Protein AF-A0A8H6YFH5-F1 (afdb_monomer_lite)

Organism: NCBI:txid2733690

Radius of gyration: 38.95 Å; chains: 1; bounding box: 82×81×103 Å

Sequence (463 aa):
MPDAIPKSVKAGSAQEEYRDVRDIRYISELLGGIARVLTPVERAEQIASSTVYVTKRINDHVLWKSALLPWRRSPKWLIVRVALQTTFAAWNLPEEYGYKVFITFVLAKTLELAKDAGVCNDILYVMNAKIAIRMSKMTKIFTSTHLEASPFPVRSISQVISTVELHIRRHWEIVQAVEAQESTWVLPTSAEIDAAKRFALPRCSSHLETARARGLVLSSENTGFDRLSYDQKLEANSRRQSTYTPGVSSPDLWFLVLDIEQRLSSSSFDKGTLSDISDLLTYYDEMALSFKTRNPEIFSRIFLVVLELWMALDRIATQQFPLLSDYSPELSIESFEPLLLPELSQMQRLHNVEIYLAERHTRAEYRHLPVFTFNTDRNSLPSRYFDSDRCLQTLRDTIQAQASNCRREKMQELRTMNAAHAALLEEIRGLTCEYRTWTDRWGCWRSEHAYWCRQVRETEESR

pLDDT: mean 77.8, std 13.75, range [33.22, 97.06]

InterPro domains:
  IPR046541 Domain of unknown function DUF6606 [PF20255] (2-112)

Foldseek 3Di:
DQVQFDWDQDPNDTDGDPQDDRHPCCPCPVVVVVVVVVAPPVCPVVCVVPDDDDDDDWDWAQPPPPDPYIDGDDVVVVVVQVVQQVVCVVVVPPPLCGDLLVVLVVLLVVLLVCVVVVPDLVVSVVSLVVSVVSLVVSVVSVVPDDPVPDPGVNVVSVVSSVVSVVVSVVVVVVVCVVVPPPPPPDPDDPVNVVVVVPPDPPPCPVVVVVVVVVVVVVVVDDPDPPPVVVVVVVVVVVVVPPDPDPDDDDPVLVVVLVVLVVVVVVPCLLPDDLVVLVVVLVVLVVVLVVCVPPPQQSSLSSVLSNLVSVLSNVVVVCVVPVLPLQEQEPDDLVVSVPRDDPDPVSVVSNVVSVVSNVVSCVSHNCHVAYQPDPDPDCSHPVNVVCVVDPVSVVVVVVVVVVVVVVVVVVVVVVVVVVVVLVVVVVVLVPADFDW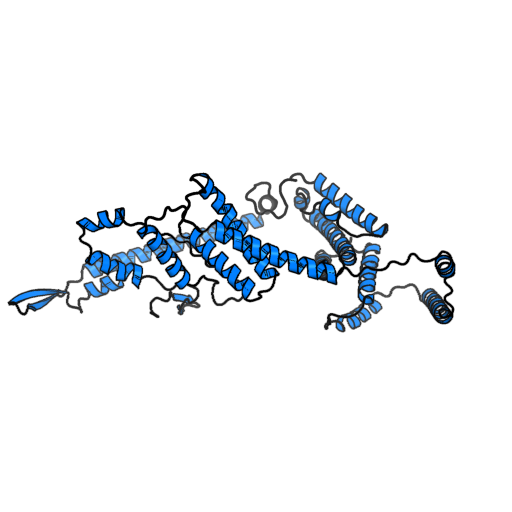DWDADPVRDIDIDGDPPGPSVVSVVVSD

Secondary structure (DSSP, 8-state):
--TTS-EEEETTEEEE-TTSPPP-HIIIIIIHHHHHHHS-HHHHHHHHHH---------EE--TTT-SS-EE--HHHHHHHHHHHHHHHHTT--GGGSHHHHHHHHHHHHHHHHHHTT--HHHHHHHHHHHHHHHHHHHHHHTSS-TTS--S-HHHHHHHHHHHHHHHHHHHHHHHHHH------PPPPHHHHHHHTS---TT-HHHHHHHHHHHHHHHHS-----HHHHHHHHHHHHTT-----TT--THHHHHHHHHHHHHHHTTGGGG--HHHHHHHHHHHHHHHHHHTTT-HHHHHHHHHHHHHHHHHHHHHHHHH-GGGGGEE-S--GGGGTT----SHHHHHHHHHHHHHHHHHHHH-SEEEEETT-----TTSHHHHHHHH-HHHHHHHHHHHHHHHHHHHHHHHHHHHHHHHHHHHHHHHHHSPPPEEEEE-TTS-EEEEE-TT-HHHHHHHHT-

Structure (mmCIF, N/CA/C/O backbone):
data_AF-A0A8H6YFH5-F1
#
_entry.id   AF-A0A8H6YFH5-F1
#
loop_
_atom_site.group_PDB
_atom_site.id
_atom_site.type_symbol
_atom_site.label_atom_id
_atom_site.label_alt_id
_atom_site.label_comp_id
_atom_site.label_asym_id
_atom_site.label_entity_id
_atom_site.label_seq_id
_atom_site.pdbx_PDB_ins_code
_atom_site.Cartn_x
_atom_site.Cartn_y
_atom_site.Cartn_z
_atom_site.occupancy
_atom_site.B_iso_or_equiv
_atom_site.auth_seq_id
_atom_site.auth_comp_id
_atom_site.auth_asym_id
_atom_site.auth_atom_id
_atom_site.pdbx_PDB_model_num
ATOM 1 N N . MET A 1 1 ? -29.143 -22.252 11.675 1.00 64.44 1 MET A N 1
ATOM 2 C CA . MET A 1 1 ? -29.113 -21.232 12.738 1.00 64.44 1 MET A CA 1
ATOM 3 C C . MET A 1 1 ? -29.194 -19.827 12.131 1.00 64.44 1 MET A C 1
ATOM 5 O O . MET A 1 1 ? -28.153 -19.185 11.972 1.00 64.44 1 MET A O 1
ATOM 9 N N . PRO A 1 2 ? -30.372 -19.390 11.644 1.00 74.12 2 PRO A N 1
ATOM 10 C CA . PRO A 1 2 ? -30.602 -18.005 11.197 1.00 74.12 2 PRO A CA 1
ATOM 11 C C . PRO A 1 2 ? -30.513 -16.996 12.357 1.00 74.12 2 PRO A C 1
ATOM 13 O O . PRO A 1 2 ? -30.025 -15.889 12.200 1.00 74.12 2 PRO A O 1
ATOM 16 N N . ASP A 1 3 ? -30.900 -17.439 13.544 1.00 84.38 3 ASP A N 1
ATOM 17 C CA . ASP A 1 3 ? -30.854 -16.762 14.839 1.00 84.38 3 ASP A CA 1
ATOM 18 C C . ASP A 1 3 ? -29.449 -16.394 15.345 1.00 84.38 3 ASP A C 1
ATOM 20 O O . ASP A 1 3 ? -29.308 -15.423 16.081 1.00 84.38 3 ASP A O 1
ATOM 24 N N . ALA A 1 4 ? -28.400 -17.105 14.921 1.00 82.00 4 ALA A N 1
ATOM 25 C CA . ALA A 1 4 ? -27.009 -16.727 15.211 1.00 82.00 4 ALA A CA 1
ATOM 26 C C . ALA A 1 4 ? -26.424 -15.684 14.246 1.00 82.00 4 ALA A C 1
ATOM 28 O O . ALA A 1 4 ? -25.233 -15.379 14.328 1.00 82.00 4 ALA A O 1
ATOM 29 N N . ILE A 1 5 ? -27.202 -15.162 13.294 1.00 85.75 5 ILE A N 1
ATOM 30 C CA . ILE A 1 5 ? -26.736 -14.066 12.442 1.00 85.75 5 ILE A CA 1
ATOM 31 C C . ILE A 1 5 ? -26.832 -12.768 13.259 1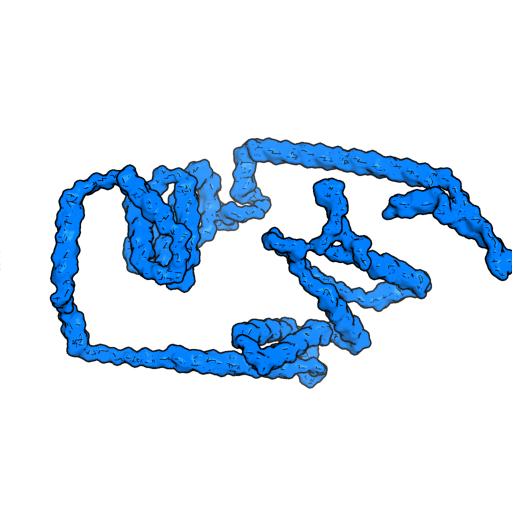.00 85.75 5 ILE A C 1
ATOM 33 O O . ILE A 1 5 ? -27.930 -12.411 13.694 1.00 85.75 5 ILE A O 1
ATOM 37 N N . PRO A 1 6 ? -25.710 -12.063 13.496 1.00 84.50 6 PRO A N 1
ATOM 38 C CA . PRO A 1 6 ? -25.737 -10.791 14.205 1.00 84.50 6 PRO A CA 1
ATOM 39 C C . PRO A 1 6 ? -26.596 -9.780 13.444 1.00 84.50 6 PRO A C 1
ATOM 41 O O . PRO A 1 6 ? -26.684 -9.812 12.217 1.00 84.50 6 PRO A O 1
ATOM 44 N N . LYS A 1 7 ? -27.255 -8.884 14.179 1.00 87.94 7 LYS A N 1
ATOM 45 C CA . LYS A 1 7 ? -28.113 -7.844 13.606 1.00 87.94 7 LYS A CA 1
ATOM 46 C C . LYS A 1 7 ? -27.449 -6.484 13.764 1.00 87.94 7 LYS A C 1
ATOM 48 O O . LYS A 1 7 ? -26.887 -6.192 14.815 1.00 87.94 7 LYS A O 1
ATOM 53 N N . SER A 1 8 ? -27.549 -5.644 12.741 1.00 86.31 8 SER A N 1
ATOM 54 C CA . SER A 1 8 ? -27.126 -4.245 12.788 1.00 86.31 8 SER A CA 1
ATOM 55 C C . SER A 1 8 ? -28.321 -3.329 12.529 1.00 86.31 8 SER A C 1
ATOM 57 O O . SER A 1 8 ? -29.229 -3.654 11.760 1.00 86.31 8 SER A O 1
ATOM 59 N N . VAL A 1 9 ? -28.362 -2.183 13.213 1.00 87.25 9 VAL A N 1
ATOM 60 C CA . VAL A 1 9 ? -29.438 -1.202 13.028 1.00 87.25 9 VAL A CA 1
ATOM 61 C C . VAL A 1 9 ? -29.117 -0.358 11.800 1.00 87.25 9 VAL A C 1
ATOM 63 O O . VAL A 1 9 ? -28.141 0.390 11.787 1.00 87.25 9 VAL A O 1
ATOM 66 N N . LYS A 1 10 ? -29.948 -0.474 10.763 1.00 80.88 10 LYS A N 1
ATOM 67 C CA . LYS A 1 10 ? -29.856 0.299 9.520 1.00 80.88 10 LYS A CA 1
ATOM 68 C C . LYS A 1 10 ? -31.168 1.046 9.316 1.00 80.88 10 LYS A C 1
ATOM 70 O O . LYS A 1 10 ? -32.237 0.436 9.298 1.00 80.88 10 LYS A O 1
ATOM 75 N N . ALA A 1 11 ? -31.081 2.373 9.208 1.00 80.12 11 ALA A N 1
ATOM 76 C CA . ALA A 1 11 ? -32.240 3.260 9.064 1.00 80.12 11 ALA A CA 1
ATOM 77 C C . ALA A 1 11 ? -33.345 3.006 10.119 1.00 80.12 11 ALA A C 1
ATOM 79 O O . ALA A 1 11 ? -34.525 2.942 9.793 1.00 80.12 11 ALA A O 1
ATOM 80 N N . GLY A 1 12 ? -32.957 2.791 11.383 1.00 83.38 12 GLY A N 1
ATOM 81 C CA . GLY A 1 12 ? -33.893 2.539 12.489 1.00 83.38 12 GLY A CA 1
ATOM 82 C C . GLY A 1 12 ? -34.499 1.129 12.533 1.00 83.38 12 GLY A C 1
ATOM 83 O O . GLY A 1 12 ? -35.224 0.817 13.471 1.00 83.38 12 GLY A O 1
ATOM 84 N N . SER A 1 13 ? -34.173 0.258 11.573 1.00 77.38 13 SER A N 1
ATOM 85 C CA . SER A 1 13 ? -34.623 -1.139 11.534 1.00 77.38 13 SER A CA 1
ATOM 86 C C . SER A 1 13 ? -33.468 -2.105 11.803 1.00 77.38 13 SER A C 1
ATOM 88 O O . SER A 1 13 ? -32.356 -1.911 11.308 1.00 77.38 13 SER A O 1
ATOM 90 N N . ALA A 1 14 ? -33.709 -3.152 12.596 1.00 86.25 14 ALA A N 1
ATOM 91 C CA . ALA A 1 14 ? -32.727 -4.210 12.811 1.00 86.25 14 ALA A CA 1
ATOM 92 C C . ALA A 1 14 ? -32.687 -5.128 11.583 1.00 86.25 14 ALA A C 1
ATOM 94 O O . ALA A 1 14 ? -33.667 -5.809 11.283 1.00 86.25 14 ALA A O 1
ATOM 95 N N . GLN A 1 15 ? -31.555 -5.154 10.886 1.00 86.62 15 GLN A N 1
ATOM 96 C CA . GLN A 1 15 ? -31.336 -6.004 9.719 1.00 86.62 15 GLN A CA 1
ATOM 97 C C . GLN A 1 15 ? -30.223 -7.014 9.988 1.00 86.62 15 GLN A C 1
ATOM 99 O O . GLN A 1 15 ? -29.336 -6.773 10.805 1.00 86.62 15 GLN A O 1
ATOM 104 N N . GLU A 1 16 ? -30.269 -8.154 9.303 1.00 87.25 16 GLU A N 1
ATOM 105 C CA . GLU A 1 16 ? -29.216 -9.166 9.385 1.00 87.25 16 GLU A CA 1
ATOM 106 C C . GLU A 1 16 ? -27.886 -8.602 8.856 1.00 87.25 16 GLU A C 1
ATOM 108 O O . GLU A 1 16 ? -27.798 -8.071 7.745 1.00 87.25 16 GLU A O 1
ATOM 113 N N . GLU A 1 17 ? -26.835 -8.700 9.670 1.00 85.81 17 GLU A N 1
ATOM 114 C CA . GLU A 1 17 ? -25.493 -8.241 9.339 1.00 85.81 17 GLU A CA 1
ATOM 115 C C . GLU A 1 17 ? -24.652 -9.397 8.797 1.00 85.81 17 GLU A C 1
ATOM 117 O O . GLU A 1 17 ? -23.825 -9.997 9.483 1.00 85.81 17 GLU A O 1
ATOM 122 N N . TYR A 1 18 ? -24.851 -9.706 7.516 1.00 80.25 18 TYR A N 1
ATOM 123 C CA . TYR A 1 18 ? -24.114 -10.770 6.829 1.00 80.25 18 TYR A CA 1
ATOM 124 C C . TYR A 1 18 ? -22.614 -10.492 6.682 1.00 80.25 18 TYR A C 1
ATOM 126 O O . TYR A 1 18 ? -21.855 -11.406 6.347 1.00 80.25 18 TYR A O 1
ATOM 134 N N . ARG A 1 19 ? -22.165 -9.247 6.906 1.00 77.69 19 ARG A N 1
ATOM 135 C CA . ARG A 1 19 ? -20.735 -8.934 6.905 1.00 77.69 19 ARG A CA 1
ATOM 136 C C . ARG A 1 19 ? -20.047 -9.401 8.160 1.00 77.69 19 ARG A C 1
ATOM 138 O O . ARG A 1 19 ? -18.832 -9.462 8.114 1.00 77.69 19 ARG A O 1
ATOM 145 N N . ASP A 1 20 ? -20.737 -9.730 9.242 1.00 78.38 20 ASP A N 1
ATOM 146 C CA . ASP A 1 20 ? -20.097 -10.176 10.478 1.00 78.38 20 ASP A CA 1
ATOM 147 C C . ASP A 1 20 ? -20.094 -11.714 10.593 1.00 78.38 20 ASP A C 1
ATOM 149 O O . ASP A 1 20 ? -20.665 -12.419 9.754 1.00 78.38 20 ASP A O 1
ATOM 153 N N . VAL A 1 21 ? -19.332 -12.268 11.534 1.00 78.69 21 VAL A N 1
ATOM 154 C CA . VAL A 1 21 ? -19.287 -13.717 11.770 1.00 78.69 21 VAL A CA 1
ATOM 155 C C . VAL A 1 21 ? -20.526 -14.123 12.567 1.00 78.69 21 VAL A C 1
ATOM 157 O O . VAL A 1 21 ? -20.955 -13.407 13.465 1.00 78.69 21 VAL A O 1
ATOM 160 N N . ARG A 1 22 ? -21.113 -15.284 12.246 1.00 82.75 22 ARG A N 1
ATOM 161 C CA . ARG A 1 22 ? -22.213 -15.827 13.054 1.00 82.75 22 ARG A CA 1
ATOM 162 C C . ARG A 1 22 ? -21.748 -16.030 14.488 1.00 82.75 22 ARG A C 1
ATOM 164 O O . ARG A 1 22 ? -20.649 -16.539 14.711 1.00 82.75 22 ARG A O 1
ATOM 171 N N . ASP A 1 23 ? -22.612 -15.679 15.423 1.00 80.75 23 ASP A N 1
ATOM 172 C CA . ASP A 1 23 ? -22.346 -15.836 16.840 1.00 80.75 23 ASP A CA 1
ATOM 173 C C . ASP A 1 23 ? -22.058 -17.311 17.168 1.00 80.75 23 ASP A C 1
ATOM 175 O O . ASP A 1 23 ? -22.755 -18.231 16.724 1.00 80.75 23 ASP A O 1
ATOM 179 N N . ILE A 1 24 ? -20.997 -17.529 17.940 1.00 81.00 24 ILE A N 1
ATOM 180 C CA . ILE A 1 24 ? -20.548 -18.848 18.373 1.00 81.00 24 ILE A CA 1
ATOM 181 C C . ILE A 1 24 ? -21.286 -19.347 19.622 1.00 81.00 24 ILE A C 1
ATOM 183 O O . ILE A 1 24 ? -20.893 -20.388 20.142 1.00 81.00 24 ILE A O 1
ATOM 187 N N . ARG A 1 25 ? -22.352 -18.674 20.081 1.00 80.88 25 ARG A N 1
ATOM 188 C CA . ARG A 1 25 ? -23.164 -19.029 21.264 1.00 80.88 25 ARG A CA 1
ATOM 189 C C . ARG A 1 25 ? -23.529 -20.511 21.394 1.00 80.88 25 ARG A C 1
ATOM 191 O O . ARG A 1 25 ? -23.448 -21.076 22.478 1.00 80.88 25 ARG A O 1
ATOM 198 N N . TYR A 1 26 ? -23.823 -21.217 20.299 1.00 82.25 26 TYR A N 1
ATOM 199 C CA . TYR A 1 26 ? -24.089 -22.667 20.375 1.00 82.25 26 TYR A CA 1
ATOM 200 C C . TYR A 1 26 ? -22.869 -23.495 20.795 1.00 82.25 26 TYR A C 1
ATOM 202 O O . TYR A 1 26 ? -23.005 -24.597 21.321 1.00 82.25 26 TYR A O 1
ATOM 210 N N . ILE A 1 27 ? -21.666 -22.984 20.556 1.00 81.50 27 ILE A N 1
ATOM 211 C CA . ILE A 1 27 ? -20.421 -23.606 20.994 1.00 81.50 27 ILE A CA 1
ATOM 212 C C . ILE A 1 27 ? -20.004 -23.064 22.362 1.00 81.50 27 ILE A C 1
ATOM 214 O O . ILE A 1 27 ? -19.767 -23.850 23.275 1.00 81.50 27 ILE A O 1
ATOM 218 N N . SER A 1 28 ? -19.926 -21.744 22.533 1.00 78.31 28 SER A N 1
ATOM 219 C CA . SER A 1 28 ? -19.441 -21.146 23.783 1.00 78.31 28 SER A CA 1
ATOM 220 C C . SER A 1 28 ? -20.416 -21.313 24.952 1.00 78.31 28 SER A C 1
ATOM 222 O O . SER A 1 28 ? -19.980 -21.572 26.074 1.00 78.31 28 SER A O 1
ATOM 224 N N . GLU A 1 29 ? -21.721 -21.194 24.708 1.00 84.38 29 GLU A N 1
ATOM 225 C CA . GLU A 1 29 ? -22.752 -21.192 25.750 1.00 84.38 29 GLU A CA 1
ATOM 226 C C . GLU A 1 29 ? -23.442 -22.547 25.865 1.00 84.38 29 GLU A C 1
ATOM 228 O O . GLU A 1 29 ? -23.445 -23.124 26.948 1.00 84.38 29 GLU A O 1
ATOM 233 N N . LEU A 1 30 ? -23.974 -23.096 24.766 1.00 84.50 30 LEU A N 1
ATOM 234 C CA . LEU A 1 30 ? -24.707 -24.367 24.814 1.00 84.50 30 LEU A CA 1
ATOM 235 C C . LEU A 1 30 ? -23.766 -25.550 25.078 1.00 84.50 30 LEU A C 1
ATOM 237 O O . LEU A 1 30 ? -23.914 -26.226 26.093 1.00 84.50 30 LEU A O 1
ATOM 241 N N . LEU A 1 31 ? -22.776 -25.798 24.211 1.00 83.50 31 LEU A N 1
ATOM 242 C CA . LEU A 1 31 ? -21.810 -26.882 24.445 1.00 83.50 31 LEU A CA 1
ATOM 243 C C . LEU A 1 31 ? -20.961 -26.625 25.693 1.00 83.50 31 LEU A C 1
ATOM 245 O O . LEU A 1 31 ? -20.724 -27.552 26.464 1.00 83.50 31 LEU A O 1
ATOM 249 N N . GLY A 1 32 ? -20.549 -25.376 25.930 1.00 80.38 32 GLY A N 1
ATOM 250 C CA . GLY A 1 32 ? -19.852 -24.996 27.159 1.00 80.38 32 GLY A CA 1
ATOM 251 C C . GLY A 1 32 ? -20.684 -25.239 28.425 1.00 80.38 32 GLY A C 1
ATOM 252 O O . GLY A 1 32 ? -20.145 -25.679 29.439 1.00 80.38 32 GLY A O 1
ATOM 253 N N . GLY A 1 33 ? -21.994 -24.991 28.369 1.00 81.38 33 GLY A N 1
ATOM 254 C CA . GLY A 1 33 ? -22.946 -25.265 29.444 1.00 81.38 33 GLY A CA 1
ATOM 255 C C . GLY A 1 33 ? -23.150 -26.761 29.670 1.00 81.38 33 GLY A C 1
ATOM 256 O O . GLY A 1 33 ? -23.039 -27.221 30.803 1.00 81.38 33 GLY A O 1
ATOM 257 N N . ILE A 1 34 ? -23.343 -27.536 28.597 1.00 85.38 34 ILE A N 1
ATOM 258 C CA . ILE A 1 34 ? -23.432 -29.005 28.654 1.00 85.38 34 ILE A CA 1
ATOM 259 C C . ILE A 1 34 ? -22.157 -29.590 29.270 1.00 85.38 34 ILE A C 1
ATOM 261 O O . ILE A 1 34 ? -22.232 -30.405 30.187 1.00 85.38 34 ILE A O 1
ATOM 265 N N . ALA A 1 35 ? -20.982 -29.143 28.819 1.00 79.44 35 ALA A N 1
ATOM 266 C CA . ALA A 1 35 ? -19.707 -29.584 29.368 1.00 79.44 35 ALA A CA 1
ATOM 267 C C . ALA A 1 35 ? -19.599 -29.257 30.865 1.00 79.44 35 ALA A C 1
ATOM 269 O O . ALA A 1 35 ? -19.239 -30.132 31.645 1.00 79.44 35 ALA A O 1
ATOM 270 N N . ARG A 1 36 ? -19.978 -28.044 31.294 1.00 77.62 36 ARG A N 1
ATOM 271 C CA . ARG A 1 36 ? -19.977 -27.660 32.716 1.00 77.62 36 ARG A CA 1
ATOM 272 C C . ARG A 1 36 ? -20.900 -28.524 33.576 1.00 77.62 36 ARG A C 1
ATOM 274 O O . ARG A 1 36 ? -20.510 -28.872 34.680 1.00 77.62 36 ARG A O 1
ATOM 281 N N . VAL A 1 37 ? -22.078 -28.900 33.078 1.00 80.94 37 VAL A N 1
ATOM 282 C CA . VAL A 1 37 ? -23.012 -29.782 33.806 1.00 80.94 37 VAL A CA 1
ATOM 283 C C . VAL A 1 37 ? -22.468 -31.208 33.928 1.00 80.94 37 VAL A C 1
ATOM 285 O O . VAL A 1 37 ? -22.633 -31.847 34.962 1.00 80.94 37 VAL A O 1
ATOM 288 N N . LEU A 1 38 ? -21.800 -31.711 32.888 1.00 82.56 38 LEU A N 1
ATOM 289 C CA . LEU A 1 38 ? -21.237 -33.065 32.870 1.00 82.56 38 LEU A CA 1
ATOM 290 C C . LEU A 1 38 ? -19.899 -33.185 33.616 1.00 82.56 38 LEU A C 1
ATOM 292 O O . LEU A 1 38 ? -19.441 -34.299 33.870 1.00 82.56 38 LEU A O 1
ATOM 296 N N . THR A 1 39 ? -19.264 -32.063 33.958 1.00 76.44 39 THR A N 1
ATOM 297 C CA . THR A 1 39 ? -17.960 -32.043 34.627 1.00 76.44 39 THR A CA 1
ATOM 298 C C . THR A 1 39 ? -18.146 -31.758 36.121 1.00 76.44 39 THR A C 1
ATOM 300 O O . THR A 1 39 ? -18.584 -30.664 36.469 1.00 76.44 39 THR A O 1
ATOM 303 N N . PRO A 1 40 ? -17.802 -32.690 37.031 1.00 77.12 40 PRO A N 1
ATOM 304 C CA . PRO A 1 40 ? -17.863 -32.438 38.470 1.00 77.12 40 PRO A CA 1
ATOM 305 C C . PRO A 1 40 ? -17.025 -31.213 38.858 1.00 77.12 40 PRO A C 1
ATOM 307 O O . PRO A 1 40 ? -15.898 -31.071 38.380 1.00 77.12 40 PRO A O 1
ATOM 310 N N . VAL A 1 41 ? -17.551 -30.357 39.742 1.00 71.81 41 VAL A N 1
ATOM 311 C CA . VAL A 1 41 ? -16.929 -29.074 40.139 1.00 71.81 41 VAL A CA 1
ATOM 312 C C . VAL A 1 41 ? -15.486 -29.260 40.626 1.00 71.81 41 VAL A C 1
ATOM 314 O O . VAL A 1 41 ? -14.603 -28.503 40.240 1.00 71.81 41 VAL A O 1
ATOM 317 N N . GLU A 1 42 ? -15.221 -30.336 41.367 1.00 71.69 42 GLU A N 1
ATOM 318 C CA . GLU A 1 42 ? -13.893 -30.704 41.884 1.00 71.69 42 GLU A CA 1
ATOM 319 C C . GLU A 1 42 ? -12.867 -31.016 40.780 1.00 71.69 42 GLU A C 1
ATOM 321 O O . GLU A 1 42 ? -11.667 -30.833 40.965 1.00 71.69 42 GLU A O 1
ATOM 326 N N . ARG A 1 43 ? -13.327 -31.475 39.608 1.00 71.00 43 ARG A N 1
ATOM 327 C CA . ARG A 1 43 ? -12.472 -31.761 38.446 1.00 71.00 43 ARG A CA 1
ATOM 328 C C . ARG A 1 43 ? -12.393 -30.594 37.470 1.00 71.00 43 ARG A C 1
ATOM 330 O O . ARG A 1 43 ? -11.514 -30.604 36.615 1.00 71.00 43 ARG A O 1
ATOM 337 N N . ALA A 1 44 ? -13.272 -29.599 37.573 1.00 69.81 44 ALA A N 1
ATOM 338 C CA . ALA A 1 44 ? -13.337 -28.498 36.616 1.00 69.81 44 ALA A CA 1
ATOM 339 C C . ALA A 1 44 ? -12.052 -27.653 36.619 1.00 69.81 44 ALA A C 1
ATOM 341 O O . ALA A 1 44 ? -11.499 -27.387 35.553 1.00 69.81 44 ALA A O 1
ATOM 342 N N . GLU A 1 45 ? -11.523 -27.300 37.796 1.00 71.56 45 GLU A N 1
ATOM 343 C CA . GLU A 1 45 ? -10.255 -26.558 37.915 1.00 71.56 45 GLU A CA 1
ATOM 344 C C . GLU A 1 45 ? -9.049 -27.390 37.462 1.00 71.56 45 GLU A C 1
ATOM 346 O O . GLU A 1 45 ? -8.149 -26.893 36.781 1.00 71.56 45 GLU A O 1
ATOM 351 N N . GLN A 1 46 ? -9.052 -28.687 37.775 1.00 75.88 46 GLN A N 1
ATOM 352 C CA . GLN A 1 46 ? -7.996 -29.611 37.364 1.00 75.88 46 GLN A CA 1
ATOM 353 C C . GLN A 1 46 ? -7.984 -29.836 35.840 1.00 75.88 46 GLN A C 1
ATOM 355 O O . GLN A 1 46 ? -6.926 -29.916 35.215 1.00 75.88 46 GLN A O 1
ATOM 360 N N . ILE A 1 47 ? -9.158 -29.891 35.208 1.00 75.75 47 ILE A N 1
ATOM 361 C CA . ILE A 1 47 ? -9.295 -29.987 33.751 1.00 75.75 47 ILE A CA 1
ATOM 362 C C . ILE A 1 47 ? -8.909 -28.658 33.097 1.00 75.75 47 ILE A C 1
ATOM 364 O O . ILE A 1 47 ? -8.156 -28.657 32.128 1.00 75.75 47 ILE A O 1
ATOM 368 N N . ALA A 1 48 ? -9.352 -27.518 33.633 1.00 73.69 48 ALA A N 1
ATOM 369 C CA . ALA A 1 48 ? -9.012 -26.205 33.085 1.00 73.69 48 ALA A CA 1
ATOM 370 C C . ALA A 1 48 ? -7.499 -25.929 33.119 1.00 73.69 48 ALA A C 1
ATOM 372 O O . ALA A 1 48 ? -6.962 -25.389 32.153 1.00 73.69 48 ALA A O 1
ATOM 373 N N . SER A 1 49 ? -6.815 -26.338 34.194 1.00 74.19 49 SER A N 1
ATOM 374 C CA . SER A 1 49 ? -5.359 -26.196 34.355 1.00 74.19 49 SER A CA 1
ATOM 375 C C . SER A 1 49 ? -4.541 -27.175 33.506 1.00 74.19 49 SER A C 1
ATOM 377 O O . SER A 1 49 ? -3.419 -26.850 33.124 1.00 74.19 49 SER A O 1
ATOM 379 N N . SER A 1 50 ? -5.091 -28.345 33.166 1.00 77.75 50 SER A N 1
ATOM 380 C CA . SER A 1 50 ? -4.441 -29.331 32.285 1.00 77.75 50 SER A CA 1
ATOM 381 C C . SER A 1 50 ? -4.798 -29.173 30.801 1.00 77.75 50 SER A C 1
ATOM 383 O O . SER A 1 50 ? -4.169 -29.795 29.942 1.00 77.75 50 SER A O 1
ATOM 385 N N . THR A 1 51 ? -5.783 -28.333 30.468 1.00 76.38 51 THR A N 1
ATOM 386 C CA . THR A 1 51 ? -6.226 -28.118 29.086 1.00 76.38 51 THR A CA 1
ATOM 387 C C . THR A 1 51 ? -5.235 -27.251 28.313 1.00 76.38 51 THR A C 1
ATOM 389 O O . THR A 1 51 ? -4.950 -26.110 28.672 1.00 76.38 51 THR A O 1
ATOM 392 N N . VAL A 1 52 ? -4.767 -27.764 27.175 1.00 72.62 52 VAL A N 1
ATOM 393 C CA . VAL A 1 52 ? -3.927 -27.008 26.241 1.00 72.62 52 VAL A CA 1
ATOM 394 C C . VAL A 1 52 ? -4.810 -26.189 25.300 1.00 72.62 52 VAL A C 1
ATOM 396 O O . VAL A 1 52 ? -5.475 -26.728 24.413 1.00 72.62 52 VAL A O 1
ATOM 399 N N . TYR A 1 53 ? -4.794 -24.866 25.462 1.00 76.69 53 TYR A N 1
ATOM 400 C CA . TYR A 1 53 ? -5.540 -23.952 24.598 1.00 76.69 53 TYR A CA 1
ATOM 401 C C . TYR A 1 53 ? -4.792 -23.680 23.288 1.00 76.69 53 TYR A C 1
ATOM 403 O O . TYR A 1 53 ? -3.658 -23.199 23.272 1.00 76.69 53 TYR A O 1
ATOM 411 N N . VAL A 1 54 ? -5.454 -23.942 22.158 1.00 73.56 54 VAL A N 1
ATOM 412 C CA . VAL A 1 54 ? -4.915 -23.654 20.823 1.00 73.56 54 VAL A CA 1
ATOM 413 C C . VAL A 1 54 ? -5.487 -22.341 20.299 1.00 73.56 54 VAL A C 1
ATOM 415 O O . VAL A 1 54 ? -6.588 -22.294 19.753 1.00 73.56 54 VAL A O 1
ATOM 418 N N . THR A 1 55 ? -4.701 -21.270 20.387 1.00 77.88 55 THR A N 1
ATOM 419 C CA . THR A 1 55 ? -5.107 -19.956 19.871 1.00 77.88 55 THR A CA 1
ATOM 420 C C . THR A 1 55 ? -4.667 -19.778 18.420 1.00 77.88 55 THR A C 1
ATOM 422 O O . THR A 1 55 ? -3.482 -19.858 18.082 1.00 77.88 55 THR A O 1
ATOM 425 N N . LYS A 1 56 ? -5.621 -19.498 17.524 1.00 76.50 56 LYS A N 1
ATOM 426 C CA . LYS A 1 56 ? -5.350 -19.213 16.109 1.00 76.50 56 LYS A CA 1
ATOM 427 C C . LYS A 1 56 ? -5.842 -17.829 15.730 1.00 76.50 56 LYS A C 1
ATOM 429 O O . LYS A 1 56 ? -7.025 -17.537 15.813 1.00 76.50 56 LYS A O 1
ATOM 434 N N . ARG A 1 57 ? -4.928 -17.008 15.206 1.00 76.12 57 ARG A N 1
ATOM 435 C CA . ARG A 1 57 ? -5.297 -15.753 14.547 1.00 76.12 57 ARG A CA 1
ATOM 436 C C . ARG A 1 57 ? -6.060 -16.055 13.255 1.00 76.12 57 ARG A C 1
ATOM 438 O O . ARG A 1 57 ? -5.566 -16.808 12.399 1.00 76.12 57 ARG A O 1
ATOM 445 N N . ILE A 1 58 ? -7.245 -15.468 13.147 1.00 72.06 58 ILE A N 1
ATOM 446 C CA . ILE A 1 58 ? -8.064 -15.399 11.938 1.00 72.06 58 ILE A CA 1
ATOM 447 C C . ILE A 1 58 ? -7.760 -14.041 11.301 1.00 72.06 58 ILE A C 1
ATOM 449 O O . ILE A 1 58 ? -7.590 -13.056 12.013 1.00 72.06 58 ILE A O 1
ATOM 453 N N . ASN A 1 59 ? -7.570 -14.013 9.984 1.00 69.44 59 ASN A N 1
ATOM 454 C CA . ASN A 1 59 ? -7.273 -12.781 9.263 1.00 69.44 59 ASN A CA 1
ATOM 455 C C . ASN A 1 59 ? -8.466 -12.473 8.364 1.00 69.44 59 ASN A C 1
ATOM 457 O O . ASN A 1 59 ? -8.714 -13.236 7.425 1.00 69.44 59 ASN A O 1
ATOM 461 N N . ASP A 1 60 ? -9.154 -11.382 8.678 1.00 76.38 60 ASP A N 1
ATOM 462 C CA . ASP A 1 60 ? -10.348 -10.904 7.993 1.00 76.38 60 ASP A CA 1
ATOM 463 C C . ASP A 1 60 ? -10.030 -9.545 7.372 1.00 76.38 60 ASP A C 1
ATOM 465 O O . ASP A 1 60 ? -9.598 -8.620 8.055 1.00 76.38 60 ASP A O 1
ATOM 469 N N . HIS A 1 61 ? -10.192 -9.443 6.056 1.00 78.56 61 HIS A N 1
ATOM 470 C CA . HIS A 1 61 ? -9.868 -8.247 5.283 1.00 78.56 61 HIS A CA 1
ATOM 471 C C . HIS A 1 61 ? -11.168 -7.595 4.830 1.00 78.56 61 HIS A C 1
ATOM 473 O O . HIS A 1 61 ? -11.902 -8.154 4.016 1.00 78.56 61 HIS A O 1
ATOM 479 N N . VAL A 1 62 ? -11.470 -6.407 5.349 1.00 72.44 62 VAL A N 1
ATOM 480 C CA . VAL A 1 62 ? -12.633 -5.629 4.905 1.00 72.44 62 VAL A CA 1
ATOM 481 C C . VAL A 1 62 ? -12.231 -4.848 3.655 1.00 72.44 62 VAL A C 1
ATOM 483 O O . VAL A 1 62 ? -11.469 -3.887 3.727 1.00 72.44 62 VAL A O 1
ATOM 486 N N . LEU A 1 63 ? -12.709 -5.290 2.492 1.00 72.88 63 LEU A N 1
ATOM 487 C CA . LEU A 1 63 ? -12.457 -4.621 1.217 1.00 72.88 63 LEU A CA 1
ATOM 488 C C . LEU A 1 63 ? -13.444 -3.451 1.073 1.00 72.88 63 LEU A C 1
ATOM 490 O O . LEU A 1 63 ? -14.606 -3.643 0.733 1.00 72.88 63 LEU A O 1
ATOM 494 N N . TRP A 1 64 ? -12.990 -2.232 1.365 1.00 61.16 64 TRP A N 1
ATOM 495 C CA . TRP A 1 64 ? -13.844 -1.035 1.425 1.00 61.16 64 TRP A CA 1
ATOM 496 C C . TRP A 1 64 ? -14.397 -0.566 0.064 1.00 61.16 64 TRP A C 1
ATOM 498 O O . TRP A 1 64 ? -15.395 0.150 0.027 1.00 61.16 64 TRP A O 1
ATOM 508 N N . LYS A 1 65 ? -13.804 -0.984 -1.064 1.00 59.84 65 LYS A N 1
ATOM 509 C CA . LYS A 1 65 ? -14.237 -0.586 -2.416 1.00 59.84 65 LYS A CA 1
ATOM 510 C C . LYS A 1 65 ? -15.247 -1.589 -2.991 1.00 59.84 65 LYS A C 1
ATOM 512 O O . LYS A 1 65 ? -14.858 -2.594 -3.577 1.00 59.84 65 LYS A O 1
ATOM 517 N N . SER A 1 66 ? -16.539 -1.311 -2.814 1.00 65.88 66 SER A N 1
ATOM 518 C CA . SER A 1 66 ? -17.665 -2.030 -3.445 1.00 65.88 66 SER A CA 1
ATOM 519 C C . SER A 1 66 ? -17.736 -3.551 -3.213 1.00 65.88 66 SER A C 1
ATOM 521 O O . SER A 1 66 ? -18.317 -4.265 -4.028 1.00 65.88 66 SER A O 1
ATOM 523 N N . ALA A 1 67 ? -17.190 -4.076 -2.111 1.00 68.81 67 ALA A N 1
ATOM 524 C CA . ALA A 1 67 ? -17.340 -5.490 -1.765 1.00 68.81 67 ALA A CA 1
ATOM 525 C C . ALA A 1 67 ? -18.490 -5.692 -0.764 1.00 68.81 67 ALA A C 1
ATOM 527 O O . ALA A 1 67 ? -18.497 -5.119 0.327 1.00 68.81 67 ALA A O 1
ATOM 528 N N . LEU A 1 68 ? -19.472 -6.528 -1.124 1.00 75.75 68 LEU A N 1
ATOM 529 C CA . LEU A 1 68 ? -20.590 -6.875 -0.236 1.00 75.75 68 LEU A CA 1
ATOM 530 C C . LEU A 1 68 ? -20.111 -7.648 1.002 1.00 75.75 68 LEU A C 1
ATOM 532 O O . LEU A 1 68 ? -20.600 -7.390 2.102 1.00 75.75 68 LEU A O 1
ATOM 536 N N . LEU A 1 69 ? -19.159 -8.569 0.811 1.00 78.62 69 LEU A N 1
ATOM 537 C CA . LEU A 1 69 ? -18.614 -9.458 1.836 1.00 78.62 69 LEU A CA 1
ATOM 538 C C . LEU A 1 69 ? -17.125 -9.164 2.087 1.00 78.62 69 LEU A C 1
ATOM 540 O O . LEU A 1 69 ? -16.390 -8.892 1.134 1.00 78.62 69 LEU A O 1
ATOM 544 N N . PRO A 1 70 ? -16.652 -9.263 3.342 1.00 79.88 70 PRO A N 1
ATOM 545 C CA . PRO A 1 70 ? -15.227 -9.190 3.641 1.00 79.88 70 PRO A CA 1
ATOM 546 C C . PRO A 1 70 ? -14.485 -10.402 3.066 1.00 79.88 70 PRO A C 1
ATOM 548 O O . PRO A 1 70 ? -15.020 -11.512 2.985 1.00 79.88 70 PRO A O 1
ATOM 551 N N . TRP A 1 71 ? -13.213 -10.216 2.719 1.00 83.88 71 TRP A N 1
ATOM 552 C CA . TRP A 1 71 ? -12.344 -11.324 2.358 1.00 83.88 71 TRP A CA 1
ATOM 553 C C . TRP A 1 71 ? -11.908 -12.063 3.623 1.00 83.88 71 TRP A C 1
ATOM 555 O O . TRP A 1 71 ? -11.079 -11.597 4.405 1.00 83.88 71 TRP A O 1
ATOM 565 N N . ARG A 1 72 ? -12.492 -13.246 3.818 1.00 79.31 72 ARG A N 1
ATOM 566 C CA . ARG A 1 72 ? -12.230 -14.124 4.959 1.00 79.31 72 ARG A CA 1
ATOM 567 C C . ARG A 1 72 ? -11.706 -15.467 4.505 1.00 79.31 72 ARG A C 1
ATOM 569 O O . ARG A 1 72 ? -12.068 -15.981 3.446 1.00 79.31 72 ARG A O 1
ATOM 576 N N . ARG A 1 73 ? -10.885 -16.090 5.346 1.00 77.88 73 ARG A N 1
ATOM 577 C CA . ARG A 1 73 ? -10.539 -17.502 5.159 1.00 77.88 73 ARG A CA 1
ATOM 578 C C . ARG A 1 73 ? -11.730 -18.370 5.551 1.00 77.88 73 ARG A C 1
ATOM 580 O O . ARG A 1 73 ? -12.400 -18.094 6.538 1.00 77.88 73 ARG A O 1
ATOM 587 N N . SER A 1 74 ? -11.957 -19.447 4.802 1.00 80.06 74 SER A N 1
ATOM 588 C CA . SER A 1 74 ? -13.036 -20.394 5.099 1.00 80.06 74 SER A CA 1
ATOM 589 C C . SER A 1 74 ? -12.929 -20.926 6.539 1.00 80.06 74 SER A C 1
ATOM 591 O O . SER A 1 74 ? -11.848 -21.389 6.917 1.00 80.06 74 SER A O 1
ATOM 593 N N . PRO A 1 75 ? -14.019 -20.957 7.330 1.00 78.00 75 PRO A N 1
ATOM 594 C CA . PRO A 1 75 ? -14.022 -21.570 8.662 1.00 78.00 75 PRO A CA 1
ATOM 595 C C . PRO A 1 75 ? -13.568 -23.036 8.648 1.00 78.00 75 PRO A C 1
ATOM 597 O O . PRO A 1 75 ? -12.932 -23.503 9.590 1.00 78.00 75 PRO A O 1
ATOM 600 N N . LYS A 1 76 ? -13.791 -23.752 7.535 1.00 81.12 76 LYS A N 1
ATOM 601 C CA . LYS A 1 76 ? -13.294 -25.124 7.341 1.00 81.12 76 LYS A CA 1
ATOM 602 C C . LYS A 1 76 ? -11.770 -25.199 7.464 1.00 81.12 76 LYS A C 1
ATOM 604 O O . LYS A 1 76 ? -11.241 -26.141 8.043 1.00 81.12 76 LYS A O 1
ATOM 609 N N . TRP A 1 77 ? -11.059 -24.182 6.978 1.00 83.00 77 TRP A N 1
ATOM 610 C CA . TRP A 1 77 ? -9.606 -24.103 7.109 1.00 83.00 77 TRP A CA 1
ATOM 611 C C . TRP A 1 77 ? -9.169 -23.958 8.567 1.00 83.00 77 TRP A C 1
ATOM 613 O O . TRP A 1 77 ? -8.164 -24.541 8.967 1.00 83.00 77 TRP A O 1
ATOM 623 N N . LEU A 1 78 ? -9.923 -23.215 9.383 1.00 82.00 78 LEU A N 1
ATOM 624 C CA . LEU A 1 78 ? -9.649 -23.116 10.815 1.00 82.00 78 LEU A CA 1
ATOM 625 C C . LEU A 1 78 ? -9.805 -24.478 11.498 1.00 82.00 78 LEU A C 1
ATOM 627 O O . LEU A 1 78 ? -8.906 -24.875 12.235 1.00 82.00 78 LEU A O 1
ATOM 631 N N . ILE A 1 79 ? -10.882 -25.206 11.191 1.00 84.06 79 ILE A N 1
ATOM 632 C CA . ILE A 1 79 ? -11.130 -26.554 11.723 1.00 84.06 79 ILE A CA 1
ATOM 633 C C . ILE A 1 79 ? -9.964 -27.485 11.381 1.00 84.06 79 ILE A C 1
ATOM 635 O O . ILE A 1 79 ? -9.398 -28.103 12.277 1.00 84.06 79 ILE A O 1
ATOM 639 N N . VAL A 1 80 ? -9.535 -27.518 10.115 1.00 85.00 80 VAL A N 1
ATOM 640 C CA . VAL A 1 80 ? -8.389 -28.336 9.679 1.00 85.00 80 VAL A CA 1
ATOM 641 C C . VAL A 1 80 ? -7.116 -27.968 10.446 1.00 85.00 80 VAL A C 1
ATOM 643 O O . VAL A 1 80 ? -6.390 -28.846 10.902 1.00 85.00 80 VAL A O 1
ATOM 646 N N . ARG A 1 81 ? -6.843 -26.673 10.649 1.00 83.62 81 ARG A N 1
ATOM 647 C CA . ARG A 1 81 ? -5.660 -26.217 11.400 1.00 83.62 81 ARG A CA 1
ATOM 648 C C . ARG A 1 81 ? -5.684 -26.635 12.864 1.00 83.62 81 ARG A C 1
ATOM 650 O O . ARG A 1 81 ? -4.629 -26.972 13.397 1.00 83.62 81 ARG A O 1
ATOM 657 N N . VAL A 1 82 ? -6.845 -26.540 13.508 1.00 83.31 82 VAL A N 1
ATOM 658 C CA . VAL A 1 82 ? -7.019 -26.938 14.908 1.00 83.31 82 VAL A CA 1
ATOM 659 C C . VAL A 1 82 ? -6.882 -28.450 15.023 1.00 83.31 82 VAL A C 1
ATOM 661 O O . VAL A 1 82 ? -6.052 -28.893 15.802 1.00 83.31 82 VAL A O 1
ATOM 664 N N . ALA A 1 83 ? -7.580 -29.218 14.181 1.00 85.62 83 ALA A N 1
ATOM 665 C CA . ALA A 1 83 ? -7.510 -30.678 14.159 1.00 85.62 83 ALA A CA 1
ATOM 666 C C . ALA A 1 83 ? -6.081 -31.199 13.941 1.00 85.62 83 ALA A C 1
ATOM 668 O O . ALA A 1 83 ? -5.624 -32.083 14.662 1.00 85.62 83 ALA A O 1
ATOM 669 N N . LEU A 1 84 ? -5.343 -30.618 12.987 1.00 85.62 84 LEU A N 1
ATOM 670 C CA . LEU A 1 84 ? -3.939 -30.963 12.760 1.00 85.62 84 LEU A CA 1
ATOM 671 C C . LEU A 1 84 ? -3.086 -30.666 13.996 1.00 85.62 84 LEU A C 1
ATOM 673 O O . LEU A 1 84 ? -2.309 -31.512 14.418 1.00 85.62 84 LEU A O 1
ATOM 677 N N . GLN A 1 85 ? -3.234 -29.486 14.606 1.00 82.88 85 GLN A N 1
ATOM 678 C CA . GLN A 1 85 ? -2.444 -29.143 15.787 1.00 82.88 85 GLN A CA 1
ATOM 679 C C . GLN A 1 85 ? -2.780 -30.015 17.000 1.00 82.88 85 GLN A C 1
ATOM 681 O O . GLN A 1 85 ? -1.858 -30.427 17.697 1.00 82.88 85 GLN A O 1
ATOM 686 N N . THR A 1 86 ? -4.057 -30.297 17.260 1.00 82.50 86 THR A N 1
ATOM 687 C CA . THR A 1 86 ? -4.456 -31.150 18.388 1.00 82.50 86 THR A CA 1
ATOM 688 C C . THR A 1 86 ? -4.001 -32.589 18.181 1.00 82.50 86 THR A C 1
ATOM 690 O O . THR A 1 86 ? -3.547 -33.217 19.130 1.00 82.50 86 THR A O 1
ATOM 693 N N . THR A 1 87 ? -4.025 -33.088 16.942 1.00 85.62 87 THR A N 1
ATOM 694 C CA . THR A 1 87 ? -3.506 -34.422 16.608 1.00 85.62 87 THR A CA 1
ATOM 695 C C . THR A 1 87 ? -1.988 -34.485 16.778 1.00 85.62 87 THR A C 1
ATOM 697 O O . THR A 1 87 ? -1.482 -35.420 17.388 1.00 85.62 87 THR A O 1
ATOM 700 N N . PHE A 1 88 ? -1.247 -33.466 16.324 1.00 82.94 88 PHE A N 1
ATOM 701 C CA . PHE A 1 88 ? 0.203 -33.407 16.546 1.00 82.94 88 PHE A CA 1
ATOM 702 C C . PHE A 1 88 ? 0.567 -33.319 18.032 1.00 82.94 88 PHE A C 1
ATOM 704 O O . PHE A 1 88 ? 1.523 -33.964 18.454 1.00 82.94 88 PHE A O 1
ATOM 711 N N . ALA A 1 89 ? -0.211 -32.579 18.827 1.00 78.69 89 ALA A N 1
ATOM 712 C CA . ALA A 1 89 ? -0.040 -32.535 20.276 1.00 78.69 89 ALA A CA 1
ATOM 713 C C . ALA A 1 89 ? -0.320 -33.901 20.923 1.00 78.69 89 ALA A C 1
ATOM 715 O O . ALA A 1 89 ? 0.467 -34.354 21.746 1.00 78.69 89 ALA A O 1
ATOM 716 N N .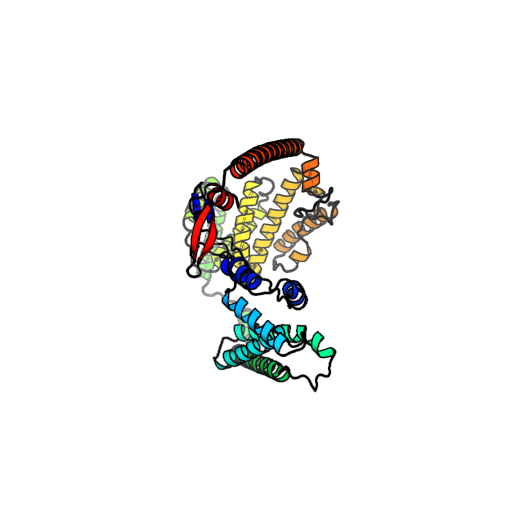 ALA A 1 90 ? -1.387 -34.593 20.509 1.00 81.12 90 ALA A N 1
ATOM 717 C CA . ALA A 1 90 ? -1.715 -35.931 21.006 1.00 81.12 90 ALA A CA 1
ATOM 718 C C . ALA A 1 90 ? -0.632 -36.975 20.683 1.00 81.12 90 ALA A C 1
ATOM 720 O O . ALA A 1 90 ? -0.453 -37.937 21.424 1.00 81.12 90 ALA A O 1
ATOM 721 N N . TRP A 1 91 ? 0.104 -36.787 19.587 1.00 82.75 91 TRP A N 1
ATOM 722 C CA . TRP A 1 91 ? 1.229 -37.638 19.195 1.00 82.75 91 TRP A CA 1
ATOM 723 C C . TRP A 1 91 ? 2.562 -37.241 19.841 1.00 82.75 91 TRP A C 1
ATOM 725 O O . TRP A 1 91 ? 3.590 -37.816 19.489 1.00 82.75 91 TRP A O 1
ATOM 735 N N . ASN A 1 92 ? 2.567 -36.275 20.768 1.00 75.38 92 ASN A N 1
ATOM 736 C CA . ASN A 1 92 ? 3.772 -35.754 21.420 1.00 75.38 92 ASN A CA 1
ATOM 737 C C . ASN A 1 92 ? 4.862 -35.317 20.424 1.00 75.38 92 ASN A C 1
ATOM 739 O O . ASN A 1 92 ? 6.057 -35.447 20.701 1.00 75.38 92 ASN A O 1
ATOM 743 N N . LEU A 1 93 ? 4.471 -34.794 19.254 1.00 73.00 93 LEU A N 1
ATOM 744 C CA . LEU A 1 93 ? 5.444 -34.205 18.339 1.00 73.00 93 LEU A CA 1
ATOM 745 C C . LEU A 1 93 ? 6.033 -32.940 18.975 1.00 73.00 93 LEU A C 1
ATOM 747 O O . LEU A 1 93 ? 5.266 -32.101 19.460 1.00 73.00 93 LEU A O 1
ATOM 751 N N . PRO A 1 94 ? 7.365 -32.751 18.932 1.00 67.81 94 PRO A N 1
ATOM 752 C CA . PRO A 1 94 ? 7.960 -31.512 19.408 1.00 67.81 94 PRO A CA 1
ATOM 753 C C . PRO A 1 94 ? 7.367 -30.321 18.648 1.00 67.81 94 PRO A C 1
ATOM 755 O O . PRO A 1 94 ? 7.100 -30.415 17.446 1.00 67.81 94 PRO A O 1
ATOM 758 N N . GLU A 1 95 ? 7.178 -29.186 19.326 1.00 64.56 95 GLU A N 1
ATOM 759 C CA . GLU A 1 95 ? 6.568 -27.981 18.735 1.00 64.56 95 GLU A CA 1
ATOM 760 C C . GLU A 1 95 ? 7.302 -27.529 17.455 1.00 64.56 95 GLU A C 1
ATOM 762 O O . GLU A 1 95 ? 6.694 -27.064 16.483 1.00 64.56 95 GLU A O 1
ATOM 767 N N . GLU A 1 96 ? 8.609 -27.777 17.435 1.00 63.06 96 GLU A N 1
ATOM 768 C CA . GLU A 1 96 ? 9.548 -27.601 16.330 1.00 63.06 96 GLU A CA 1
ATOM 769 C C . GLU A 1 96 ? 9.148 -28.336 15.036 1.00 63.06 96 GLU A C 1
ATOM 771 O O . GLU A 1 96 ? 9.365 -27.817 13.941 1.00 63.06 96 GLU A O 1
ATOM 776 N N . TYR A 1 97 ? 8.487 -29.492 15.153 1.00 67.44 97 TYR A N 1
ATOM 777 C CA . TYR A 1 97 ? 8.043 -30.363 14.057 1.00 67.44 97 TYR A CA 1
ATOM 778 C C . TYR A 1 97 ? 6.526 -30.306 13.810 1.00 67.44 97 TYR A C 1
ATOM 780 O O . TYR A 1 97 ? 5.965 -31.146 13.107 1.00 67.44 97 TYR A O 1
ATOM 788 N N . GLY A 1 98 ? 5.841 -29.307 14.373 1.00 75.25 98 GLY A N 1
ATOM 789 C CA . GLY A 1 98 ? 4.385 -29.199 14.329 1.00 75.25 98 GLY A CA 1
ATOM 790 C C . GLY A 1 98 ? 3.793 -28.720 12.992 1.00 75.25 98 GLY A C 1
ATOM 791 O O . GLY A 1 98 ? 4.354 -28.839 11.905 1.00 75.25 98 GLY A O 1
ATOM 792 N N . TYR A 1 99 ? 2.618 -28.090 13.071 1.00 79.88 99 TYR A N 1
ATOM 793 C CA . TYR A 1 99 ? 1.795 -27.676 11.923 1.00 79.88 99 TYR A CA 1
ATOM 794 C C . TYR A 1 99 ? 2.543 -26.962 10.778 1.00 79.88 99 TYR A C 1
ATOM 796 O O . TYR A 1 99 ? 2.232 -27.179 9.607 1.00 79.88 99 TYR A O 1
ATOM 804 N N . LYS A 1 100 ? 3.510 -26.086 11.087 1.00 80.38 100 LYS A N 1
ATOM 805 C CA . LYS A 1 100 ? 4.242 -25.318 10.060 1.00 80.38 100 LYS A CA 1
ATOM 806 C C . LYS A 1 100 ? 5.040 -26.235 9.135 1.00 80.38 100 LYS A C 1
ATOM 808 O O . LYS A 1 100 ? 5.081 -26.004 7.932 1.00 80.38 100 LYS A O 1
ATOM 813 N N . VAL A 1 101 ? 5.631 -27.264 9.719 1.00 80.94 101 VAL A N 1
ATOM 814 C CA . VAL A 1 101 ? 6.507 -28.233 9.076 1.00 80.94 101 VAL A CA 1
ATOM 815 C C . VAL A 1 101 ? 5.686 -29.137 8.152 1.00 80.94 101 VAL A C 1
ATOM 817 O O . VAL A 1 101 ? 5.956 -29.213 6.953 1.00 80.94 101 VAL A O 1
ATOM 820 N N . PHE A 1 102 ? 4.572 -29.670 8.662 1.00 84.25 102 PHE A N 1
ATOM 821 C CA . PHE A 1 102 ? 3.595 -30.420 7.868 1.00 84.25 102 PHE A CA 1
ATOM 822 C C . PHE A 1 102 ? 3.047 -29.625 6.672 1.00 84.25 102 PHE A C 1
ATOM 824 O O . PHE A 1 102 ? 3.000 -30.129 5.553 1.00 84.25 102 PHE A O 1
ATOM 831 N N . ILE A 1 103 ? 2.669 -28.358 6.869 1.00 86.44 103 ILE A N 1
ATOM 832 C CA . ILE A 1 103 ? 2.169 -27.533 5.762 1.00 86.44 103 ILE A CA 1
ATOM 833 C C . ILE A 1 103 ? 3.239 -27.301 4.697 1.00 86.44 103 ILE A C 1
ATOM 835 O O . ILE A 1 103 ? 2.913 -27.313 3.514 1.00 86.44 103 ILE A O 1
ATOM 839 N N . THR A 1 104 ? 4.505 -27.116 5.074 1.00 89.19 104 THR A N 1
ATOM 840 C CA . THR A 1 104 ? 5.593 -26.997 4.093 1.00 89.19 104 THR A CA 1
ATOM 841 C C . THR A 1 104 ? 5.725 -28.272 3.254 1.00 89.19 104 THR A C 1
ATOM 843 O O . THR A 1 104 ? 5.877 -28.170 2.039 1.00 89.19 104 THR A O 1
ATOM 846 N N . PHE A 1 105 ? 5.563 -29.453 3.859 1.00 88.88 105 PHE A N 1
ATOM 847 C CA . PHE A 1 105 ? 5.517 -30.726 3.131 1.00 88.88 105 PHE A CA 1
ATOM 848 C C . PHE A 1 105 ? 4.335 -30.807 2.153 1.00 88.88 105 PHE A C 1
ATOM 850 O O . PHE A 1 105 ? 4.530 -31.110 0.977 1.00 88.88 105 PHE A O 1
ATOM 857 N N . VAL A 1 106 ? 3.119 -30.472 2.600 1.00 90.94 106 VAL A N 1
ATOM 858 C CA . VAL A 1 106 ? 1.921 -30.467 1.736 1.00 90.94 106 VAL A CA 1
ATOM 859 C C . VAL A 1 106 ? 2.097 -29.511 0.555 1.00 90.94 106 VAL A C 1
ATOM 861 O O . VAL A 1 106 ? 1.753 -29.844 -0.578 1.00 90.94 106 VAL A O 1
ATOM 864 N N . LEU A 1 107 ? 2.672 -28.331 0.796 1.00 93.81 107 LEU A N 1
ATOM 865 C CA . LEU A 1 107 ? 2.952 -27.357 -0.257 1.00 93.81 107 LEU A CA 1
ATOM 866 C C . LEU A 1 107 ? 4.008 -27.864 -1.244 1.00 93.81 107 LEU A C 1
ATOM 868 O O . LEU A 1 107 ? 3.840 -27.656 -2.440 1.00 93.81 107 LEU A O 1
ATOM 872 N N . ALA A 1 108 ? 5.048 -28.557 -0.773 1.00 94.44 108 ALA A N 1
ATOM 873 C CA . ALA A 1 108 ? 6.038 -29.186 -1.643 1.00 94.44 108 ALA A CA 1
ATOM 874 C C . ALA A 1 108 ? 5.407 -30.269 -2.528 1.00 94.44 108 ALA A C 1
ATOM 876 O O . ALA A 1 108 ? 5.616 -30.267 -3.734 1.00 94.44 108 ALA A O 1
ATOM 877 N N . LYS A 1 109 ? 4.544 -31.129 -1.975 1.00 94.81 109 LYS A N 1
ATOM 878 C CA . LYS A 1 109 ? 3.808 -32.115 -2.783 1.00 94.81 109 LYS A CA 1
ATOM 879 C C . LYS A 1 109 ? 2.844 -31.478 -3.777 1.00 94.81 109 LYS A C 1
ATOM 881 O O . LYS A 1 109 ? 2.726 -31.941 -4.904 1.00 94.81 109 LYS A O 1
ATOM 886 N N . THR A 1 110 ? 2.216 -30.371 -3.398 1.00 95.56 110 THR A N 1
ATOM 887 C CA . THR A 1 110 ? 1.380 -29.594 -4.323 1.00 95.56 110 THR A CA 1
ATOM 888 C C . THR A 1 110 ? 2.214 -28.993 -5.456 1.00 95.56 110 THR A C 1
ATOM 890 O O . THR A 1 110 ? 1.765 -28.972 -6.595 1.00 95.56 110 THR A O 1
ATOM 893 N N . LEU A 1 111 ? 3.430 -28.521 -5.163 1.00 96.69 111 LEU A N 1
ATOM 894 C CA . LEU A 1 111 ? 4.362 -28.006 -6.165 1.00 96.69 111 LEU A CA 1
ATOM 895 C C . LEU A 1 111 ? 4.817 -29.100 -7.142 1.00 96.69 111 LEU A C 1
ATOM 897 O O . LEU A 1 111 ? 4.859 -28.857 -8.344 1.00 96.69 111 LEU A O 1
ATOM 901 N N . GLU A 1 112 ? 5.121 -30.295 -6.638 1.00 95.50 112 GLU A N 1
ATOM 902 C CA . GLU A 1 112 ? 5.471 -31.455 -7.464 1.00 95.50 112 GLU A CA 1
ATOM 903 C C . GLU A 1 112 ? 4.334 -31.798 -8.441 1.00 95.50 112 GLU A C 1
ATOM 905 O O . GLU A 1 112 ? 4.552 -31.828 -9.650 1.00 95.50 112 GLU A O 1
ATOM 910 N N . LEU A 1 113 ? 3.100 -31.903 -7.935 1.00 96.25 113 LEU A N 1
ATOM 911 C CA . LEU A 1 113 ? 1.911 -32.132 -8.762 1.00 96.25 113 LEU A CA 1
ATOM 912 C C . LEU A 1 113 ? 1.646 -30.993 -9.757 1.00 96.25 113 LEU A C 1
ATOM 914 O O . LEU A 1 113 ? 1.233 -31.249 -10.881 1.00 96.25 113 LEU A O 1
ATOM 918 N N . ALA A 1 114 ? 1.882 -29.736 -9.369 1.00 95.69 114 ALA A N 1
ATOM 919 C CA . ALA A 1 114 ? 1.709 -28.585 -10.255 1.00 95.69 114 ALA A CA 1
ATOM 920 C C . ALA A 1 114 ? 2.719 -28.593 -11.411 1.00 95.69 114 ALA A C 1
ATOM 922 O O . ALA A 1 114 ? 2.357 -28.272 -12.543 1.00 95.69 114 ALA A O 1
ATOM 923 N N . LYS A 1 115 ? 3.970 -28.988 -11.138 1.00 95.19 115 LYS A N 1
ATOM 924 C CA . LYS A 1 115 ? 4.988 -29.199 -12.174 1.00 95.19 115 LYS A CA 1
ATOM 925 C C . LYS A 1 115 ? 4.540 -30.299 -13.137 1.00 95.19 115 LYS A C 1
ATOM 927 O O . LYS A 1 115 ? 4.593 -30.098 -14.344 1.00 95.19 115 LYS A O 1
ATOM 932 N N . ASP A 1 116 ? 4.086 -31.438 -12.615 1.00 94.62 116 ASP A N 1
ATOM 933 C CA . ASP A 1 116 ? 3.652 -32.576 -13.439 1.00 94.62 116 ASP A CA 1
ATOM 934 C C . ASP A 1 116 ? 2.381 -32.271 -14.248 1.00 94.62 116 ASP A C 1
ATOM 936 O O . ASP A 1 116 ? 2.222 -32.760 -15.362 1.00 94.62 116 ASP A O 1
ATOM 940 N N . ALA A 1 117 ? 1.507 -31.409 -13.726 1.00 95.62 117 ALA A N 1
ATOM 941 C CA . ALA A 1 117 ? 0.318 -30.922 -14.422 1.00 95.62 117 ALA A CA 1
ATOM 942 C C . ALA A 1 117 ? 0.609 -29.835 -15.478 1.00 95.62 117 ALA A C 1
ATOM 944 O O . ALA A 1 117 ? -0.323 -29.374 -16.134 1.00 95.62 117 ALA A O 1
ATOM 945 N N . GLY A 1 118 ? 1.865 -29.399 -15.639 1.00 92.75 118 GLY A N 1
ATOM 946 C CA . GLY A 1 118 ? 2.241 -28.390 -16.633 1.00 92.75 118 GLY A CA 1
ATOM 947 C C . GLY A 1 118 ? 1.733 -26.980 -16.318 1.00 92.75 118 GLY A C 1
ATOM 948 O O . GLY A 1 118 ? 1.397 -26.223 -17.227 1.00 92.75 118 GLY A O 1
ATOM 949 N N . VAL A 1 119 ? 1.645 -26.614 -15.035 1.00 95.12 119 VAL A N 1
ATOM 950 C CA . VAL A 1 119 ? 1.313 -25.240 -14.628 1.00 95.12 119 VAL A CA 1
ATOM 951 C C . VAL A 1 119 ? 2.389 -24.263 -15.128 1.00 95.12 119 VAL A C 1
ATOM 953 O O . VAL A 1 119 ? 3.565 -24.608 -15.204 1.00 95.12 119 VAL A O 1
ATOM 956 N N . CYS A 1 120 ? 1.991 -23.031 -15.460 1.00 93.69 120 CYS A N 1
ATOM 957 C CA . CYS A 1 120 ? 2.888 -22.015 -16.014 1.00 93.69 120 CYS A CA 1
ATOM 958 C C . CYS A 1 120 ? 4.115 -21.726 -15.116 1.00 93.69 120 CYS A C 1
ATOM 960 O O . CYS A 1 120 ? 4.030 -21.736 -13.882 1.00 93.69 120 CYS A O 1
ATOM 962 N N . ASN A 1 121 ? 5.268 -21.466 -15.751 1.00 92.12 121 ASN A N 1
ATOM 963 C CA . ASN A 1 121 ? 6.573 -21.329 -15.088 1.00 92.12 121 ASN A CA 1
ATOM 964 C C . ASN A 1 121 ? 6.615 -20.184 -14.059 1.00 92.12 121 ASN A C 1
ATOM 966 O O . ASN A 1 121 ? 7.319 -20.293 -13.057 1.00 92.12 121 ASN A O 1
ATOM 970 N N . ASP A 1 122 ? 5.862 -19.105 -14.272 1.00 93.12 122 ASP A N 1
ATOM 971 C CA . ASP A 1 122 ? 5.737 -17.970 -13.347 1.00 93.12 122 ASP A CA 1
ATOM 972 C C . ASP A 1 122 ? 5.078 -18.386 -12.019 1.00 93.12 122 ASP A C 1
ATOM 974 O O . ASP A 1 122 ? 5.576 -18.076 -10.933 1.00 93.12 122 ASP A O 1
ATOM 978 N N . ILE A 1 123 ? 4.001 -19.171 -12.090 1.00 94.69 123 ILE A N 1
ATOM 979 C CA . ILE A 1 123 ? 3.318 -19.724 -10.919 1.00 94.69 123 ILE A CA 1
ATOM 980 C C . ILE A 1 123 ? 4.232 -20.729 -10.213 1.00 94.69 123 ILE A C 1
ATOM 982 O O . ILE A 1 123 ? 4.376 -20.661 -8.986 1.00 94.69 123 ILE A O 1
ATOM 986 N N . LEU A 1 124 ? 4.887 -21.624 -10.964 1.00 95.69 124 LEU A N 1
ATOM 987 C CA . LEU A 1 124 ? 5.844 -22.585 -10.405 1.00 95.69 124 LEU A CA 1
ATOM 988 C C . LEU A 1 124 ? 6.998 -21.874 -9.690 1.00 95.69 124 LEU A C 1
ATOM 990 O O . LEU A 1 124 ? 7.350 -22.263 -8.576 1.00 95.69 124 LEU A O 1
ATOM 994 N N . TYR A 1 125 ? 7.529 -20.794 -10.268 1.00 95.38 125 TYR A N 1
ATOM 995 C CA . TYR A 1 125 ? 8.564 -19.966 -9.653 1.00 95.38 125 TYR A CA 1
ATOM 996 C C . TYR A 1 125 ? 8.097 -19.379 -8.315 1.00 95.38 125 TYR A C 1
ATOM 998 O O . TYR A 1 125 ? 8.770 -19.537 -7.293 1.00 95.38 125 TYR A O 1
ATOM 1006 N N . VAL A 1 126 ? 6.906 -18.769 -8.279 1.00 96.00 126 VAL A N 1
ATOM 1007 C CA . VAL A 1 126 ? 6.345 -18.183 -7.050 1.00 96.00 126 VAL A CA 1
ATOM 1008 C C . VAL A 1 126 ? 6.097 -19.248 -5.980 1.00 96.00 126 VAL A C 1
ATOM 1010 O O . VAL A 1 126 ? 6.394 -19.026 -4.800 1.00 96.00 126 VAL A O 1
ATOM 1013 N N . MET A 1 127 ? 5.546 -20.403 -6.360 1.00 96.00 127 MET A N 1
ATOM 1014 C CA . MET A 1 127 ? 5.332 -21.520 -5.439 1.00 96.00 127 MET A CA 1
ATOM 1015 C C . MET A 1 127 ? 6.664 -22.019 -4.869 1.00 96.00 127 MET A C 1
ATOM 1017 O O . MET A 1 127 ? 6.784 -22.146 -3.646 1.00 96.00 127 MET A O 1
ATOM 1021 N N . ASN A 1 128 ? 7.666 -22.221 -5.729 1.00 95.38 128 ASN A N 1
ATOM 1022 C CA . ASN A 1 128 ? 8.994 -22.690 -5.350 1.00 95.38 128 ASN A CA 1
ATOM 1023 C C . ASN A 1 128 ? 9.687 -21.718 -4.384 1.00 95.38 128 ASN A C 1
ATOM 1025 O O . ASN A 1 128 ? 10.075 -22.103 -3.278 1.00 95.38 128 ASN A O 1
ATOM 1029 N N . ALA A 1 129 ? 9.720 -20.424 -4.720 1.00 94.50 129 ALA A N 1
ATOM 1030 C CA . ALA A 1 129 ? 10.298 -19.379 -3.875 1.00 94.50 129 ALA A CA 1
ATOM 1031 C C . ALA A 1 129 ? 9.620 -19.305 -2.495 1.00 94.50 129 ALA A C 1
ATOM 1033 O O . ALA A 1 129 ? 10.283 -19.225 -1.458 1.00 94.50 129 ALA A O 1
ATOM 1034 N N . LYS A 1 130 ? 8.283 -19.394 -2.440 1.00 93.06 130 LYS A N 1
ATOM 1035 C CA . LYS A 1 130 ? 7.541 -19.375 -1.167 1.00 93.06 130 LYS A CA 1
ATOM 1036 C C . LYS A 1 130 ? 7.815 -20.595 -0.293 1.00 93.06 130 LYS A C 1
ATOM 1038 O O . LYS A 1 130 ? 7.683 -20.491 0.929 1.00 93.06 130 LYS A O 1
ATOM 1043 N N . ILE A 1 131 ? 8.127 -21.749 -0.875 1.00 93.38 131 ILE A N 1
ATOM 1044 C CA . ILE A 1 131 ? 8.493 -22.950 -0.116 1.00 93.38 131 ILE A CA 1
ATOM 1045 C C . ILE A 1 131 ? 9.946 -22.832 0.355 1.00 93.38 131 ILE A C 1
ATOM 1047 O O . ILE A 1 131 ? 10.194 -23.030 1.543 1.00 93.38 131 ILE A O 1
ATOM 1051 N N . ALA A 1 132 ? 10.869 -22.383 -0.499 1.00 90.44 132 ALA A N 1
ATOM 1052 C CA . ALA A 1 132 ? 12.264 -22.129 -0.132 1.00 90.44 132 ALA A CA 1
ATOM 1053 C C . ALA A 1 132 ? 12.400 -21.125 1.032 1.00 90.44 132 ALA A C 1
ATOM 1055 O O . ALA A 1 132 ? 13.109 -21.386 2.003 1.00 90.44 132 ALA A O 1
ATOM 1056 N N . ILE A 1 133 ? 11.637 -20.024 1.017 1.00 89.56 133 ILE A N 1
ATOM 1057 C CA . ILE A 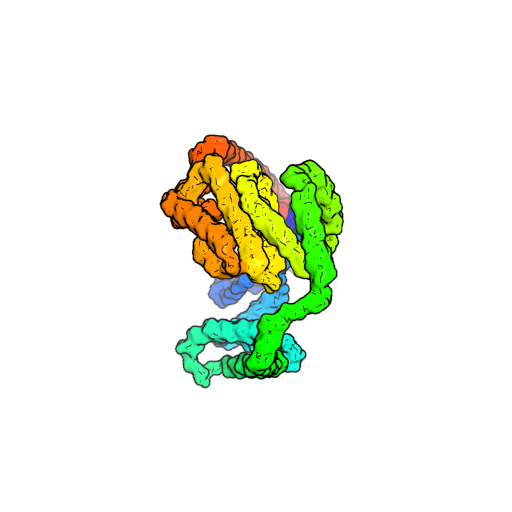1 133 ? 11.602 -19.046 2.123 1.00 89.56 133 ILE A CA 1
ATOM 1058 C C . ILE A 1 133 ? 11.044 -19.663 3.416 1.00 89.56 133 ILE A C 1
ATOM 1060 O O . ILE A 1 133 ? 11.460 -19.309 4.519 1.00 89.56 133 ILE A O 1
ATOM 1064 N N . ARG A 1 134 ? 10.057 -20.563 3.322 1.00 88.00 134 ARG A N 1
ATOM 1065 C CA . ARG A 1 134 ? 9.541 -21.264 4.510 1.00 88.00 134 ARG A CA 1
ATOM 1066 C C . ARG A 1 134 ? 10.590 -22.211 5.080 1.00 88.00 134 ARG A C 1
ATOM 1068 O O . ARG A 1 134 ? 10.770 -22.215 6.294 1.00 88.00 134 ARG A O 1
ATOM 1075 N N . MET A 1 135 ? 11.295 -22.937 4.215 1.00 85.31 135 MET A N 1
ATOM 1076 C CA . MET A 1 135 ? 12.404 -23.808 4.600 1.00 85.31 135 MET A CA 1
ATOM 1077 C C . MET A 1 135 ? 13.515 -23.018 5.299 1.00 85.31 135 MET A C 1
ATOM 1079 O O . MET A 1 135 ? 13.906 -23.395 6.398 1.00 85.31 135 MET A O 1
ATOM 1083 N N . SER A 1 136 ? 13.940 -21.869 4.757 1.00 84.62 136 SER A N 1
ATOM 1084 C CA . SER A 1 136 ? 15.002 -21.052 5.370 1.00 84.62 136 SER A CA 1
ATOM 1085 C C . SER A 1 136 ? 14.624 -20.493 6.746 1.00 84.62 136 SER A C 1
ATOM 1087 O O . SER A 1 136 ? 15.450 -20.440 7.657 1.00 84.62 136 SER A O 1
ATOM 1089 N N . LYS A 1 137 ? 13.350 -20.128 6.948 1.00 81.62 137 LYS A N 1
ATOM 1090 C CA . LYS A 1 137 ? 12.831 -19.723 8.267 1.00 81.62 137 LYS A CA 1
ATOM 1091 C C . LYS A 1 137 ? 12.837 -20.870 9.275 1.00 81.62 137 LYS A C 1
ATOM 1093 O O . LYS A 1 137 ? 12.946 -20.613 10.471 1.00 81.62 137 LYS A O 1
ATOM 1098 N N . MET A 1 138 ? 12.700 -22.105 8.800 1.00 76.69 138 MET A N 1
ATOM 1099 C CA . MET A 1 138 ? 12.736 -23.303 9.633 1.00 76.69 138 MET A CA 1
ATOM 1100 C C . MET A 1 138 ? 14.165 -23.779 9.917 1.00 76.69 138 MET A C 1
ATOM 1102 O O . MET A 1 138 ? 14.365 -24.434 10.928 1.00 76.69 138 MET A O 1
ATOM 1106 N N . THR A 1 139 ? 15.173 -23.407 9.120 1.00 65.75 139 THR A N 1
ATOM 1107 C CA . THR A 1 139 ? 16.580 -23.800 9.342 1.00 65.75 139 THR A CA 1
ATOM 1108 C C . THR A 1 139 ? 17.083 -23.469 10.749 1.00 65.75 139 THR A C 1
ATOM 1110 O O . THR A 1 139 ? 17.810 -24.269 11.323 1.00 65.75 139 THR A O 1
ATOM 1113 N N . LYS A 1 140 ? 16.616 -22.367 11.358 1.00 63.41 140 LYS A N 1
ATOM 1114 C CA . LYS A 1 140 ? 16.939 -22.004 12.753 1.00 63.41 140 LYS A CA 1
ATOM 1115 C C . LYS A 1 140 ? 16.534 -23.075 13.775 1.00 63.41 140 LYS A C 1
ATOM 1117 O O . LYS A 1 140 ? 17.214 -23.219 14.783 1.00 63.41 140 LYS A O 1
ATOM 1122 N N . ILE A 1 141 ? 15.456 -23.808 13.497 1.00 62.41 141 ILE A N 1
ATOM 1123 C CA . ILE A 1 141 ? 14.912 -24.887 14.334 1.00 62.41 141 ILE A CA 1
ATOM 1124 C C . ILE A 1 141 ? 15.776 -26.151 14.214 1.00 62.41 141 ILE A C 1
ATOM 1126 O O . ILE A 1 141 ? 15.983 -26.858 15.187 1.00 62.41 141 ILE A O 1
ATOM 1130 N N . PHE A 1 142 ? 16.332 -26.419 13.031 1.00 58.78 142 PHE A N 1
ATOM 1131 C CA . PHE A 1 142 ? 17.114 -27.633 12.769 1.00 58.78 142 PHE A CA 1
ATOM 1132 C C . PHE A 1 142 ? 18.596 -27.521 13.168 1.00 58.78 142 PHE A C 1
ATOM 1134 O O . PHE A 1 142 ? 19.309 -28.516 13.143 1.00 58.78 142 PHE A O 1
ATOM 1141 N N . THR A 1 143 ? 19.080 -26.333 13.541 1.00 54.12 143 THR A N 1
ATOM 1142 C CA . THR A 1 143 ? 20.472 -26.117 13.988 1.00 54.12 143 THR A CA 1
ATOM 1143 C C . THR A 1 143 ? 20.769 -26.651 15.395 1.00 54.12 143 THR A C 1
ATOM 1145 O O . THR A 1 143 ? 21.936 -26.808 15.737 1.00 54.12 143 THR A O 1
ATOM 1148 N N . SER A 1 144 ? 19.751 -26.913 16.222 1.00 52.31 144 SER A N 1
ATOM 1149 C CA . SER A 1 144 ? 19.903 -27.299 17.637 1.00 52.31 144 SER A CA 1
ATOM 1150 C C . SER A 1 144 ? 19.861 -28.809 17.897 1.00 52.31 144 SER A C 1
ATOM 1152 O O . SER A 1 144 ? 20.239 -29.240 18.983 1.00 52.31 144 SER A O 1
ATOM 1154 N N . THR A 1 145 ? 19.448 -29.636 16.932 1.00 49.88 145 THR A N 1
ATOM 1155 C CA . THR A 1 145 ? 19.417 -31.102 17.076 1.00 49.88 145 THR A CA 1
ATOM 1156 C C . THR A 1 145 ? 19.840 -31.800 15.783 1.00 49.88 145 THR A C 1
ATOM 1158 O O . THR A 1 145 ? 19.403 -31.438 14.695 1.00 49.88 145 THR A O 1
ATOM 1161 N N . HIS A 1 146 ? 20.728 -32.792 15.922 1.00 48.16 146 HIS A N 1
ATOM 1162 C CA . HIS A 1 146 ? 21.356 -33.597 14.867 1.00 48.16 146 HIS A CA 1
ATOM 1163 C C . HIS A 1 146 ? 20.513 -33.762 13.584 1.00 48.16 146 HIS A C 1
ATOM 1165 O O . HIS A 1 146 ? 19.547 -34.526 13.543 1.00 48.16 146 HIS A O 1
ATOM 1171 N N . LEU A 1 147 ? 20.963 -33.111 12.502 1.00 49.84 147 LEU A N 1
ATOM 1172 C CA . LEU A 1 147 ? 20.386 -33.165 11.149 1.00 49.84 147 LEU A CA 1
ATOM 1173 C C . LEU A 1 147 ? 20.251 -34.590 10.575 1.00 49.84 147 LEU A C 1
ATOM 1175 O O . LEU A 1 147 ? 19.509 -34.802 9.617 1.00 49.84 147 LEU A O 1
ATOM 1179 N N . GLU A 1 148 ? 20.983 -35.560 11.126 1.00 47.03 148 GLU A N 1
ATOM 1180 C CA . GLU A 1 148 ? 21.041 -36.931 10.612 1.00 47.03 148 GLU A CA 1
ATOM 1181 C C . GLU A 1 148 ? 19.977 -37.868 11.201 1.00 47.03 148 GLU A C 1
ATOM 1183 O O . GLU A 1 148 ? 19.700 -38.907 10.609 1.00 47.03 148 GLU A O 1
ATOM 1188 N N . ALA A 1 149 ? 19.322 -37.480 12.302 1.00 48.38 149 ALA A N 1
ATOM 1189 C CA . ALA A 1 149 ? 18.292 -38.282 12.973 1.00 48.38 149 ALA A CA 1
ATOM 1190 C C . ALA A 1 149 ? 16.895 -37.632 12.944 1.00 48.38 149 ALA A C 1
ATOM 1192 O O . ALA A 1 149 ? 15.996 -38.042 13.678 1.00 48.38 149 ALA A O 1
ATOM 1193 N N . SER A 1 150 ? 16.697 -36.593 12.126 1.00 54.81 150 SER A N 1
ATOM 1194 C CA . SER A 1 150 ? 15.427 -35.868 12.083 1.00 54.81 150 SER A CA 1
ATOM 1195 C C . SER A 1 150 ? 14.349 -36.673 11.329 1.00 54.81 150 SER A C 1
ATOM 1197 O O . SER A 1 150 ? 14.550 -37.006 10.160 1.00 54.81 150 SER A O 1
ATOM 1199 N N . PRO A 1 151 ? 13.180 -36.957 11.938 1.00 57.34 151 PRO A N 1
ATOM 1200 C CA . PRO A 1 151 ? 12.105 -37.762 11.339 1.00 57.34 151 PRO A CA 1
ATOM 1201 C C . PRO A 1 151 ? 11.335 -37.047 10.212 1.00 57.34 151 PRO A C 1
ATOM 1203 O O . PRO A 1 151 ? 10.370 -37.590 9.673 1.00 57.34 151 PRO A O 1
ATOM 1206 N N . PHE A 1 152 ? 11.711 -35.815 9.858 1.00 68.06 152 PHE A N 1
ATOM 1207 C CA . PHE A 1 152 ? 10.967 -34.997 8.906 1.00 68.06 152 PHE A CA 1
ATOM 1208 C C . PHE A 1 152 ? 11.540 -35.084 7.475 1.00 68.06 152 PHE A C 1
ATOM 1210 O O . PHE A 1 152 ? 12.758 -35.008 7.303 1.00 68.06 152 PHE A O 1
ATOM 1217 N N . PRO A 1 153 ? 10.701 -35.158 6.415 1.00 72.81 153 PRO A N 1
ATOM 1218 C CA . PRO A 1 153 ? 11.127 -35.194 5.009 1.00 72.81 153 PRO A CA 1
ATOM 1219 C C . PRO A 1 153 ? 11.732 -33.874 4.474 1.00 72.81 153 PRO A C 1
ATOM 1221 O O . PRO A 1 153 ? 11.435 -33.468 3.350 1.00 72.81 153 PRO A O 1
ATOM 1224 N N . VAL A 1 154 ? 12.629 -33.217 5.223 1.00 77.31 154 VAL A N 1
ATOM 1225 C CA . VAL A 1 154 ? 13.417 -32.047 4.775 1.00 77.31 154 VAL A CA 1
ATOM 1226 C C . VAL A 1 154 ? 14.077 -32.346 3.430 1.00 77.31 154 VAL A C 1
ATOM 1228 O O . VAL A 1 154 ? 13.957 -31.561 2.493 1.00 77.31 154 VAL A O 1
ATOM 1231 N N . ARG A 1 155 ? 14.726 -33.515 3.316 1.00 79.38 155 ARG A N 1
ATOM 1232 C CA . ARG A 1 155 ? 15.422 -33.943 2.094 1.00 79.38 155 ARG A CA 1
ATOM 1233 C C . ARG A 1 155 ? 14.475 -34.037 0.900 1.00 79.38 155 ARG A C 1
ATOM 1235 O O . ARG A 1 155 ? 14.811 -33.533 -0.163 1.00 79.38 155 ARG A O 1
ATOM 1242 N N . SER A 1 156 ? 13.288 -34.615 1.089 1.00 85.38 156 SER A N 1
ATOM 1243 C CA . SER A 1 156 ? 12.291 -34.736 0.018 1.00 85.38 156 SER A CA 1
ATOM 1244 C C . SER A 1 156 ? 11.787 -33.366 -0.438 1.00 85.38 156 SER A C 1
ATOM 1246 O O . SER A 1 156 ? 11.678 -33.123 -1.634 1.00 85.38 156 SER A O 1
ATOM 1248 N N . ILE A 1 157 ? 11.548 -32.438 0.493 1.00 89.06 157 ILE A N 1
ATOM 1249 C CA . ILE A 1 157 ? 11.126 -31.074 0.147 1.00 89.06 157 ILE A CA 1
ATOM 1250 C C . ILE A 1 157 ? 12.227 -30.349 -0.632 1.00 89.06 157 ILE A C 1
ATOM 1252 O O . ILE A 1 157 ? 11.944 -29.751 -1.668 1.00 89.06 157 ILE A O 1
ATOM 1256 N N . SER A 1 158 ? 13.479 -30.433 -0.174 1.00 87.75 158 SER A N 1
ATOM 1257 C CA . SER A 1 158 ? 14.619 -29.836 -0.876 1.00 87.75 158 SER A CA 1
ATOM 1258 C C . SER A 1 158 ? 14.799 -30.421 -2.279 1.00 87.75 158 SER A C 1
ATOM 1260 O O . SER A 1 158 ? 15.026 -29.671 -3.222 1.00 87.75 158 SER A O 1
ATOM 1262 N N . GLN A 1 159 ? 14.623 -31.736 -2.444 1.00 90.94 159 GLN A N 1
ATOM 1263 C CA . GLN A 1 159 ? 14.663 -32.391 -3.756 1.00 90.94 159 GLN A CA 1
ATOM 1264 C C . GLN A 1 159 ? 13.589 -31.851 -4.705 1.00 90.94 159 GLN A C 1
ATOM 1266 O O . GLN A 1 159 ? 13.892 -31.570 -5.866 1.00 90.94 159 GLN A O 1
ATOM 1271 N N . VAL A 1 160 ? 12.355 -31.659 -4.226 1.00 93.69 160 VAL A N 1
ATOM 1272 C CA . VAL A 1 160 ? 11.278 -31.074 -5.042 1.00 93.69 160 VAL A CA 1
ATOM 1273 C C . VAL A 1 160 ? 11.632 -29.647 -5.470 1.00 93.69 160 VAL A C 1
ATOM 1275 O O . VAL A 1 160 ? 11.499 -29.320 -6.649 1.00 93.69 160 VAL A O 1
ATOM 1278 N N . ILE A 1 161 ? 12.137 -28.820 -4.546 1.00 93.50 161 ILE A N 1
ATOM 1279 C CA . ILE A 1 161 ? 12.549 -27.435 -4.832 1.00 93.50 161 ILE A CA 1
ATOM 1280 C C . ILE A 1 161 ? 13.605 -27.397 -5.941 1.00 93.50 161 ILE A C 1
ATOM 1282 O O . ILE A 1 161 ? 13.437 -26.677 -6.927 1.00 93.50 161 ILE A O 1
ATOM 1286 N N . SER A 1 162 ? 14.662 -28.205 -5.809 1.00 94.44 162 SER A N 1
ATOM 1287 C CA . SER A 1 162 ? 15.743 -28.278 -6.798 1.00 94.44 162 SER A CA 1
ATOM 1288 C C . SER A 1 162 ? 15.262 -28.816 -8.146 1.00 94.44 162 SER A C 1
ATOM 1290 O O . SER A 1 162 ? 15.684 -28.333 -9.193 1.00 94.44 162 SER A O 1
ATOM 1292 N N . THR A 1 163 ? 14.347 -29.787 -8.143 1.00 95.00 163 THR A N 1
ATOM 1293 C CA . THR A 1 163 ? 13.788 -30.361 -9.378 1.00 95.00 163 THR A CA 1
ATOM 1294 C C . THR A 1 163 ? 12.994 -29.321 -10.164 1.00 95.00 163 THR A C 1
ATOM 1296 O O . THR A 1 163 ? 13.138 -29.215 -11.382 1.00 95.00 163 THR A O 1
ATOM 1299 N N . VAL A 1 164 ? 12.167 -28.531 -9.479 1.00 94.56 164 VAL A N 1
ATOM 1300 C CA . VAL A 1 164 ? 11.368 -27.474 -10.112 1.00 94.56 164 VAL A CA 1
ATOM 1301 C C . VAL A 1 164 ? 12.251 -26.317 -10.562 1.00 94.56 164 VAL A C 1
ATOM 1303 O O . VAL A 1 164 ? 12.045 -25.783 -11.647 1.00 94.56 164 VAL A O 1
ATOM 1306 N N . GLU A 1 165 ? 13.262 -25.954 -9.774 1.00 94.69 165 GLU A N 1
ATOM 1307 C CA . GLU A 1 165 ? 14.242 -24.941 -10.167 1.00 94.69 165 GLU A CA 1
ATOM 1308 C C . GLU A 1 165 ? 14.962 -25.328 -11.467 1.00 94.69 165 GLU A C 1
ATOM 1310 O O . GLU A 1 165 ? 15.032 -24.524 -12.395 1.00 94.69 165 GLU A O 1
ATOM 1315 N N . LEU A 1 166 ? 15.432 -26.576 -11.568 1.00 95.44 166 LEU A N 1
ATOM 1316 C CA . LEU A 1 166 ? 16.050 -27.100 -12.788 1.00 95.44 166 LEU A CA 1
ATOM 1317 C C . LEU A 1 166 ? 15.076 -27.109 -13.970 1.00 95.44 166 LEU A C 1
ATOM 1319 O O . LEU A 1 166 ? 15.476 -26.801 -15.089 1.00 95.44 166 LEU A O 1
ATOM 1323 N N . HIS A 1 167 ? 13.806 -27.446 -13.736 1.00 94.62 167 HIS A N 1
ATOM 1324 C CA . HIS A 1 167 ? 12.776 -27.416 -14.772 1.00 94.62 167 HIS A CA 1
ATOM 1325 C C . HIS A 1 167 ? 12.563 -25.999 -15.329 1.00 94.62 167 HIS A C 1
ATOM 1327 O O . HIS A 1 167 ? 12.620 -25.806 -16.542 1.00 94.62 167 HIS A O 1
ATOM 1333 N N . ILE A 1 168 ? 12.403 -25.006 -14.447 1.00 94.75 168 ILE A N 1
ATOM 1334 C CA . ILE A 1 168 ? 12.230 -23.599 -14.836 1.00 94.75 168 ILE A CA 1
ATOM 1335 C C . ILE A 1 168 ? 13.473 -23.090 -15.575 1.00 94.75 168 ILE A C 1
ATOM 1337 O O . ILE A 1 168 ? 13.345 -22.451 -16.617 1.00 94.75 168 ILE A O 1
ATOM 1341 N N . ARG A 1 169 ? 14.675 -23.407 -15.074 1.00 94.75 169 ARG A N 1
ATOM 1342 C CA . ARG A 1 169 ? 15.940 -22.991 -15.694 1.00 94.75 169 ARG A CA 1
ATOM 1343 C C . ARG A 1 169 ? 16.092 -23.536 -17.113 1.00 94.75 169 ARG A C 1
ATOM 1345 O O . ARG A 1 169 ? 16.397 -22.770 -18.016 1.00 94.75 169 ARG A O 1
ATOM 1352 N N . ARG A 1 170 ? 15.804 -24.824 -17.325 1.00 93.94 170 ARG A N 1
ATOM 1353 C CA . ARG A 1 170 ? 15.842 -25.440 -18.662 1.00 93.94 170 ARG A CA 1
ATOM 1354 C C . ARG A 1 170 ? 14.865 -24.778 -19.629 1.00 93.94 170 ARG A C 1
ATOM 1356 O O . ARG A 1 170 ? 15.218 -24.520 -20.771 1.00 93.94 170 ARG A O 1
ATOM 1363 N N . HIS A 1 171 ? 13.641 -24.488 -19.185 1.00 90.75 171 HIS A N 1
ATOM 1364 C CA . HIS A 1 171 ? 12.682 -23.756 -20.016 1.00 90.75 171 HIS A CA 1
ATOM 1365 C C . HIS A 1 171 ? 13.176 -22.349 -20.359 1.00 90.75 171 HIS A C 1
ATOM 1367 O O . HIS A 1 171 ? 12.995 -21.904 -21.488 1.00 90.75 171 HIS A O 1
ATOM 1373 N N . TRP A 1 172 ? 13.825 -21.666 -19.417 1.00 90.06 172 TRP A N 1
ATOM 1374 C CA . TRP A 1 172 ? 14.403 -20.351 -19.665 1.00 90.06 172 TRP A CA 1
ATOM 1375 C C . TRP A 1 172 ? 15.544 -20.392 -20.690 1.00 90.06 172 TRP A C 1
ATOM 1377 O O . TRP A 1 172 ? 15.555 -19.580 -21.607 1.00 90.06 172 TRP A O 1
ATOM 1387 N N . GLU A 1 173 ? 16.439 -21.377 -20.605 1.00 92.56 173 GLU A N 1
ATOM 1388 C CA . GLU A 1 173 ? 17.514 -21.587 -21.589 1.00 92.56 173 GLU A CA 1
ATOM 1389 C C . GLU A 1 173 ? 16.962 -21.819 -23.006 1.00 92.56 173 GLU A C 1
ATOM 1391 O O . GLU A 1 173 ? 17.502 -21.289 -23.974 1.00 92.56 173 GLU A O 1
ATOM 1396 N N . ILE A 1 174 ? 15.852 -22.556 -23.138 1.00 90.56 174 ILE A N 1
ATOM 1397 C CA . ILE A 1 174 ? 15.174 -22.758 -24.429 1.00 90.56 174 ILE A CA 1
ATOM 1398 C C . ILE A 1 174 ? 14.637 -21.432 -24.977 1.00 90.56 174 ILE A C 1
ATOM 1400 O O . ILE A 1 174 ? 14.837 -21.137 -26.152 1.00 90.56 174 ILE A O 1
ATOM 1404 N N . VAL A 1 175 ? 13.975 -20.626 -24.141 1.00 87.69 175 VAL A N 1
ATOM 1405 C CA . VAL A 1 175 ? 13.462 -19.306 -24.550 1.00 87.69 175 VAL A CA 1
ATOM 1406 C C . VAL A 1 175 ? 14.609 -18.400 -24.989 1.00 87.69 175 VAL A C 1
ATOM 1408 O O . VAL A 1 175 ? 14.539 -17.809 -26.062 1.00 87.69 175 VAL A O 1
ATOM 1411 N N . GLN A 1 176 ? 15.696 -18.358 -24.216 1.00 86.69 176 GLN A N 1
ATOM 1412 C CA . GLN A 1 176 ? 16.889 -17.591 -24.568 1.00 86.69 176 GLN A CA 1
ATOM 1413 C C . GLN A 1 176 ? 17.492 -18.046 -25.898 1.00 86.69 176 GLN A C 1
ATOM 1415 O O . GLN A 1 176 ? 17.865 -17.200 -26.697 1.00 86.69 176 GLN A O 1
ATOM 1420 N N . ALA A 1 177 ? 17.559 -19.351 -26.167 1.00 86.12 177 ALA A N 1
ATOM 1421 C CA . ALA A 1 177 ? 18.077 -19.866 -27.433 1.00 86.12 177 ALA A CA 1
ATOM 1422 C C . ALA A 1 177 ? 17.185 -19.511 -28.637 1.00 86.12 177 ALA A C 1
ATOM 1424 O O . ALA A 1 177 ? 17.697 -19.296 -29.731 1.00 86.12 177 ALA A O 1
ATOM 1425 N N . VAL A 1 178 ? 15.863 -19.442 -28.449 1.00 83.75 178 VAL A N 1
ATOM 1426 C CA . VAL A 1 178 ? 14.916 -19.034 -29.502 1.00 83.75 178 VAL A CA 1
ATOM 1427 C C . VAL A 1 178 ? 14.995 -17.530 -29.775 1.00 83.75 178 VAL A C 1
ATOM 1429 O O . VAL A 1 178 ? 14.942 -17.115 -30.932 1.00 83.75 178 VAL A O 1
ATOM 1432 N N . GLU A 1 179 ? 15.118 -16.714 -28.727 1.00 79.00 179 GLU A N 1
ATOM 1433 C CA . GLU A 1 179 ? 15.190 -15.252 -28.846 1.00 79.00 179 GLU A CA 1
ATOM 1434 C C . GLU A 1 179 ? 16.590 -14.736 -29.192 1.00 79.00 179 GLU A C 1
ATOM 1436 O O . GLU A 1 179 ? 16.723 -13.639 -29.735 1.00 79.00 179 GLU A O 1
ATOM 1441 N N . ALA A 1 180 ? 17.632 -15.531 -28.948 1.00 71.50 180 ALA A N 1
ATOM 1442 C CA . ALA A 1 180 ? 18.982 -15.295 -29.439 1.00 71.50 180 ALA A CA 1
ATOM 1443 C C . ALA A 1 180 ? 19.061 -15.572 -30.948 1.00 71.50 180 ALA A C 1
ATOM 1445 O O . ALA A 1 180 ? 19.831 -16.411 -31.409 1.00 71.50 180 ALA A O 1
ATOM 1446 N N . GLN A 1 181 ? 18.269 -14.856 -31.749 1.00 63.41 181 GLN A N 1
ATOM 1447 C CA . GLN A 1 181 ? 18.623 -14.691 -33.149 1.00 63.41 181 GLN A CA 1
ATOM 1448 C C . GLN A 1 181 ? 19.965 -13.966 -33.194 1.00 63.41 181 GLN A C 1
ATOM 1450 O O . GLN A 1 181 ? 20.090 -12.834 -32.726 1.00 63.41 181 GLN A O 1
ATOM 1455 N N . GLU A 1 182 ? 20.973 -14.625 -33.761 1.00 58.06 182 GLU A N 1
ATOM 1456 C CA . GLU A 1 182 ? 22.210 -13.970 -34.161 1.00 58.06 182 GLU A CA 1
ATOM 1457 C C . GLU A 1 182 ? 21.849 -12.898 -35.188 1.00 58.06 182 GLU A C 1
ATOM 1459 O O . GLU A 1 182 ? 21.714 -13.168 -36.383 1.00 58.06 182 GLU A O 1
ATOM 1464 N N . SER A 1 183 ? 21.663 -11.662 -34.728 1.00 57.91 183 SER A N 1
ATOM 1465 C CA . SER A 1 183 ? 21.674 -10.507 -35.611 1.00 57.91 183 SER A CA 1
ATOM 1466 C C . SER A 1 183 ? 23.041 -10.504 -36.284 1.00 57.91 183 SER A C 1
ATOM 1468 O O . SER A 1 183 ? 24.051 -10.145 -35.676 1.00 57.91 183 SER A O 1
ATOM 1470 N N . THR A 1 184 ? 23.076 -11.004 -37.517 1.00 61.72 184 THR A N 1
ATOM 1471 C CA . THR A 1 184 ? 24.265 -11.065 -38.357 1.00 61.72 184 THR A CA 1
ATOM 1472 C C . THR A 1 184 ? 24.529 -9.639 -38.805 1.00 61.72 184 THR A C 1
ATOM 1474 O O . THR A 1 184 ? 24.104 -9.200 -39.872 1.00 61.72 184 THR A O 1
ATOM 1477 N N . TRP A 1 185 ? 25.161 -8.862 -37.929 1.00 60.69 185 TRP A N 1
ATOM 1478 C CA . TRP A 1 185 ? 25.645 -7.533 -38.257 1.00 60.69 185 TRP A CA 1
ATOM 1479 C C . TRP A 1 185 ? 26.791 -7.705 -39.250 1.00 60.69 185 TRP A C 1
ATOM 1481 O O . TRP A 1 185 ? 27.957 -7.814 -38.874 1.00 60.69 185 TRP A O 1
ATOM 1491 N N . VAL A 1 186 ? 26.451 -7.805 -40.535 1.00 77.56 186 VAL A N 1
ATOM 1492 C CA . VAL A 1 186 ? 27.440 -7.760 -41.606 1.00 77.56 186 VAL A CA 1
ATOM 1493 C C . VAL A 1 186 ? 28.021 -6.357 -41.586 1.00 77.56 186 VAL A C 1
ATOM 1495 O O . VAL A 1 186 ? 27.300 -5.375 -41.767 1.00 77.56 186 VAL A O 1
ATOM 1498 N N . LEU A 1 187 ? 29.320 -6.264 -41.308 1.00 73.56 187 LEU A N 1
ATOM 1499 C CA . LEU A 1 187 ? 30.018 -4.990 -41.321 1.00 73.56 187 LEU A CA 1
ATOM 1500 C C . LEU A 1 187 ? 29.927 -4.419 -42.748 1.00 73.56 187 LEU A C 1
ATOM 1502 O O . LEU A 1 187 ? 30.376 -5.095 -43.680 1.00 73.56 187 LEU A O 1
ATOM 1506 N N . PRO A 1 188 ? 29.340 -3.227 -42.950 1.00 76.12 188 PRO A N 1
ATOM 1507 C CA . PRO A 1 188 ? 29.180 -2.677 -44.286 1.00 76.12 188 PRO A CA 1
ATOM 1508 C C . PRO A 1 188 ? 30.550 -2.421 -44.913 1.00 76.12 188 PRO A C 1
ATOM 1510 O O . PRO A 1 188 ? 31.493 -1.963 -44.260 1.00 76.12 188 PRO A O 1
ATOM 1513 N N . THR A 1 189 ? 30.668 -2.732 -46.197 1.00 85.44 189 THR A N 1
ATOM 1514 C CA . THR A 1 189 ? 31.907 -2.537 -46.951 1.00 85.44 189 THR A CA 1
ATOM 1515 C C . THR A 1 189 ? 32.220 -1.052 -47.124 1.00 85.44 189 THR A C 1
ATOM 1517 O O . THR A 1 189 ? 31.329 -0.203 -47.158 1.00 85.44 189 THR A O 1
ATOM 1520 N N . SER A 1 190 ? 33.502 -0.715 -47.310 1.00 80.75 190 SER A N 1
ATOM 1521 C CA . SER A 1 190 ? 33.922 0.675 -47.562 1.00 80.75 190 SER A CA 1
ATOM 1522 C C . SER A 1 190 ? 33.177 1.311 -48.745 1.00 80.75 190 SER A C 1
ATOM 1524 O O . SER A 1 190 ? 32.919 2.511 -48.728 1.00 80.75 190 SER A O 1
ATOM 1526 N N . ALA A 1 191 ? 32.797 0.513 -49.750 1.00 80.44 191 ALA A N 1
ATOM 1527 C CA . ALA A 1 191 ? 32.026 0.964 -50.904 1.00 80.44 191 ALA A CA 1
ATOM 1528 C C . ALA A 1 191 ? 30.558 1.271 -50.560 1.00 80.44 191 ALA A C 1
ATOM 1530 O O . ALA A 1 191 ? 30.025 2.268 -51.038 1.00 80.44 191 ALA A O 1
ATOM 1531 N N . GLU A 1 192 ? 29.913 0.461 -49.714 1.00 79.12 192 GLU A N 1
ATOM 1532 C CA . GLU A 1 192 ? 28.552 0.721 -49.220 1.00 79.12 192 GLU A CA 1
ATOM 1533 C C . GLU A 1 192 ? 28.517 1.959 -48.325 1.00 79.12 192 GLU A C 1
ATOM 1535 O O . GLU A 1 192 ? 27.617 2.787 -48.448 1.00 79.12 192 GLU A O 1
ATOM 1540 N N . ILE A 1 193 ? 29.542 2.140 -47.489 1.00 78.12 193 ILE A N 1
ATOM 1541 C CA . ILE A 1 193 ? 29.722 3.347 -46.679 1.00 78.12 193 ILE A CA 1
ATOM 1542 C C . ILE A 1 193 ? 29.904 4.574 -47.588 1.00 78.12 193 ILE A C 1
ATOM 1544 O O . ILE A 1 193 ? 29.254 5.597 -47.381 1.00 78.12 193 ILE A O 1
ATOM 1548 N N . ASP A 1 194 ? 30.737 4.487 -48.629 1.00 79.81 194 ASP A N 1
ATOM 1549 C CA . ASP A 1 194 ? 30.957 5.592 -49.575 1.00 79.81 194 ASP A CA 1
ATOM 1550 C C . ASP A 1 194 ? 29.761 5.872 -50.499 1.00 79.81 194 ASP A C 1
ATOM 1552 O O . ASP A 1 194 ? 29.578 7.009 -50.953 1.00 79.81 194 ASP A O 1
ATOM 1556 N N . ALA A 1 195 ? 28.926 4.868 -50.768 1.00 74.56 195 ALA A N 1
ATOM 1557 C CA . ALA A 1 195 ? 27.650 5.036 -51.452 1.00 74.56 195 ALA A CA 1
ATOM 1558 C C . ALA A 1 195 ? 26.616 5.703 -50.533 1.00 74.56 195 ALA A C 1
ATOM 1560 O O . ALA A 1 195 ? 25.957 6.653 -50.950 1.00 74.56 195 ALA A O 1
ATOM 1561 N N . ALA A 1 196 ? 26.534 5.290 -4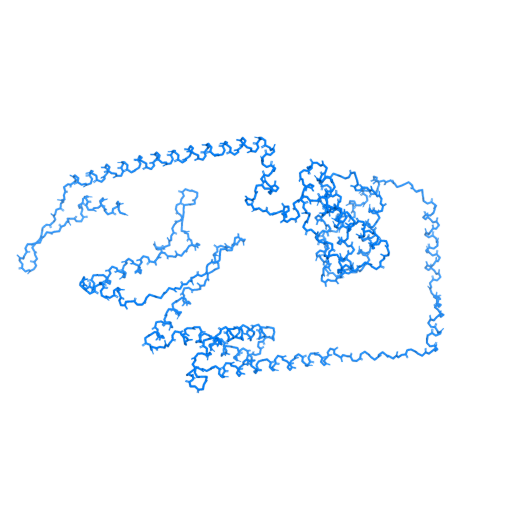9.264 1.00 68.25 196 ALA A N 1
ATOM 1562 C CA . ALA A 1 196 ? 25.642 5.880 -48.266 1.00 68.25 196 ALA A CA 1
ATOM 1563 C C . ALA A 1 196 ? 26.004 7.338 -47.929 1.00 68.25 196 ALA A C 1
ATOM 1565 O O . ALA A 1 196 ? 25.112 8.150 -47.687 1.00 68.25 196 ALA A O 1
ATOM 1566 N N . LYS A 1 197 ? 27.295 7.707 -47.992 1.00 71.88 197 LYS A N 1
ATOM 1567 C CA . LYS A 1 197 ? 27.750 9.111 -47.905 1.00 71.88 197 LYS A CA 1
ATOM 1568 C C . LYS A 1 197 ? 27.162 9.988 -49.014 1.00 71.88 197 LYS A C 1
ATOM 1570 O O . LYS A 1 197 ? 26.979 11.187 -48.818 1.00 71.88 197 LYS A O 1
ATOM 1575 N N . ARG A 1 198 ? 26.869 9.414 -50.185 1.00 66.31 198 ARG A N 1
ATOM 1576 C CA . ARG A 1 198 ? 26.239 10.101 -51.319 1.00 66.31 198 ARG A CA 1
ATOM 1577 C C . ARG A 1 198 ? 24.736 9.861 -51.290 1.00 66.31 198 ARG A C 1
ATOM 1579 O O . ARG A 1 198 ? 24.173 9.175 -52.138 1.00 66.31 198 ARG A O 1
ATOM 1586 N N . PHE A 1 199 ? 24.087 10.462 -50.298 1.00 61.41 199 PHE A N 1
ATOM 1587 C CA . PHE A 1 199 ? 22.638 10.419 -50.134 1.00 61.41 199 PHE A CA 1
ATOM 1588 C C . PHE A 1 199 ? 21.955 11.271 -51.218 1.00 61.41 199 PHE A C 1
ATOM 1590 O O . PHE A 1 199 ? 21.632 12.441 -51.023 1.00 61.41 199 PHE A O 1
ATOM 1597 N N . ALA A 1 200 ? 21.779 10.704 -52.410 1.00 63.41 200 ALA A N 1
ATOM 1598 C CA . ALA A 1 200 ? 20.943 11.306 -53.435 1.00 63.41 200 ALA A CA 1
ATOM 1599 C C . ALA A 1 200 ? 19.479 10.989 -53.105 1.00 63.41 200 ALA A C 1
ATOM 1601 O O . ALA A 1 200 ? 19.107 9.825 -52.972 1.00 63.41 200 ALA A O 1
ATOM 1602 N N . LEU A 1 201 ? 18.639 12.021 -53.008 1.00 68.31 201 LEU A N 1
ATOM 1603 C CA . LEU A 1 201 ? 17.186 11.903 -52.847 1.00 68.31 201 LEU A CA 1
ATOM 1604 C C . LEU A 1 201 ? 16.479 12.210 -54.183 1.00 68.31 201 LEU A C 1
ATOM 1606 O O . LEU A 1 201 ? 15.779 13.220 -54.298 1.00 68.31 201 LEU A O 1
ATOM 1610 N N . PRO A 1 202 ? 16.644 11.373 -55.227 1.00 64.38 202 PRO A N 1
ATOM 1611 C CA . PRO A 1 202 ? 16.232 11.696 -56.595 1.00 64.38 202 PRO A CA 1
ATOM 1612 C C . PRO A 1 202 ? 14.717 11.867 -56.766 1.00 64.38 202 PRO A C 1
ATOM 1614 O O . PRO A 1 202 ? 14.274 12.407 -57.773 1.00 64.38 202 PRO A O 1
ATOM 1617 N N . ARG A 1 203 ? 13.911 11.420 -55.795 1.00 66.38 203 ARG A N 1
ATOM 1618 C CA . ARG A 1 203 ? 12.442 11.525 -55.808 1.00 66.38 203 ARG A CA 1
ATOM 1619 C C . ARG A 1 203 ? 11.880 12.537 -54.809 1.00 66.38 203 ARG A C 1
ATOM 1621 O O . ARG A 1 203 ? 10.665 12.631 -54.672 1.00 66.38 203 ARG A O 1
ATOM 1628 N N . CYS A 1 204 ? 12.731 13.295 -54.119 1.00 69.00 204 CYS A N 1
ATOM 1629 C CA . CYS A 1 204 ? 12.281 14.273 -53.128 1.00 69.00 204 CYS A CA 1
ATOM 1630 C C . CYS A 1 204 ? 12.180 15.697 -53.673 1.00 69.00 204 CYS A C 1
ATOM 1632 O O . CYS A 1 204 ? 11.763 16.573 -52.926 1.00 69.00 204 CYS A O 1
ATOM 1634 N N . SER A 1 205 ? 12.512 15.951 -54.944 1.00 72.12 205 SER A N 1
ATOM 1635 C CA . SER A 1 205 ? 12.433 17.295 -55.537 1.00 72.12 205 SER A CA 1
ATOM 1636 C C . SER A 1 205 ? 11.035 17.904 -55.413 1.00 72.12 205 SER A C 1
ATOM 1638 O O . SER A 1 205 ? 10.908 19.018 -54.920 1.00 72.12 205 SER A O 1
ATOM 1640 N N . SER A 1 206 ? 9.983 17.148 -55.735 1.00 73.62 206 SER A N 1
ATOM 1641 C CA . SER A 1 206 ? 8.593 17.602 -55.593 1.00 73.62 206 SER A CA 1
ATOM 1642 C C . SER A 1 206 ? 8.224 17.911 -54.139 1.00 73.62 206 SER A C 1
ATOM 1644 O O . SER A 1 206 ? 7.561 18.909 -53.856 1.00 73.62 206 SER A O 1
ATOM 1646 N N . HIS A 1 207 ? 8.691 17.092 -53.195 1.00 74.88 207 HIS A N 1
ATOM 1647 C CA . HIS A 1 207 ? 8.472 17.314 -51.769 1.00 74.88 207 HIS A CA 1
ATOM 1648 C C . HIS A 1 207 ? 9.218 18.558 -51.267 1.00 74.88 207 HIS A C 1
ATOM 1650 O O . HIS A 1 207 ? 8.643 19.360 -50.536 1.00 74.88 207 HIS A O 1
ATOM 1656 N N . LEU A 1 208 ? 10.466 18.755 -51.699 1.00 77.06 208 LEU A N 1
ATOM 1657 C CA . LEU A 1 208 ? 11.289 19.910 -51.341 1.00 77.06 208 LEU A CA 1
ATOM 1658 C C . LEU A 1 208 ? 10.754 21.208 -51.957 1.00 77.06 208 LEU A C 1
ATOM 1660 O O . LEU A 1 208 ? 10.741 22.233 -51.280 1.00 77.06 208 LEU A O 1
ATOM 1664 N N . GLU A 1 209 ? 10.249 21.175 -53.192 1.00 78.75 209 GLU A N 1
ATOM 1665 C CA . GLU A 1 209 ? 9.559 22.316 -53.806 1.00 78.75 209 GLU A CA 1
ATOM 1666 C C . GLU A 1 209 ? 8.262 22.650 -53.066 1.00 78.75 209 GLU A C 1
ATOM 1668 O O . GLU A 1 209 ? 8.005 23.817 -52.773 1.00 78.75 209 GLU A O 1
ATOM 1673 N N . THR A 1 210 ? 7.491 21.636 -52.663 1.00 78.88 210 T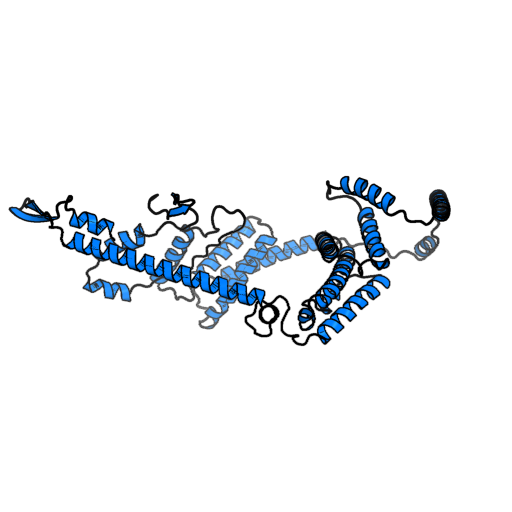HR A N 1
ATOM 1674 C CA . THR A 1 210 ? 6.276 21.830 -51.857 1.00 78.88 210 THR A CA 1
ATOM 1675 C C . THR A 1 210 ? 6.606 22.407 -50.475 1.00 78.88 210 THR A C 1
ATOM 1677 O O . THR A 1 210 ? 5.921 23.310 -49.996 1.00 78.88 210 THR A O 1
ATOM 1680 N N . ALA A 1 211 ? 7.672 21.928 -49.829 1.00 74.62 211 ALA A N 1
ATOM 1681 C CA . ALA A 1 211 ? 8.144 22.442 -48.545 1.00 74.62 211 ALA A CA 1
ATOM 1682 C C . ALA A 1 211 ? 8.656 23.887 -48.661 1.00 74.62 211 ALA A C 1
ATOM 1684 O O . ALA A 1 211 ? 8.345 24.724 -47.814 1.00 74.62 211 ALA A O 1
ATOM 1685 N N . ARG A 1 212 ? 9.370 24.211 -49.745 1.00 74.94 212 ARG A N 1
ATOM 1686 C CA . ARG A 1 212 ? 9.835 25.572 -50.040 1.00 74.94 212 ARG A CA 1
ATOM 1687 C C . ARG A 1 212 ? 8.671 26.525 -50.317 1.00 74.94 212 ARG A C 1
ATOM 1689 O O . ARG A 1 212 ? 8.675 27.643 -49.810 1.00 74.94 212 ARG A O 1
ATOM 1696 N N . ALA A 1 213 ? 7.660 26.079 -51.062 1.00 74.81 213 ALA A N 1
ATOM 1697 C CA . ALA A 1 213 ? 6.438 26.842 -51.296 1.00 74.81 213 ALA A CA 1
ATOM 1698 C C . ALA A 1 213 ? 5.670 27.097 -49.988 1.00 74.81 213 ALA A C 1
ATOM 1700 O O . ALA A 1 213 ? 5.247 28.223 -49.743 1.00 74.81 213 ALA A O 1
ATOM 1701 N N . ARG A 1 214 ? 5.568 26.097 -49.097 1.00 70.56 214 ARG A N 1
ATOM 1702 C CA . ARG A 1 214 ? 5.001 26.277 -47.747 1.00 70.56 214 ARG A CA 1
ATOM 1703 C C . ARG A 1 214 ? 5.786 27.291 -46.920 1.00 70.56 214 ARG A C 1
ATOM 1705 O O . ARG A 1 214 ? 5.171 28.138 -46.290 1.00 70.56 214 ARG A O 1
ATOM 1712 N N . GLY A 1 215 ? 7.119 27.245 -46.955 1.00 65.62 215 GLY A N 1
ATOM 1713 C CA . GLY A 1 215 ? 7.965 28.220 -46.261 1.00 65.62 215 GLY A CA 1
ATOM 1714 C C . GLY A 1 215 ? 7.720 29.658 -46.728 1.00 65.62 215 GLY A C 1
ATOM 1715 O O . GLY A 1 215 ? 7.636 30.562 -45.903 1.00 65.62 215 GLY A O 1
ATOM 1716 N N . LEU A 1 216 ? 7.527 29.873 -48.033 1.00 66.31 216 LEU A N 1
ATOM 1717 C CA . LEU A 1 216 ? 7.208 31.191 -48.597 1.00 66.31 216 LEU A CA 1
ATOM 1718 C C . LEU A 1 216 ? 5.806 31.683 -48.204 1.00 66.31 216 LEU A C 1
ATOM 1720 O O . LEU A 1 216 ? 5.645 32.864 -47.914 1.00 66.31 216 LEU A O 1
ATOM 1724 N N . VAL A 1 217 ? 4.817 30.786 -48.138 1.00 61.75 217 VAL A N 1
ATOM 1725 C CA . VAL A 1 217 ? 3.464 31.106 -47.647 1.00 61.75 217 VAL A CA 1
ATOM 1726 C C . VAL A 1 217 ? 3.496 31.465 -46.159 1.00 61.75 217 VAL A C 1
ATOM 1728 O O . VAL A 1 217 ? 2.981 32.508 -45.780 1.00 61.75 217 VAL A O 1
ATOM 1731 N N . LEU A 1 218 ? 4.196 30.680 -45.337 1.00 56.00 218 LEU A N 1
ATOM 1732 C CA . LEU A 1 218 ? 4.371 30.944 -43.902 1.00 56.00 218 LEU A CA 1
ATOM 1733 C C . LEU A 1 218 ? 5.133 32.252 -43.624 1.00 56.00 218 LEU A C 1
ATOM 1735 O O . LEU A 1 218 ? 4.908 32.887 -42.602 1.00 56.00 218 LEU A O 1
ATOM 1739 N N . SER A 1 219 ? 6.012 32.674 -44.540 1.00 58.19 219 SER A N 1
ATOM 1740 C CA . SER A 1 219 ? 6.731 33.959 -44.460 1.00 58.19 219 SER A CA 1
ATOM 1741 C C . SER A 1 219 ? 5.866 35.158 -44.876 1.00 58.19 219 SER A C 1
ATOM 1743 O O . SER A 1 219 ? 6.196 36.297 -44.555 1.00 58.19 219 SER A O 1
ATOM 1745 N N . SER A 1 220 ? 4.797 34.905 -45.638 1.00 57.69 220 SER A N 1
ATOM 1746 C CA . SER A 1 220 ? 3.832 35.892 -46.134 1.00 57.69 220 SER A CA 1
ATOM 1747 C C . SER A 1 220 ? 2.607 36.025 -45.225 1.00 57.69 220 SER A C 1
ATOM 1749 O O . SER A 1 220 ? 1.842 36.981 -45.379 1.00 57.69 220 SER A O 1
ATOM 1751 N N . GLU A 1 221 ? 2.374 35.070 -44.326 1.00 54.50 221 GLU A N 1
ATOM 1752 C CA . GLU A 1 221 ? 1.286 35.137 -43.359 1.00 54.50 221 GLU A CA 1
ATOM 1753 C C . GLU A 1 221 ? 1.651 36.095 -42.221 1.00 54.50 221 GLU A C 1
ATOM 1755 O O . GLU A 1 221 ? 2.732 36.051 -41.635 1.00 54.50 221 GLU A O 1
ATOM 1760 N N . ASN A 1 222 ? 0.731 37.017 -41.948 1.00 53.69 222 ASN A N 1
ATOM 1761 C CA . ASN A 1 222 ? 0.887 38.068 -40.955 1.00 53.69 222 ASN A CA 1
ATOM 1762 C C . ASN A 1 222 ? 1.117 37.425 -39.572 1.00 53.69 222 ASN A C 1
ATOM 1764 O O . ASN A 1 222 ? 0.257 36.695 -39.084 1.00 53.69 222 ASN A O 1
ATOM 1768 N N . THR A 1 223 ? 2.250 37.709 -38.925 1.00 54.78 223 THR A N 1
ATOM 1769 C CA . THR A 1 223 ? 2.709 37.110 -37.650 1.00 54.78 223 THR A CA 1
ATOM 1770 C C . THR A 1 223 ? 1.880 37.510 -36.417 1.00 54.78 223 THR A C 1
ATOM 1772 O O . THR A 1 223 ? 2.300 37.314 -35.276 1.00 54.78 223 THR A O 1
ATOM 1775 N N . GLY A 1 224 ? 0.685 38.067 -36.620 1.00 54.88 224 GLY A N 1
ATOM 1776 C CA . GLY A 1 224 ? -0.272 38.358 -35.563 1.00 54.88 224 GLY A CA 1
ATOM 1777 C C . GLY A 1 224 ? -1.029 37.095 -35.171 1.00 54.88 224 GLY A C 1
ATOM 1778 O O . GLY A 1 224 ? -1.992 36.717 -35.834 1.00 54.88 224 GLY A O 1
ATOM 1779 N N . PHE A 1 225 ? -0.605 36.451 -34.085 1.00 54.31 225 PHE A N 1
ATOM 1780 C CA . PHE A 1 225 ? -1.350 35.349 -33.483 1.00 54.31 225 PHE A CA 1
ATOM 1781 C C . PHE A 1 225 ? -2.693 35.858 -32.934 1.00 54.31 225 PHE A C 1
ATOM 1783 O O . PHE A 1 225 ? -2.748 36.496 -31.881 1.00 54.31 225 PHE A O 1
ATOM 1790 N N . ASP A 1 226 ? -3.784 35.581 -33.652 1.00 59.00 226 ASP A N 1
ATOM 1791 C CA . ASP A 1 226 ? -5.145 35.803 -33.161 1.00 59.00 226 ASP A CA 1
ATOM 1792 C C . ASP A 1 226 ? -5.566 34.640 -32.256 1.00 59.00 226 ASP A C 1
ATOM 1794 O O . ASP A 1 226 ? -6.056 33.595 -32.700 1.00 59.00 226 ASP A O 1
ATOM 1798 N N . ARG A 1 227 ? -5.356 34.850 -30.956 1.00 51.56 227 ARG A N 1
ATOM 1799 C CA . ARG A 1 227 ? -5.671 33.892 -29.897 1.00 51.56 227 ARG A CA 1
ATOM 1800 C C . ARG A 1 227 ? -7.134 33.442 -29.918 1.00 51.56 227 ARG A C 1
ATOM 1802 O O . ARG A 1 227 ? -7.400 32.272 -29.677 1.00 51.56 227 ARG A O 1
ATOM 1809 N N . LEU A 1 228 ? -8.078 34.329 -30.238 1.00 57.00 228 LEU A N 1
ATOM 1810 C CA . LEU A 1 228 ? -9.510 34.006 -30.186 1.00 57.00 228 LEU A CA 1
ATOM 1811 C C . LEU A 1 228 ? -9.918 33.066 -31.327 1.00 57.00 228 LEU A C 1
ATOM 1813 O O . LEU A 1 228 ? -10.677 32.121 -31.117 1.00 57.00 228 LEU A O 1
ATOM 1817 N N . SER A 1 229 ? -9.368 33.290 -32.522 1.00 63.94 229 SER A N 1
ATOM 1818 C CA . SER A 1 229 ? -9.546 32.408 -33.682 1.00 63.94 229 SER A CA 1
ATOM 1819 C C . SER A 1 229 ? -8.885 31.041 -33.475 1.00 63.94 229 SER A C 1
ATOM 1821 O O . SER A 1 229 ? -9.433 30.013 -33.886 1.00 63.94 229 SER A O 1
ATOM 1823 N N . TYR A 1 230 ? -7.727 31.009 -32.807 1.00 61.31 230 TYR A N 1
ATOM 1824 C CA . TYR A 1 230 ? -7.033 29.768 -32.463 1.00 61.31 230 TYR A CA 1
ATOM 1825 C C . TYR A 1 230 ? -7.796 28.952 -31.410 1.00 61.31 230 TYR A C 1
ATOM 1827 O O . TYR A 1 230 ? -8.076 27.778 -31.647 1.00 61.31 230 TYR A O 1
ATOM 1835 N N . ASP A 1 231 ? -8.217 29.577 -30.306 1.00 52.84 231 ASP A N 1
ATOM 1836 C CA . ASP A 1 231 ? -8.933 28.906 -29.212 1.00 52.84 231 ASP A CA 1
ATOM 1837 C C . ASP A 1 231 ? -10.283 28.326 -29.690 1.00 52.84 231 ASP A C 1
ATOM 1839 O O . ASP A 1 231 ? -10.634 27.192 -29.355 1.00 52.84 231 ASP A O 1
ATOM 1843 N N . GLN A 1 232 ? -10.999 29.029 -30.580 1.00 56.75 232 GLN A N 1
ATOM 1844 C CA . GLN A 1 232 ? -12.236 28.522 -31.198 1.00 56.75 232 GLN A CA 1
ATOM 1845 C C . GLN A 1 232 ? -12.011 27.297 -32.100 1.00 56.75 232 GLN A C 1
ATOM 1847 O O . GLN A 1 232 ? -12.857 26.400 -32.158 1.00 56.75 232 GLN A O 1
ATOM 1852 N N . LYS A 1 233 ? -10.879 27.234 -32.812 1.00 55.38 233 LYS A N 1
ATOM 1853 C CA . LYS A 1 233 ? -10.523 26.083 -33.661 1.00 55.38 233 LYS A CA 1
ATOM 1854 C C . LYS A 1 233 ? -9.980 24.910 -32.844 1.00 55.38 233 LYS A C 1
ATOM 1856 O O . LYS A 1 233 ? -10.214 23.759 -33.215 1.00 55.38 233 LYS A O 1
ATOM 1861 N N . LEU A 1 234 ? -9.296 25.188 -31.735 1.00 46.88 234 LEU A N 1
ATOM 1862 C CA . LEU A 1 234 ? -8.770 24.178 -30.823 1.00 46.88 234 LEU A CA 1
ATOM 1863 C C . LEU A 1 234 ? -9.908 23.436 -30.113 1.00 46.88 234 LEU A C 1
ATOM 1865 O O . LEU A 1 234 ? -9.921 22.209 -30.127 1.00 46.88 234 LEU A O 1
ATOM 1869 N N . GLU A 1 235 ? -10.928 24.141 -29.609 1.00 49.03 235 GLU A N 1
ATOM 1870 C CA . GLU A 1 235 ? -12.113 23.496 -29.019 1.00 49.03 235 GLU A CA 1
ATOM 1871 C C . GLU A 1 235 ? -12.837 22.557 -29.999 1.00 49.03 235 GLU A C 1
ATOM 1873 O O . GLU A 1 235 ? -13.302 21.480 -29.611 1.00 49.03 235 GLU A O 1
ATOM 1878 N N . ALA A 1 236 ? -12.910 22.931 -31.279 1.00 48.94 236 ALA A N 1
ATOM 1879 C CA . ALA A 1 236 ? -13.543 22.111 -32.310 1.00 48.94 236 ALA A CA 1
ATOM 1880 C C . ALA A 1 236 ? -12.771 20.808 -32.601 1.00 48.94 236 ALA A C 1
ATOM 1882 O O . ALA A 1 236 ? -13.388 19.792 -32.937 1.00 48.94 236 ALA A O 1
ATOM 1883 N N . ASN A 1 237 ? -11.444 20.816 -32.442 1.00 44.66 237 ASN A N 1
ATOM 1884 C CA . ASN A 1 237 ? -10.588 19.643 -32.630 1.00 44.66 237 ASN A CA 1
ATOM 1885 C C . ASN A 1 237 ? -10.480 18.787 -31.360 1.00 44.66 237 ASN A C 1
ATOM 1887 O O . ASN A 1 237 ? -10.554 17.562 -31.453 1.00 44.66 237 ASN A O 1
ATOM 1891 N N . SER A 1 238 ? -10.427 19.402 -30.176 1.00 42.94 238 SER A N 1
ATOM 1892 C CA . SER A 1 238 ? -10.397 18.691 -28.891 1.00 42.94 238 SER A CA 1
ATOM 1893 C C . SER A 1 238 ? -11.680 17.894 -28.634 1.00 42.94 238 SER A C 1
ATOM 1895 O O . SER A 1 238 ? -11.629 16.795 -28.088 1.00 42.94 238 SER A O 1
ATOM 1897 N N . ARG A 1 239 ? -12.843 18.361 -29.117 1.00 42.78 239 ARG A N 1
ATOM 1898 C CA . ARG A 1 239 ? -14.104 17.593 -29.034 1.00 42.78 239 ARG A CA 1
ATOM 1899 C C . ARG A 1 239 ? -14.161 16.376 -29.970 1.00 42.78 239 ARG A C 1
ATOM 1901 O O . ARG A 1 239 ? -15.053 15.546 -29.812 1.00 42.78 239 ARG A O 1
ATOM 1908 N N . ARG A 1 240 ? -13.235 16.235 -30.930 1.00 43.56 240 ARG A N 1
ATOM 1909 C CA . ARG A 1 240 ? -13.165 15.065 -31.830 1.00 43.56 240 ARG A CA 1
ATOM 1910 C C . ARG A 1 240 ? -12.318 13.909 -31.284 1.00 43.56 240 ARG A C 1
ATOM 1912 O O . ARG A 1 240 ? -12.386 12.822 -31.847 1.00 43.56 240 ARG A O 1
ATOM 1919 N N . GLN A 1 241 ? -11.595 14.084 -30.177 1.00 44.44 241 GLN A N 1
ATOM 1920 C CA . GLN A 1 241 ? -10.782 13.032 -29.553 1.00 44.44 241 GLN A CA 1
ATOM 1921 C C . GLN A 1 241 ? -11.341 12.621 -28.181 1.00 44.44 241 GLN A C 1
ATOM 1923 O O . GLN A 1 241 ? -10.754 12.875 -27.139 1.00 44.44 241 GLN A O 1
ATOM 1928 N N . SER A 1 242 ? -12.486 11.933 -28.177 1.00 40.59 242 SER A N 1
ATOM 1929 C CA . SER A 1 242 ? -12.952 11.148 -27.013 1.00 40.59 242 SER A CA 1
ATOM 1930 C C . SER A 1 242 ? -13.083 9.651 -27.335 1.00 40.59 242 SER A C 1
ATOM 1932 O O . SER A 1 242 ? -13.751 8.884 -26.653 1.00 40.59 242 SER A O 1
ATOM 1934 N N . THR A 1 243 ? -12.408 9.190 -28.385 1.00 38.81 243 THR A N 1
ATOM 1935 C CA . THR A 1 243 ? -12.227 7.758 -28.652 1.00 38.81 243 THR A CA 1
ATOM 1936 C C . THR A 1 243 ? -10.751 7.491 -28.875 1.00 38.81 243 THR A C 1
ATOM 1938 O O . THR A 1 243 ? -10.263 7.396 -29.995 1.00 38.81 243 THR A O 1
ATOM 1941 N N . TYR A 1 244 ? -10.016 7.411 -27.767 1.00 40.22 244 TYR A N 1
ATOM 1942 C CA . TYR A 1 244 ? -8.635 6.955 -27.773 1.00 40.22 244 TYR A CA 1
ATOM 1943 C C . TYR A 1 244 ? -8.626 5.447 -28.057 1.00 40.22 244 TYR A C 1
ATOM 1945 O O . TYR A 1 244 ? -8.811 4.620 -27.164 1.00 40.22 244 TYR A O 1
ATOM 1953 N N . THR A 1 245 ? -8.483 5.075 -29.328 1.00 33.22 245 THR A N 1
ATOM 1954 C CA . THR A 1 245 ? -8.229 3.691 -29.739 1.00 33.22 245 THR A CA 1
ATOM 1955 C C . THR A 1 245 ? -6.746 3.369 -29.532 1.00 33.22 245 THR A C 1
ATOM 1957 O O . THR A 1 245 ? -5.899 4.071 -30.091 1.00 33.22 245 THR A O 1
ATOM 1960 N N . PRO A 1 246 ? -6.390 2.320 -28.770 1.00 37.28 246 PRO A N 1
ATOM 1961 C CA . PRO A 1 246 ? -4.999 1.932 -28.580 1.00 37.28 246 PRO A CA 1
ATOM 1962 C C . PRO A 1 246 ? -4.459 1.347 -29.891 1.00 37.28 246 PRO A C 1
ATOM 1964 O O . PRO A 1 246 ? -4.820 0.237 -30.270 1.00 37.28 246 PRO A O 1
ATOM 1967 N N . GLY A 1 247 ? -3.618 2.110 -30.597 1.00 43.03 247 GLY A N 1
ATOM 1968 C CA . GLY A 1 247 ? -2.964 1.638 -31.823 1.00 43.03 247 GLY A CA 1
ATOM 1969 C C . GLY A 1 247 ? -2.523 2.689 -32.847 1.00 43.03 247 GLY A C 1
ATOM 1970 O O . GLY A 1 247 ? -2.006 2.294 -33.888 1.00 43.03 247 GLY A O 1
ATOM 1971 N N . VAL A 1 248 ? -2.689 3.997 -32.615 1.00 38.69 248 VAL A N 1
ATOM 1972 C CA . VAL A 1 248 ? -2.346 5.012 -33.630 1.00 38.69 248 VAL A CA 1
ATOM 1973 C C . VAL A 1 248 ? -1.030 5.728 -33.312 1.00 38.69 248 VAL A C 1
ATOM 1975 O O . VAL A 1 248 ? -0.919 6.469 -32.347 1.00 38.69 248 VAL A O 1
ATOM 1978 N N . SER A 1 249 ? -0.045 5.412 -34.155 1.00 41.28 249 SER A N 1
ATOM 1979 C CA . SER A 1 249 ? 1.015 6.230 -34.760 1.00 41.28 249 SER A CA 1
ATOM 1980 C C . SER A 1 249 ? 1.642 7.411 -33.991 1.00 41.28 249 SER A C 1
ATOM 1982 O O . SER A 1 249 ? 0.992 8.348 -33.546 1.00 41.28 249 SER A O 1
ATOM 1984 N N . SER A 1 250 ? 2.976 7.406 -34.008 1.00 48.31 250 SER A N 1
ATOM 1985 C CA . SER A 1 250 ? 3.947 8.381 -33.490 1.00 48.31 250 SER A CA 1
ATOM 1986 C C . SER A 1 250 ? 3.754 9.899 -33.753 1.00 48.31 250 SER A C 1
ATOM 1988 O O . SER A 1 250 ? 4.390 10.646 -33.008 1.00 48.31 250 SER A O 1
ATOM 1990 N N . PRO A 1 251 ? 3.001 10.424 -34.747 1.00 45.78 251 PRO A N 1
ATOM 1991 C CA . PRO A 1 251 ? 2.963 11.872 -35.002 1.00 45.78 251 PRO A CA 1
ATOM 1992 C C . PRO A 1 251 ? 2.295 12.701 -33.896 1.00 45.78 251 PRO A C 1
ATOM 1994 O O . PRO A 1 251 ? 2.810 13.761 -33.549 1.00 45.78 251 PRO A O 1
ATOM 1997 N N . ASP A 1 252 ? 1.208 12.207 -33.298 1.00 53.88 252 ASP A N 1
ATOM 1998 C CA . ASP A 1 252 ? 0.423 12.964 -32.305 1.00 53.88 252 ASP A CA 1
ATOM 1999 C C . ASP A 1 252 ? 1.211 13.221 -31.010 1.00 53.88 252 ASP A C 1
ATOM 2001 O O . ASP A 1 252 ? 1.026 14.240 -30.346 1.00 53.88 252 ASP A O 1
ATOM 2005 N N . LEU A 1 253 ? 2.160 12.334 -30.692 1.00 53.28 253 LEU A N 1
ATOM 2006 C CA . LEU A 1 253 ? 3.052 12.474 -29.542 1.00 53.28 253 LEU A CA 1
ATOM 2007 C C . LEU A 1 253 ? 4.042 13.626 -29.723 1.00 53.28 253 LEU A C 1
ATOM 2009 O O . LEU A 1 253 ? 4.285 14.371 -28.783 1.00 53.28 253 LEU A O 1
ATOM 2013 N N . TRP A 1 254 ? 4.593 13.811 -30.924 1.00 53.75 254 TRP A N 1
ATOM 2014 C CA . TRP A 1 254 ? 5.548 14.891 -31.179 1.00 53.75 254 TRP A CA 1
ATOM 2015 C C . TRP A 1 254 ? 4.873 16.259 -31.223 1.00 53.75 254 TRP A C 1
ATOM 2017 O O . TRP A 1 254 ? 5.442 17.214 -30.705 1.00 53.75 254 TRP A O 1
ATOM 2027 N N . PHE A 1 255 ? 3.652 16.358 -31.760 1.00 55.59 255 PHE A N 1
ATOM 2028 C CA . PHE A 1 255 ? 2.872 17.600 -31.701 1.00 55.59 255 PHE A CA 1
ATOM 2029 C C . PHE A 1 255 ? 2.542 18.005 -30.266 1.00 55.59 255 PHE A C 1
ATOM 2031 O O . PHE A 1 255 ? 2.642 19.180 -29.927 1.00 55.59 255 PHE A O 1
ATOM 2038 N N . LEU A 1 256 ? 2.212 17.031 -29.419 1.00 56.38 256 LEU A N 1
ATOM 2039 C CA . LEU A 1 256 ? 1.949 17.260 -28.006 1.00 56.38 256 LEU A CA 1
ATOM 2040 C C . LEU A 1 256 ? 3.205 17.730 -27.266 1.00 56.38 256 LEU A C 1
ATOM 2042 O O . LEU A 1 256 ? 3.137 18.693 -26.512 1.00 56.38 256 LEU A O 1
ATOM 2046 N N . VAL A 1 257 ? 4.366 17.111 -27.513 1.00 56.50 257 VAL A N 1
ATOM 2047 C CA . VAL A 1 257 ? 5.603 17.565 -26.861 1.00 56.50 257 VAL A CA 1
ATOM 2048 C C . VAL A 1 257 ? 6.086 18.921 -27.396 1.00 56.50 257 VAL A C 1
ATOM 2050 O O . VAL A 1 257 ? 6.596 19.726 -26.621 1.00 56.50 257 VAL A O 1
ATOM 2053 N N . LEU A 1 258 ? 5.856 19.230 -28.674 1.00 61.62 258 LEU A N 1
ATOM 2054 C CA . LEU A 1 258 ? 6.127 20.559 -29.236 1.00 61.62 258 LEU A CA 1
ATOM 2055 C C . LEU A 1 258 ? 5.202 21.639 -28.652 1.00 61.62 258 LEU A C 1
ATOM 2057 O O . LEU A 1 258 ? 5.685 22.722 -28.330 1.00 61.62 258 LEU A O 1
ATOM 2061 N N . ASP A 1 259 ? 3.906 21.355 -28.462 1.00 60.34 259 ASP A N 1
ATOM 2062 C CA . ASP A 1 259 ? 2.969 22.274 -27.790 1.00 60.34 259 ASP A CA 1
ATOM 2063 C C . ASP A 1 259 ? 3.430 22.572 -26.356 1.00 60.34 259 ASP A C 1
ATOM 2065 O O . ASP A 1 259 ? 3.485 23.724 -25.925 1.00 60.34 259 ASP A O 1
ATOM 2069 N N . ILE A 1 260 ? 3.869 21.536 -25.642 1.00 58.56 260 ILE A N 1
ATOM 2070 C CA . ILE A 1 260 ? 4.425 21.643 -24.295 1.00 58.56 260 ILE A CA 1
ATOM 2071 C C . ILE A 1 260 ? 5.684 22.530 -24.273 1.00 58.56 260 ILE A C 1
ATOM 2073 O O . ILE A 1 260 ? 5.758 23.486 -23.496 1.00 58.56 260 ILE A O 1
ATOM 2077 N N . GLU A 1 261 ? 6.666 22.257 -25.136 1.00 62.12 261 GLU A N 1
ATOM 2078 C CA . GLU A 1 261 ? 7.918 23.025 -25.225 1.00 62.12 261 GLU A CA 1
ATOM 2079 C C . GLU A 1 261 ? 7.675 24.486 -25.645 1.00 62.12 261 GLU A C 1
ATOM 2081 O O . GLU A 1 261 ? 8.316 25.406 -25.120 1.00 62.12 261 GLU A O 1
ATOM 2086 N N . GLN A 1 262 ? 6.700 24.727 -26.525 1.00 63.91 262 GLN A N 1
ATOM 2087 C CA . GLN A 1 262 ? 6.310 26.062 -26.977 1.00 63.91 262 GLN A CA 1
ATOM 2088 C C . GLN A 1 262 ? 5.597 26.859 -25.875 1.00 63.91 262 GLN A C 1
ATOM 2090 O O . GLN A 1 262 ? 5.900 28.038 -25.667 1.00 63.91 262 GLN A O 1
ATOM 2095 N N . ARG A 1 263 ? 4.696 26.224 -25.112 1.00 58.88 263 ARG A N 1
ATOM 2096 C CA . ARG A 1 263 ? 4.018 26.856 -23.968 1.00 58.88 263 ARG A CA 1
ATOM 2097 C C . ARG A 1 263 ? 5.000 27.257 -22.871 1.00 58.88 263 ARG A C 1
ATOM 2099 O O . ARG A 1 263 ? 4.855 28.337 -22.301 1.00 58.88 263 ARG A O 1
ATOM 2106 N N . LEU A 1 264 ? 6.025 26.446 -22.621 1.00 57.97 264 LEU A N 1
ATOM 2107 C CA . LEU A 1 264 ? 7.052 26.707 -21.603 1.00 57.97 264 LEU A CA 1
ATOM 2108 C C . LEU A 1 264 ? 8.043 27.796 -22.029 1.00 57.97 264 LEU A C 1
ATOM 2110 O O . LEU A 1 264 ? 8.409 28.646 -21.218 1.00 57.97 264 LEU A O 1
ATOM 2114 N N . SER A 1 265 ? 8.385 27.853 -23.319 1.00 55.41 265 SER A N 1
ATOM 2115 C CA . SER A 1 265 ? 9.234 28.912 -23.890 1.00 55.41 265 SER A CA 1
ATOM 2116 C C . SER A 1 265 ? 8.583 30.304 -23.842 1.00 55.41 265 SER A C 1
ATOM 2118 O O . SER A 1 265 ? 9.274 31.318 -23.891 1.00 55.41 265 SER A O 1
ATOM 2120 N N . SER A 1 266 ? 7.253 30.373 -23.724 1.00 53.53 266 SER A N 1
ATOM 2121 C CA . SER A 1 266 ? 6.481 31.625 -23.762 1.00 53.53 266 SER A CA 1
ATOM 2122 C C . SER A 1 266 ? 6.322 32.355 -22.416 1.00 53.53 266 SER A C 1
ATOM 2124 O O . SER A 1 266 ? 5.511 33.273 -22.330 1.00 53.53 266 SER A O 1
ATOM 2126 N N . SER A 1 267 ? 7.065 31.961 -21.367 1.00 50.28 267 SER A N 1
ATOM 2127 C CA . SER A 1 267 ? 7.102 32.625 -20.042 1.00 50.28 267 SER A CA 1
ATOM 2128 C C . SER A 1 267 ? 5.731 32.901 -19.384 1.00 50.28 267 SER A C 1
ATOM 2130 O O . SER A 1 267 ? 5.600 33.750 -18.503 1.00 50.28 267 SER A O 1
ATOM 2132 N N . SER A 1 268 ? 4.689 32.155 -19.768 1.00 50.88 268 SER A N 1
ATOM 2133 C CA . SER A 1 268 ? 3.301 32.410 -19.351 1.00 50.88 268 SER A CA 1
ATOM 2134 C C . SER A 1 268 ? 2.932 31.852 -17.967 1.00 50.88 268 SER A C 1
ATOM 2136 O O . SER A 1 268 ? 1.829 32.121 -17.489 1.00 50.88 268 SER A O 1
ATOM 2138 N N . PHE A 1 269 ? 3.802 31.076 -17.316 1.00 53.62 269 PHE A N 1
ATOM 2139 C CA . PHE A 1 269 ? 3.466 30.401 -16.054 1.00 53.62 269 PHE A CA 1
ATOM 2140 C C . PHE A 1 269 ? 3.616 31.283 -14.807 1.00 53.62 269 PHE A C 1
ATOM 2142 O O . PHE A 1 269 ? 2.984 30.995 -13.798 1.00 53.62 269 PHE A O 1
ATOM 2149 N N . ASP A 1 270 ? 4.325 32.413 -14.897 1.00 50.91 270 ASP A N 1
ATOM 2150 C CA . ASP A 1 270 ? 4.436 33.401 -13.804 1.00 50.91 270 ASP A CA 1
ATOM 2151 C C . ASP A 1 270 ? 3.130 34.194 -13.561 1.00 50.91 270 ASP A C 1
ATOM 2153 O O . ASP A 1 270 ? 3.048 35.004 -12.640 1.00 50.91 270 ASP A O 1
ATOM 2157 N N . LYS A 1 271 ? 2.099 33.991 -14.396 1.00 51.81 271 LYS A N 1
ATOM 2158 C CA . LYS A 1 271 ? 0.811 34.711 -14.339 1.00 51.81 271 LYS A CA 1
ATOM 2159 C C . LYS A 1 271 ? -0.422 33.801 -14.268 1.00 51.81 271 LYS A C 1
ATOM 2161 O O . LYS A 1 271 ? -1.538 34.313 -14.321 1.00 51.81 271 LYS A O 1
ATOM 2166 N N . GLY A 1 272 ? -0.243 32.480 -14.205 1.00 57.28 272 GLY A N 1
ATOM 2167 C CA . GLY A 1 272 ? -1.352 31.522 -14.130 1.00 57.28 272 GLY A CA 1
ATOM 2168 C C . GLY A 1 272 ? -1.987 31.473 -12.738 1.00 57.28 272 GLY A C 1
ATOM 2169 O O . GLY A 1 272 ? -1.308 31.681 -11.732 1.00 57.28 272 GLY A O 1
ATOM 2170 N N . THR A 1 273 ? -3.286 31.183 -12.661 1.00 65.31 273 THR A N 1
ATOM 2171 C CA . THR A 1 273 ? -3.973 30.969 -11.378 1.00 65.31 273 THR A CA 1
ATOM 2172 C C . THR A 1 273 ? -3.547 29.616 -10.789 1.00 65.31 273 THR A C 1
ATOM 2174 O O . THR A 1 273 ? -3.282 28.679 -11.539 1.00 65.31 273 THR A O 1
ATOM 2177 N N . LEU A 1 274 ? -3.527 29.462 -9.455 1.00 67.56 274 LEU A N 1
ATOM 2178 C CA . LEU A 1 274 ? -3.217 28.175 -8.794 1.00 67.56 274 LEU A CA 1
ATOM 2179 C C . LEU A 1 274 ? -4.065 27.006 -9.333 1.00 67.56 274 LEU A C 1
ATOM 2181 O O . LEU A 1 274 ? -3.563 25.892 -9.463 1.00 67.56 274 LEU A O 1
ATOM 2185 N N . SER A 1 275 ? -5.329 27.276 -9.679 1.00 70.81 275 SER A N 1
ATOM 2186 C CA . SER A 1 275 ? -6.233 26.293 -10.290 1.00 70.81 275 SER A CA 1
ATOM 2187 C C . SER A 1 275 ? -5.732 25.828 -11.658 1.00 70.81 275 SER A C 1
ATOM 2189 O O . SER A 1 275 ? -5.650 24.631 -11.896 1.00 70.81 275 SER A O 1
ATOM 2191 N N . ASP A 1 276 ? -5.308 26.760 -12.515 1.00 70.12 276 ASP A N 1
ATOM 2192 C CA . ASP A 1 276 ? -4.849 26.454 -13.875 1.00 70.12 276 ASP A CA 1
ATOM 2193 C C . ASP A 1 276 ? -3.590 25.574 -13.854 1.00 70.12 276 ASP A C 1
ATOM 2195 O O . ASP A 1 276 ? -3.447 24.649 -14.653 1.00 70.12 276 ASP A O 1
ATOM 2199 N N . ILE A 1 277 ? -2.672 25.838 -12.917 1.00 73.62 277 ILE A N 1
ATOM 2200 C CA . ILE A 1 277 ? -1.452 25.036 -12.741 1.00 73.62 277 ILE A CA 1
ATOM 2201 C C . ILE A 1 277 ? -1.798 23.642 -12.203 1.00 73.62 277 ILE A C 1
ATOM 2203 O O . ILE A 1 277 ? -1.222 22.656 -12.659 1.00 73.62 277 ILE A O 1
ATOM 2207 N N . SER A 1 278 ? -2.749 23.543 -11.271 1.00 76.56 278 SER A N 1
ATOM 2208 C CA . SER A 1 278 ? -3.208 22.263 -10.716 1.00 76.56 278 SER A CA 1
ATOM 2209 C C . SER A 1 278 ? -3.885 21.380 -11.769 1.00 76.56 278 SER A C 1
ATOM 2211 O O . SER A 1 278 ? -3.629 20.173 -11.827 1.00 76.56 278 SER A O 1
ATOM 2213 N N . ASP A 1 279 ? -4.718 21.968 -12.628 1.00 75.56 279 ASP A N 1
ATOM 2214 C CA . ASP A 1 279 ? -5.398 21.245 -13.705 1.00 75.56 279 ASP A CA 1
ATOM 2215 C C . ASP A 1 279 ? -4.386 20.729 -14.739 1.00 75.56 279 ASP A C 1
ATOM 2217 O O . ASP A 1 279 ? -4.445 19.569 -15.156 1.00 75.56 279 ASP A O 1
ATOM 2221 N N . LEU A 1 280 ? -3.389 21.551 -15.090 1.00 75.19 280 LEU A N 1
ATOM 2222 C CA . LEU A 1 280 ? -2.294 21.142 -15.972 1.00 75.19 280 LEU A CA 1
ATOM 2223 C C . LEU A 1 280 ? -1.417 20.053 -15.346 1.00 75.19 280 LEU A C 1
ATOM 2225 O O . LEU A 1 280 ? -1.069 19.098 -16.036 1.00 75.19 280 LEU A O 1
ATOM 2229 N N . LEU A 1 281 ? -1.082 20.159 -14.056 1.00 80.94 281 LEU A N 1
ATOM 2230 C CA . LEU A 1 281 ? -0.336 19.122 -13.336 1.00 80.94 281 LEU A CA 1
ATOM 2231 C C . LEU A 1 281 ? -1.062 17.778 -13.390 1.00 80.94 281 LEU A C 1
ATOM 2233 O O . LEU A 1 281 ? -0.437 16.766 -13.691 1.00 80.94 281 LEU A O 1
ATOM 2237 N N . THR A 1 282 ? -2.377 17.778 -13.166 1.00 80.81 282 THR A N 1
ATOM 2238 C CA . THR A 1 282 ? -3.196 16.557 -13.211 1.00 80.81 282 THR A CA 1
ATOM 2239 C C . THR A 1 282 ? -3.201 15.950 -14.615 1.00 80.81 282 THR A C 1
ATOM 2241 O O . THR A 1 282 ? -2.959 14.756 -14.781 1.00 80.81 282 THR A O 1
ATOM 2244 N N . TYR A 1 283 ? -3.399 16.782 -15.641 1.00 78.50 283 TYR A N 1
ATOM 2245 C CA . TYR A 1 283 ? -3.390 16.347 -17.037 1.00 78.50 283 TYR A CA 1
ATOM 2246 C C . TYR A 1 283 ? -2.041 15.740 -17.462 1.00 78.50 283 TYR A C 1
ATOM 2248 O O . TYR A 1 283 ? -2.001 14.677 -18.088 1.00 78.50 283 TYR A O 1
ATOM 2256 N N . TYR A 1 284 ? -0.924 16.388 -17.114 1.00 78.06 284 TYR A N 1
ATOM 2257 C CA . TYR A 1 284 ? 0.406 15.902 -17.486 1.00 78.06 284 TYR A CA 1
ATOM 2258 C C . TYR A 1 284 ? 0.878 14.712 -16.648 1.00 78.06 284 TYR A C 1
ATOM 2260 O O . TYR A 1 284 ? 1.627 13.889 -17.172 1.00 78.06 284 TYR A O 1
ATOM 2268 N N . ASP A 1 285 ? 0.425 14.565 -15.401 1.00 81.00 285 ASP A N 1
ATOM 2269 C CA . ASP A 1 285 ? 0.715 13.380 -14.584 1.00 81.00 285 ASP A CA 1
ATOM 2270 C C . ASP A 1 285 ? 0.044 12.123 -15.160 1.00 81.00 285 ASP A C 1
ATOM 2272 O O . ASP A 1 285 ? 0.713 11.117 -15.423 1.00 81.00 285 ASP A O 1
ATOM 2276 N N . GLU A 1 286 ? -1.256 12.197 -15.476 1.00 79.38 286 GLU A N 1
ATOM 2277 C CA . GLU A 1 286 ? -1.983 11.098 -16.130 1.00 79.38 286 GLU A CA 1
ATOM 2278 C C . GLU A 1 286 ? -1.316 10.691 -17.450 1.00 79.38 286 GLU A C 1
ATOM 2280 O O . GLU A 1 286 ? -1.147 9.503 -17.759 1.00 79.38 286 GLU A O 1
ATOM 2285 N N . MET A 1 287 ? -0.873 11.690 -18.212 1.00 74.44 287 MET A N 1
ATOM 2286 C CA . MET A 1 287 ? -0.162 11.484 -19.461 1.00 74.44 287 MET A CA 1
ATOM 2287 C C . MET A 1 287 ? 1.210 10.839 -19.248 1.00 74.44 287 MET A C 1
ATOM 2289 O O . MET A 1 287 ? 1.514 9.849 -19.918 1.00 74.44 287 MET A O 1
ATOM 2293 N N . ALA A 1 288 ? 2.025 11.330 -18.312 1.00 80.44 288 ALA A N 1
ATOM 2294 C CA . ALA A 1 288 ? 3.336 10.762 -18.003 1.00 80.44 288 ALA A CA 1
ATOM 2295 C C . ALA A 1 288 ? 3.212 9.281 -17.615 1.00 80.44 288 ALA A C 1
ATOM 2297 O O . ALA A 1 288 ? 3.903 8.418 -18.168 1.00 80.44 288 ALA A O 1
ATOM 2298 N N . LEU A 1 289 ? 2.263 8.949 -16.735 1.00 80.69 289 LEU A N 1
ATOM 2299 C CA . LEU A 1 289 ? 2.018 7.574 -16.297 1.00 80.69 289 LEU A CA 1
ATOM 2300 C C . LEU A 1 289 ? 1.668 6.633 -17.458 1.00 80.69 289 LEU A C 1
ATOM 2302 O O . LEU A 1 289 ? 2.072 5.467 -17.438 1.00 80.69 289 LEU A O 1
ATOM 2306 N N . SER A 1 290 ? 0.992 7.134 -18.496 1.00 80.38 290 SER A N 1
ATOM 2307 C CA . SER A 1 290 ? 0.662 6.345 -19.689 1.00 80.38 290 SER A CA 1
ATOM 2308 C C . SER A 1 290 ? 1.892 5.921 -20.517 1.00 80.38 290 SER A C 1
ATOM 2310 O O . SER A 1 290 ? 1.846 4.888 -21.194 1.00 80.38 290 SER A O 1
ATOM 2312 N N . PHE A 1 291 ? 3.013 6.655 -20.417 1.00 77.12 291 PHE A N 1
ATOM 2313 C CA . PHE A 1 291 ? 4.258 6.389 -21.157 1.00 77.12 291 PHE A CA 1
ATOM 2314 C C . PHE A 1 291 ? 5.349 5.689 -20.347 1.00 77.12 291 PHE A C 1
ATOM 2316 O O . PHE A 1 291 ? 6.281 5.159 -20.949 1.00 77.12 291 PHE A O 1
ATOM 2323 N N . LYS A 1 292 ? 5.215 5.595 -19.018 1.00 75.12 292 LYS A N 1
ATOM 2324 C CA . LYS A 1 292 ? 6.253 5.080 -18.102 1.00 75.12 292 LYS A CA 1
ATOM 2325 C C . LYS A 1 292 ? 6.910 3.759 -18.533 1.00 75.12 292 LYS A C 1
ATOM 2327 O O . LYS A 1 292 ? 8.107 3.581 -18.346 1.00 75.12 292 LYS A O 1
ATOM 2332 N N . THR A 1 293 ? 6.143 2.820 -19.087 1.00 75.94 293 THR A N 1
ATOM 2333 C CA . THR A 1 293 ? 6.640 1.503 -19.545 1.00 75.94 293 THR A CA 1
ATOM 2334 C C . THR A 1 293 ? 6.759 1.386 -21.062 1.00 75.94 293 THR A C 1
ATOM 2336 O O . THR A 1 293 ? 7.336 0.422 -21.556 1.00 75.94 293 THR A O 1
ATOM 2339 N N . ARG A 1 294 ? 6.197 2.344 -21.807 1.00 76.50 294 ARG A N 1
ATOM 2340 C CA . ARG A 1 294 ? 6.081 2.295 -23.270 1.00 76.50 294 ARG A CA 1
ATOM 2341 C C . ARG A 1 294 ? 7.174 3.091 -23.966 1.00 76.50 294 ARG A C 1
ATOM 2343 O O . ARG A 1 294 ? 7.664 2.659 -25.002 1.00 76.50 294 ARG A O 1
ATOM 2350 N N . ASN A 1 295 ? 7.520 4.255 -23.422 1.00 80.88 295 ASN A N 1
ATOM 2351 C CA . ASN A 1 295 ? 8.555 5.122 -23.962 1.00 80.88 295 ASN A CA 1
ATOM 2352 C C . ASN A 1 295 ? 9.173 5.964 -22.825 1.00 80.88 295 ASN A C 1
ATOM 2354 O O . ASN A 1 295 ? 8.574 6.964 -22.416 1.00 80.88 295 ASN A O 1
ATOM 2358 N N . PRO A 1 296 ? 10.350 5.570 -22.305 1.00 82.69 296 PRO A N 1
ATOM 2359 C CA . PRO A 1 296 ? 10.986 6.268 -21.193 1.00 82.69 296 PRO A CA 1
ATOM 2360 C C . PRO A 1 296 ? 11.483 7.673 -21.573 1.00 82.69 296 PRO A C 1
ATOM 2362 O O . PRO A 1 296 ? 11.515 8.542 -20.714 1.00 82.69 296 PRO A O 1
ATOM 2365 N N . GLU A 1 297 ? 11.802 7.932 -22.844 1.00 83.38 297 GLU A N 1
ATOM 2366 C CA . GLU A 1 297 ? 12.245 9.250 -23.323 1.00 83.38 297 GLU A CA 1
ATOM 2367 C C . GLU A 1 297 ? 11.095 10.266 -23.313 1.00 83.38 297 GLU A C 1
ATOM 2369 O O . GLU A 1 297 ? 11.218 11.365 -22.771 1.00 83.38 297 GLU A O 1
ATOM 2374 N N . ILE A 1 298 ? 9.926 9.874 -23.831 1.00 81.19 298 ILE A N 1
ATOM 2375 C CA . ILE A 1 298 ? 8.717 10.709 -23.770 1.00 81.19 298 ILE A CA 1
ATOM 2376 C C . ILE A 1 298 ? 8.285 10.912 -22.316 1.00 81.19 298 ILE A C 1
ATOM 2378 O O . ILE A 1 298 ? 7.938 12.029 -21.935 1.00 81.19 298 ILE A O 1
ATOM 2382 N N . PHE A 1 299 ? 8.354 9.861 -21.491 1.00 86.75 299 PHE A N 1
ATOM 2383 C CA . PHE A 1 299 ? 8.113 9.983 -20.055 1.00 86.75 299 PHE A CA 1
ATOM 2384 C C . PHE A 1 299 ? 9.024 11.042 -19.427 1.00 86.75 299 PHE A C 1
ATOM 2386 O O . PHE A 1 299 ? 8.518 11.933 -18.755 1.00 86.75 299 PHE A O 1
ATOM 2393 N N . SER A 1 300 ? 10.336 10.993 -19.674 1.00 89.25 300 SER A N 1
ATOM 2394 C CA . SER A 1 300 ? 11.285 11.953 -19.102 1.00 89.25 300 SER A CA 1
ATOM 2395 C C . SER A 1 300 ? 11.012 13.392 -19.536 1.00 89.25 300 SER A C 1
ATOM 2397 O O . SER A 1 300 ? 11.089 14.297 -18.706 1.00 89.25 300 SER A O 1
ATOM 2399 N N . ARG A 1 301 ? 10.613 13.612 -20.794 1.00 85.12 301 ARG A N 1
ATOM 2400 C CA . ARG A 1 301 ? 10.258 14.947 -21.303 1.00 85.12 301 ARG A CA 1
ATOM 2401 C C . ARG A 1 301 ? 8.967 15.493 -20.691 1.00 85.12 301 ARG A C 1
ATOM 2403 O O . ARG A 1 301 ? 8.928 16.663 -20.324 1.00 85.12 301 ARG A O 1
ATOM 2410 N N . ILE A 1 302 ? 7.930 14.666 -20.535 1.00 83.31 302 ILE A N 1
ATOM 2411 C CA . ILE A 1 302 ? 6.680 15.080 -19.869 1.00 83.31 302 ILE A CA 1
ATOM 2412 C C . ILE A 1 302 ? 6.922 15.275 -18.368 1.00 83.31 302 ILE A C 1
ATOM 2414 O O . ILE A 1 302 ? 6.438 16.236 -17.778 1.00 83.31 302 ILE A O 1
ATOM 2418 N N . PHE A 1 303 ? 7.713 14.407 -17.741 1.00 88.75 303 PHE A N 1
ATOM 2419 C CA . PHE A 1 303 ? 8.033 14.517 -16.323 1.00 88.75 303 PHE A CA 1
ATOM 2420 C C . PHE A 1 303 ? 8.819 15.797 -16.009 1.00 88.75 303 PHE A C 1
ATOM 2422 O O . PHE A 1 303 ? 8.522 16.459 -15.021 1.00 88.75 303 PHE A O 1
ATOM 2429 N N . LEU A 1 304 ? 9.739 16.218 -16.886 1.00 88.44 304 LEU A N 1
ATOM 2430 C CA . LEU A 1 304 ? 10.411 17.519 -16.778 1.00 88.44 304 LEU A CA 1
ATOM 2431 C C . LEU A 1 304 ? 9.411 18.688 -16.706 1.00 88.44 304 LEU A C 1
ATOM 2433 O O . LEU A 1 304 ? 9.616 19.645 -15.967 1.00 88.44 304 LEU A O 1
ATOM 2437 N N . VAL A 1 305 ? 8.296 18.592 -17.426 1.00 83.75 305 VAL A N 1
ATOM 2438 C CA . VAL A 1 305 ? 7.249 19.625 -17.459 1.00 83.75 305 VAL A CA 1
ATOM 2439 C C . VAL A 1 305 ? 6.449 19.619 -16.167 1.00 83.75 305 VAL A C 1
ATOM 2441 O O . VAL A 1 305 ? 6.159 20.676 -15.612 1.00 83.75 305 VAL A O 1
ATOM 2444 N N . VAL A 1 306 ? 6.137 18.430 -15.648 1.00 87.50 306 VAL A N 1
ATOM 2445 C CA . VAL A 1 306 ? 5.523 18.272 -14.324 1.00 87.50 306 VAL A CA 1
ATOM 2446 C C . VAL A 1 306 ? 6.411 18.903 -13.246 1.00 87.50 306 VAL A C 1
ATOM 2448 O O . VAL A 1 306 ? 5.899 19.613 -12.384 1.00 87.50 306 VAL A O 1
ATOM 2451 N N . LEU A 1 307 ? 7.734 18.728 -13.323 1.00 88.81 307 LEU A N 1
ATOM 2452 C CA . LEU A 1 307 ? 8.680 19.351 -12.392 1.00 88.81 307 LEU A CA 1
ATOM 2453 C C . LEU A 1 307 ? 8.688 20.886 -12.485 1.00 88.81 307 LEU A C 1
ATOM 2455 O O . LEU A 1 307 ? 8.716 21.565 -11.458 1.00 88.81 307 LEU A O 1
ATOM 2459 N N . GLU A 1 308 ? 8.628 21.451 -13.689 1.00 86.12 308 GLU A N 1
ATOM 2460 C CA . GLU A 1 308 ? 8.560 22.906 -13.883 1.00 86.12 308 GLU A CA 1
ATOM 2461 C C . GLU A 1 308 ? 7.230 23.501 -13.400 1.00 86.12 308 GLU A C 1
ATOM 2463 O O . GLU A 1 308 ? 7.217 24.559 -12.766 1.00 86.12 308 GLU A O 1
ATOM 2468 N N . LEU A 1 309 ? 6.113 22.808 -13.643 1.00 84.06 309 LEU A N 1
ATOM 2469 C CA . LEU A 1 309 ? 4.801 23.192 -13.121 1.00 84.06 309 LEU A CA 1
ATOM 2470 C C . LEU A 1 309 ? 4.761 23.107 -11.594 1.00 84.06 309 LEU A C 1
ATOM 2472 O O . LEU A 1 309 ? 4.229 24.006 -10.942 1.00 84.06 309 LEU A O 1
ATOM 2476 N N . TRP A 1 310 ? 5.362 22.066 -11.017 1.00 88.81 310 TRP A N 1
ATOM 2477 C CA . TRP A 1 310 ? 5.517 21.939 -9.572 1.00 88.81 310 TRP A CA 1
ATOM 2478 C C . TRP A 1 310 ? 6.354 23.087 -9.000 1.00 88.81 310 TRP A C 1
ATOM 2480 O O . TRP A 1 310 ? 5.957 23.690 -8.008 1.00 88.81 310 TRP A O 1
ATOM 2490 N N . MET A 1 311 ? 7.466 23.451 -9.646 1.00 87.88 311 MET A N 1
ATOM 2491 C CA . MET A 1 311 ? 8.289 24.592 -9.234 1.00 87.88 311 MET A CA 1
ATOM 2492 C C . MET A 1 311 ? 7.490 25.905 -9.265 1.00 87.88 311 MET A C 1
ATOM 2494 O O . MET A 1 311 ? 7.590 26.703 -8.333 1.00 87.88 311 MET A O 1
ATOM 2498 N N . ALA A 1 312 ? 6.690 26.141 -10.308 1.00 84.25 312 ALA A N 1
ATOM 2499 C CA . ALA A 1 312 ? 5.825 27.320 -10.388 1.00 84.25 312 ALA A CA 1
ATOM 2500 C C . ALA A 1 312 ? 4.770 27.326 -9.267 1.00 84.25 312 ALA A C 1
ATOM 2502 O O . ALA A 1 312 ? 4.566 28.349 -8.609 1.00 84.25 312 ALA A O 1
ATOM 2503 N N . LEU A 1 313 ? 4.153 26.170 -9.001 1.00 85.31 313 LEU A N 1
ATOM 2504 C CA . LEU A 1 313 ? 3.199 25.993 -7.909 1.00 85.31 313 LEU A CA 1
ATOM 2505 C C . LEU A 1 313 ? 3.841 26.273 -6.544 1.00 85.31 313 LEU A C 1
ATOM 2507 O O . LEU A 1 313 ? 3.279 27.028 -5.752 1.00 85.31 313 LEU A O 1
ATOM 2511 N N . ASP A 1 314 ? 5.020 25.708 -6.276 1.00 87.81 314 ASP A N 1
ATOM 2512 C CA . ASP A 1 314 ? 5.744 25.882 -5.013 1.00 87.81 314 ASP A CA 1
ATOM 2513 C C . ASP A 1 314 ? 6.141 27.349 -4.791 1.00 87.81 314 ASP A C 1
ATOM 2515 O O . ASP A 1 314 ? 6.009 27.859 -3.677 1.00 87.81 314 ASP A O 1
ATOM 2519 N N . ARG A 1 315 ? 6.527 28.083 -5.845 1.00 87.31 315 ARG A N 1
ATOM 2520 C CA . ARG A 1 315 ? 6.792 29.531 -5.751 1.00 87.31 315 ARG A CA 1
ATOM 2521 C C . ARG A 1 315 ? 5.559 30.317 -5.317 1.00 87.31 315 ARG A C 1
ATOM 2523 O O . ARG A 1 315 ? 5.656 31.154 -4.424 1.00 87.31 315 ARG A O 1
ATOM 2530 N N . ILE A 1 316 ? 4.401 30.045 -5.915 1.00 84.25 316 ILE A N 1
ATOM 2531 C CA . ILE A 1 316 ? 3.158 30.740 -5.555 1.00 84.25 316 ILE A CA 1
ATOM 2532 C C . ILE A 1 316 ? 2.716 30.336 -4.141 1.00 84.25 316 ILE A C 1
ATOM 2534 O O . ILE A 1 316 ? 2.357 31.193 -3.333 1.00 84.25 316 ILE A O 1
ATOM 2538 N N . ALA A 1 317 ? 2.788 29.045 -3.810 1.00 86.62 317 ALA A N 1
ATOM 2539 C CA . ALA A 1 317 ? 2.402 28.525 -2.503 1.00 86.62 317 ALA A CA 1
ATOM 2540 C C . ALA A 1 317 ? 3.274 29.094 -1.374 1.00 86.62 317 ALA A C 1
ATOM 2542 O O . ALA A 1 317 ? 2.746 29.518 -0.349 1.00 86.62 317 ALA A O 1
ATOM 2543 N N . THR A 1 318 ? 4.593 29.172 -1.566 1.00 88.00 318 THR A N 1
ATOM 2544 C CA . THR A 1 318 ? 5.520 29.750 -0.577 1.00 88.00 318 THR A CA 1
ATOM 2545 C C . THR A 1 318 ? 5.390 31.268 -0.445 1.00 88.00 318 THR A C 1
ATOM 2547 O O . THR A 1 318 ? 5.638 31.797 0.637 1.00 88.00 318 THR A O 1
ATOM 2550 N N . GLN A 1 319 ? 4.947 31.976 -1.490 1.00 86.69 319 GLN A N 1
ATOM 2551 C CA . GLN A 1 319 ? 4.602 33.401 -1.400 1.00 86.69 319 GLN A CA 1
ATOM 2552 C C . GLN A 1 319 ? 3.309 33.640 -0.612 1.00 86.69 319 GLN A C 1
ATOM 2554 O O . GLN A 1 319 ? 3.256 34.547 0.217 1.00 86.69 319 GLN A O 1
ATOM 2559 N N . GLN A 1 320 ? 2.268 32.840 -0.859 1.00 85.31 320 GLN A N 1
ATOM 2560 C CA . GLN A 1 320 ? 0.984 32.975 -0.162 1.00 85.31 320 GLN A CA 1
ATOM 2561 C C . GLN A 1 320 ? 1.050 32.473 1.284 1.00 85.31 320 GLN A C 1
ATOM 2563 O O . GLN A 1 320 ? 0.420 33.048 2.171 1.00 85.31 320 GLN A O 1
ATOM 2568 N N . PHE A 1 321 ? 1.839 31.426 1.527 1.00 86.88 321 PHE A N 1
ATOM 2569 C CA . PHE A 1 321 ? 2.012 30.799 2.832 1.00 86.88 321 PHE A CA 1
ATOM 2570 C C . PHE A 1 321 ? 3.503 30.712 3.185 1.00 86.88 321 PHE A C 1
ATOM 2572 O O . PHE A 1 321 ? 4.115 29.652 3.030 1.00 86.88 321 PHE A O 1
ATOM 2579 N N . PRO A 1 322 ? 4.096 31.798 3.724 1.00 87.94 322 PRO A N 1
ATOM 2580 C CA . PRO A 1 322 ? 5.523 31.850 4.050 1.00 87.94 322 PRO A CA 1
ATOM 2581 C C . PRO A 1 322 ? 5.991 30.735 4.989 1.00 87.94 322 PRO A C 1
ATOM 2583 O O . PRO A 1 322 ? 7.119 30.270 4.868 1.00 87.94 322 PRO A O 1
ATOM 2586 N N . LEU A 1 323 ? 5.112 30.244 5.872 1.00 88.62 323 LEU A N 1
ATOM 2587 C CA . LEU A 1 323 ? 5.397 29.122 6.774 1.00 88.62 323 LEU A CA 1
ATOM 2588 C C . LEU A 1 323 ? 5.859 27.861 6.024 1.00 88.62 323 LEU A C 1
ATOM 2590 O O . LEU A 1 323 ? 6.663 27.098 6.548 1.00 88.62 323 LEU A O 1
ATOM 2594 N N . LEU A 1 324 ? 5.380 27.646 4.794 1.00 88.50 324 LEU A N 1
ATOM 2595 C CA . LEU A 1 324 ? 5.779 26.502 3.980 1.00 88.50 324 LEU A CA 1
ATOM 2596 C C . LEU A 1 324 ? 7.287 26.532 3.689 1.00 88.50 324 LEU A C 1
ATOM 2598 O O . LEU A 1 324 ? 7.913 25.473 3.649 1.00 88.50 324 LEU A O 1
ATOM 2602 N N . SER A 1 325 ? 7.876 27.730 3.558 1.00 88.38 325 SER A N 1
ATOM 2603 C CA . SER A 1 325 ? 9.299 27.934 3.250 1.00 88.38 325 SER A CA 1
ATOM 2604 C C . SER A 1 325 ? 10.263 27.396 4.320 1.00 88.38 325 SER A C 1
ATOM 2606 O O . SER A 1 325 ? 11.384 27.010 3.992 1.00 88.38 325 SER A O 1
ATOM 2608 N N . ASP A 1 326 ? 9.804 27.235 5.561 1.00 88.62 326 ASP A N 1
ATOM 2609 C CA . ASP A 1 326 ? 10.618 26.701 6.662 1.00 88.62 326 ASP A CA 1
ATOM 2610 C C . ASP A 1 326 ? 10.866 25.183 6.536 1.00 88.62 326 ASP A C 1
ATOM 2612 O O . ASP A 1 326 ? 11.755 24.632 7.192 1.00 88.62 326 ASP A O 1
ATOM 2616 N N . TYR A 1 327 ? 10.098 24.494 5.687 1.00 88.19 327 TYR A N 1
ATOM 2617 C CA . TYR A 1 327 ? 10.128 23.039 5.533 1.00 88.19 327 TYR A CA 1
ATOM 2618 C C . TYR A 1 327 ? 10.768 22.616 4.220 1.00 88.19 327 TYR A C 1
ATOM 2620 O O . TYR A 1 327 ? 10.650 23.302 3.204 1.00 88.19 327 TYR A O 1
ATOM 2628 N N . SER A 1 328 ? 11.442 21.469 4.242 1.00 86.31 328 SER A N 1
ATOM 2629 C CA . SER A 1 328 ? 12.076 20.902 3.055 1.00 86.31 328 SER A CA 1
ATOM 2630 C C . SER A 1 328 ? 11.033 20.209 2.169 1.00 86.31 328 SER A C 1
ATOM 2632 O O . SER A 1 328 ? 10.227 19.441 2.699 1.00 86.31 328 SER A O 1
ATOM 2634 N N . PRO A 1 329 ? 11.053 20.415 0.839 1.00 85.94 329 PRO A N 1
ATOM 2635 C CA . PRO A 1 329 ? 10.247 19.616 -0.077 1.00 85.94 329 PRO A CA 1
ATOM 2636 C C . PRO A 1 329 ? 10.687 18.143 -0.033 1.00 85.94 329 PRO A C 1
ATOM 2638 O O . PRO A 1 329 ? 11.813 17.832 0.362 1.00 85.94 329 PRO A O 1
ATOM 2641 N N . GLU A 1 330 ? 9.788 17.238 -0.424 1.00 83.75 330 GLU A N 1
ATOM 2642 C CA . GLU A 1 330 ? 10.032 15.783 -0.414 1.00 83.75 330 GLU A CA 1
ATOM 2643 C C . GLU A 1 330 ? 10.756 15.274 -1.668 1.00 83.75 330 GLU A C 1
ATOM 2645 O O . GLU A 1 330 ? 11.264 14.155 -1.680 1.00 83.75 330 GLU A O 1
ATOM 2650 N N . LEU A 1 331 ? 10.817 16.089 -2.722 1.00 85.00 331 LEU A N 1
ATOM 2651 C CA . LEU A 1 331 ? 11.535 15.764 -3.951 1.00 85.00 331 LEU A CA 1
ATOM 2652 C C . LEU A 1 331 ? 13.044 15.846 -3.704 1.00 85.00 331 LEU A C 1
ATOM 2654 O O . LEU A 1 331 ? 13.534 16.895 -3.301 1.00 85.00 331 LEU A O 1
ATOM 2658 N N . SER A 1 332 ? 13.778 14.762 -3.973 1.00 84.75 332 SER A N 1
ATOM 2659 C CA . SER A 1 332 ? 15.244 14.769 -3.962 1.00 84.75 332 SER A CA 1
ATOM 2660 C C . SER A 1 332 ? 15.796 14.999 -5.367 1.00 84.75 332 SER A C 1
ATOM 2662 O O . SER A 1 332 ? 15.291 14.440 -6.338 1.00 84.75 332 SER A O 1
ATOM 2664 N N . ILE A 1 333 ? 16.877 15.775 -5.467 1.00 86.12 333 ILE A N 1
ATOM 2665 C CA . ILE A 1 333 ? 17.578 16.033 -6.738 1.00 86.12 333 ILE A CA 1
ATOM 2666 C C . ILE A 1 333 ? 18.084 14.720 -7.365 1.00 86.12 333 ILE A C 1
ATOM 2668 O O . ILE A 1 333 ? 18.018 14.536 -8.575 1.00 86.12 333 ILE A O 1
ATOM 2672 N N . GLU A 1 334 ? 18.493 13.758 -6.532 1.00 86.38 334 GLU A N 1
ATOM 2673 C CA . GLU A 1 334 ? 18.929 12.411 -6.940 1.00 86.38 334 GLU A CA 1
ATOM 2674 C C . GLU A 1 334 ? 17.855 11.649 -7.736 1.00 86.38 334 GLU A C 1
ATOM 2676 O O . GLU A 1 334 ? 18.170 10.792 -8.557 1.00 86.38 334 GLU A O 1
ATOM 2681 N N . SER A 1 335 ? 16.573 11.981 -7.540 1.00 83.62 335 SER A N 1
ATOM 2682 C CA . SER A 1 335 ? 15.468 11.345 -8.265 1.00 83.62 335 SER A CA 1
ATOM 2683 C C . SER A 1 335 ? 15.431 11.712 -9.754 1.00 83.62 335 SER A C 1
ATOM 2685 O O . SER A 1 335 ? 14.686 11.085 -10.508 1.00 83.62 335 SER A O 1
ATOM 2687 N N . PHE A 1 336 ? 16.204 12.714 -10.188 1.00 88.50 336 PHE A N 1
ATOM 2688 C CA . PHE A 1 336 ? 16.221 13.197 -11.572 1.00 88.50 336 PHE A CA 1
ATOM 2689 C C . PHE A 1 336 ? 17.332 12.582 -12.428 1.00 88.50 336 PHE A C 1
ATOM 2691 O O . PHE A 1 336 ? 17.240 12.635 -13.652 1.00 88.50 336 PHE A O 1
ATOM 2698 N N . GLU A 1 337 ? 18.333 11.941 -11.813 1.00 85.31 337 GLU A N 1
ATOM 2699 C CA . GLU A 1 337 ? 19.444 11.277 -12.514 1.00 85.31 337 GLU A CA 1
ATOM 2700 C C . GLU A 1 337 ? 18.983 10.265 -13.589 1.00 85.31 337 GLU A C 1
ATOM 2702 O O . GLU A 1 337 ? 19.588 10.220 -14.660 1.00 85.31 337 GLU A O 1
ATOM 2707 N N . PRO A 1 338 ? 17.889 9.495 -13.398 1.00 88.94 338 PRO A N 1
ATOM 2708 C CA . PRO A 1 338 ? 17.424 8.542 -14.409 1.00 88.94 338 PRO A CA 1
ATOM 2709 C C . PRO A 1 338 ? 16.692 9.162 -15.616 1.00 88.94 338 PRO A C 1
ATOM 2711 O O . PRO A 1 338 ? 16.200 8.407 -16.459 1.00 88.94 338 PRO A O 1
ATOM 2714 N N . LEU A 1 339 ? 16.532 10.491 -15.699 1.00 89.69 339 LEU A N 1
ATOM 2715 C CA . LEU A 1 339 ? 15.769 11.132 -16.776 1.00 89.69 339 LEU A CA 1
ATOM 2716 C C . LEU A 1 339 ? 16.539 11.140 -18.107 1.00 89.69 339 LEU A C 1
ATOM 2718 O O . LEU A 1 339 ? 17.663 11.622 -18.207 1.00 89.69 339 LEU A O 1
ATOM 2722 N N . LEU A 1 340 ? 15.889 10.653 -19.166 1.00 90.44 340 LEU A N 1
ATOM 2723 C CA . LEU A 1 340 ? 16.418 10.626 -20.528 1.00 90.44 340 LEU A CA 1
ATOM 2724 C C . LEU A 1 340 ? 16.124 11.956 -21.239 1.00 90.44 340 LEU A C 1
ATOM 2726 O O . LEU A 1 340 ? 15.073 12.116 -21.858 1.00 90.44 340 LEU A O 1
ATOM 2730 N N . LEU A 1 341 ? 17.052 12.910 -21.131 1.00 89.56 341 LEU A N 1
ATOM 2731 C CA . LEU A 1 341 ? 16.947 14.253 -21.718 1.00 89.56 341 LEU A CA 1
ATOM 2732 C C . LEU A 1 341 ? 18.097 14.504 -22.713 1.00 89.56 341 LEU A C 1
ATOM 2734 O O . LEU A 1 341 ? 19.124 15.054 -22.320 1.00 89.56 341 LEU A O 1
ATOM 2738 N N . PRO A 1 342 ? 17.986 14.071 -23.983 1.00 84.31 342 PRO A N 1
ATOM 2739 C CA . PRO A 1 342 ? 19.097 14.118 -24.941 1.00 84.31 342 PRO A CA 1
ATOM 2740 C C . PRO A 1 342 ? 19.461 15.530 -25.431 1.00 84.31 342 PRO A C 1
ATOM 2742 O O . PRO A 1 342 ? 20.566 15.732 -25.934 1.00 84.31 342 PRO A O 1
ATOM 2745 N N . GLU A 1 343 ? 18.562 16.510 -25.310 1.00 83.25 343 GLU A N 1
ATOM 2746 C CA . GLU A 1 343 ? 18.800 17.873 -25.797 1.00 83.25 343 GLU A CA 1
ATOM 2747 C C . GLU A 1 343 ? 19.392 18.791 -24.720 1.00 83.25 343 GLU A C 1
ATOM 2749 O O . GLU A 1 343 ? 18.955 18.800 -23.568 1.00 83.25 343 GLU A O 1
ATOM 2754 N N . LEU A 1 344 ? 20.324 19.666 -25.118 1.00 84.50 344 LEU A N 1
ATOM 2755 C CA . LEU A 1 344 ? 20.929 20.658 -24.219 1.00 84.50 344 LEU A CA 1
ATOM 2756 C C . LEU A 1 344 ? 19.881 21.584 -23.577 1.00 84.50 344 LEU A C 1
ATOM 2758 O O . LEU A 1 344 ? 19.993 21.917 -22.401 1.00 84.50 344 LEU A O 1
ATOM 2762 N N . SER A 1 345 ? 18.852 21.973 -24.331 1.00 83.25 345 SER A N 1
ATOM 2763 C CA . SER A 1 345 ? 17.726 22.786 -23.850 1.00 83.25 345 SER A CA 1
ATOM 2764 C C . SER A 1 345 ? 16.981 22.107 -22.694 1.00 83.25 345 SER A C 1
ATOM 2766 O O . SER A 1 345 ? 16.619 22.758 -21.716 1.00 83.25 345 SER A O 1
ATOM 2768 N N . GLN A 1 346 ? 16.778 20.792 -22.780 1.00 85.50 346 GLN A N 1
ATOM 2769 C CA . GLN A 1 346 ? 16.102 19.992 -21.760 1.00 85.50 346 GLN A CA 1
ATOM 2770 C C . GLN A 1 346 ? 16.973 19.851 -20.508 1.00 85.50 346 GLN A C 1
ATOM 2772 O O . GLN A 1 346 ? 16.479 20.025 -19.396 1.00 85.50 346 GLN A O 1
ATOM 2777 N N . MET A 1 347 ? 18.278 19.623 -20.682 1.00 89.75 347 MET A N 1
ATOM 2778 C CA . MET A 1 347 ? 19.233 19.587 -19.569 1.00 89.75 347 MET A CA 1
ATOM 2779 C C . MET A 1 347 ? 19.319 20.938 -18.844 1.00 89.75 347 MET A C 1
ATOM 2781 O O . MET A 1 347 ? 19.318 20.980 -17.619 1.00 89.75 347 MET A O 1
ATOM 2785 N N . GLN A 1 348 ? 19.330 22.055 -19.580 1.00 89.69 348 GLN A N 1
ATOM 2786 C CA . GLN A 1 348 ? 19.314 23.406 -19.000 1.00 89.69 348 GLN A CA 1
ATOM 2787 C C . GLN A 1 348 ? 18.035 23.680 -18.200 1.00 89.69 348 GLN A C 1
ATOM 2789 O O . GLN A 1 348 ? 18.080 24.302 -17.140 1.00 89.69 348 GLN A O 1
ATOM 2794 N N . ARG A 1 349 ? 16.889 23.204 -18.693 1.00 88.50 349 ARG A N 1
ATOM 2795 C CA . ARG A 1 349 ? 15.605 23.302 -17.989 1.00 88.50 349 ARG A CA 1
ATOM 2796 C C . ARG A 1 349 ? 15.601 22.495 -16.697 1.00 88.50 349 ARG A C 1
ATOM 2798 O O . ARG A 1 349 ? 15.236 23.037 -15.656 1.00 88.50 349 ARG A O 1
ATOM 2805 N N . LEU A 1 350 ? 16.076 21.250 -16.744 1.00 92.12 350 LEU A N 1
ATOM 2806 C CA . LEU A 1 350 ? 16.227 20.432 -15.543 1.00 92.12 350 LEU A CA 1
ATOM 2807 C C . LEU A 1 350 ? 17.170 21.108 -14.542 1.00 92.12 350 LEU A C 1
ATOM 2809 O O . LEU A 1 350 ? 16.832 21.218 -13.369 1.00 92.12 350 LEU A O 1
ATOM 2813 N N . HIS A 1 351 ? 18.284 21.667 -15.014 1.00 92.81 351 HIS A N 1
ATOM 2814 C CA . HIS A 1 351 ? 19.237 22.375 -14.167 1.00 92.81 351 HIS A CA 1
ATOM 2815 C C . HIS A 1 351 ? 18.608 23.553 -13.401 1.00 92.81 351 HIS A C 1
ATOM 2817 O O . HIS A 1 351 ? 18.895 23.757 -12.223 1.00 92.81 351 HIS A O 1
ATOM 2823 N N . ASN A 1 352 ? 17.692 24.302 -14.021 1.00 90.31 352 ASN A N 1
ATOM 2824 C CA . ASN A 1 352 ? 16.963 25.370 -13.329 1.00 90.31 352 ASN A CA 1
ATOM 2825 C C . ASN A 1 352 ? 16.083 24.831 -12.190 1.00 90.31 352 ASN A C 1
ATOM 2827 O O . ASN A 1 352 ? 15.992 25.454 -11.129 1.00 90.31 352 ASN A O 1
ATOM 2831 N N . VAL A 1 353 ? 15.447 23.675 -12.399 1.00 91.56 353 VAL A N 1
ATOM 2832 C CA . VAL A 1 353 ? 14.662 22.987 -11.365 1.00 91.56 353 VAL A CA 1
ATOM 2833 C C . VAL A 1 353 ? 15.573 22.497 -10.236 1.00 91.56 353 VAL A C 1
ATOM 2835 O O . VAL A 1 353 ? 15.240 22.671 -9.064 1.00 91.56 353 VAL A O 1
ATOM 2838 N N . GLU A 1 354 ? 16.738 21.936 -10.564 1.00 93.00 354 GLU A N 1
ATOM 2839 C CA . GLU A 1 354 ? 17.732 21.480 -9.585 1.00 93.00 354 GLU A CA 1
ATOM 2840 C C . GLU A 1 354 ? 18.249 22.629 -8.714 1.00 93.00 354 GLU A C 1
ATOM 2842 O O . GLU A 1 354 ? 18.287 22.493 -7.491 1.00 93.00 354 GLU A O 1
ATOM 2847 N N . ILE A 1 355 ? 18.588 23.777 -9.319 1.00 93.25 355 ILE A N 1
ATOM 2848 C CA . ILE A 1 355 ? 18.990 24.990 -8.589 1.00 93.25 355 ILE A CA 1
ATOM 2849 C C . ILE A 1 355 ? 17.874 25.413 -7.634 1.00 93.25 355 ILE A C 1
ATOM 2851 O O . ILE A 1 355 ? 18.126 25.622 -6.446 1.00 93.25 355 ILE A O 1
ATOM 2855 N N . TYR A 1 356 ? 16.636 25.496 -8.128 1.00 91.44 356 TYR A N 1
ATOM 2856 C CA . TYR A 1 356 ? 15.498 25.900 -7.308 1.00 91.44 356 TYR A CA 1
ATOM 2857 C C . TYR A 1 356 ? 15.297 24.969 -6.105 1.00 91.44 356 TYR A C 1
ATOM 2859 O O . TYR A 1 356 ? 15.138 25.438 -4.975 1.00 91.44 356 TYR A O 1
ATOM 2867 N N . LEU A 1 357 ? 15.343 23.653 -6.323 1.00 91.62 357 LEU A N 1
ATOM 2868 C CA . LEU A 1 357 ? 15.219 22.663 -5.254 1.00 91.62 357 LEU A CA 1
ATOM 2869 C C . LEU A 1 357 ? 16.384 22.737 -4.266 1.00 91.62 357 LEU A C 1
ATOM 2871 O O . LEU A 1 357 ? 16.150 22.721 -3.058 1.00 91.62 357 LEU A O 1
ATOM 2875 N N . ALA A 1 358 ? 17.622 22.898 -4.735 1.00 91.06 358 ALA A N 1
ATOM 2876 C CA . ALA A 1 358 ? 18.787 23.067 -3.868 1.00 91.06 358 ALA A CA 1
ATOM 2877 C C . ALA A 1 358 ? 18.655 24.317 -2.977 1.00 91.06 358 ALA A C 1
ATOM 2879 O O . ALA A 1 358 ? 18.844 24.251 -1.758 1.00 91.06 358 ALA A O 1
ATOM 2880 N N . GLU A 1 359 ? 18.250 25.454 -3.545 1.00 90.50 359 GLU A N 1
ATOM 2881 C CA . GLU A 1 359 ? 17.942 26.676 -2.790 1.00 90.50 359 GLU A CA 1
ATOM 2882 C C . GLU A 1 359 ? 16.797 26.462 -1.794 1.00 90.50 359 GLU A C 1
ATOM 2884 O O . GLU A 1 359 ? 16.773 27.016 -0.692 1.00 90.50 359 GLU A O 1
ATOM 2889 N N . ARG A 1 360 ? 15.810 25.649 -2.163 1.00 89.38 360 ARG A N 1
ATOM 2890 C CA . ARG A 1 360 ? 14.663 25.358 -1.312 1.00 89.38 360 ARG A CA 1
ATOM 2891 C C . ARG A 1 360 ? 15.031 24.478 -0.117 1.00 89.38 360 ARG A C 1
ATOM 2893 O O . ARG A 1 360 ? 14.629 24.799 1.001 1.00 89.38 360 ARG A O 1
ATOM 2900 N N . HIS A 1 361 ? 15.834 23.437 -0.329 1.00 88.62 361 HIS A N 1
ATOM 2901 C CA . HIS A 1 361 ? 16.380 22.590 0.733 1.00 88.62 361 HIS A CA 1
ATOM 2902 C C . HIS A 1 361 ? 17.346 23.353 1.642 1.00 88.62 361 HIS A C 1
ATOM 2904 O O . HIS A 1 361 ? 17.369 23.126 2.852 1.00 88.62 361 HIS A O 1
ATOM 2910 N N . THR A 1 362 ? 18.146 24.265 1.082 1.00 87.50 362 THR A N 1
ATOM 2911 C CA . THR A 1 362 ? 19.103 25.048 1.873 1.00 87.50 362 THR A CA 1
ATOM 2912 C C . THR A 1 362 ? 18.416 26.046 2.800 1.00 87.50 362 THR A C 1
ATOM 2914 O O . THR A 1 362 ? 18.834 26.147 3.955 1.00 87.50 362 THR A O 1
ATOM 2917 N N . ARG A 1 363 ? 17.351 26.708 2.324 1.00 86.56 363 ARG A N 1
ATOM 2918 C CA . ARG A 1 363 ? 16.522 27.650 3.097 1.00 86.56 363 ARG A CA 1
ATOM 2919 C C . ARG A 1 363 ? 15.638 26.997 4.159 1.00 86.56 363 ARG A C 1
ATOM 2921 O O . ARG A 1 363 ? 15.265 27.677 5.107 1.00 86.56 363 ARG A O 1
ATOM 2928 N N . ALA A 1 364 ? 15.304 25.716 4.014 1.00 86.75 364 ALA A N 1
ATOM 2929 C CA . ALA A 1 364 ? 14.482 25.014 4.991 1.00 86.75 364 ALA A CA 1
ATOM 2930 C C . ALA A 1 364 ? 15.205 24.900 6.346 1.00 86.75 364 ALA A C 1
ATOM 2932 O O . ALA A 1 364 ? 16.285 24.308 6.440 1.00 86.75 364 ALA A O 1
ATOM 2933 N N . GLU A 1 365 ? 14.578 25.430 7.396 1.00 82.56 365 GLU A N 1
ATOM 2934 C CA . GLU A 1 365 ? 15.040 25.345 8.784 1.00 82.56 365 GLU A CA 1
ATOM 2935 C C . GLU A 1 365 ? 14.871 23.913 9.323 1.00 82.56 365 GLU A C 1
ATOM 2937 O O . GLU A 1 365 ? 15.771 23.354 9.954 1.00 82.56 365 GLU A O 1
ATOM 2942 N N . TYR A 1 366 ? 13.754 23.260 8.984 1.00 78.75 366 TYR A N 1
ATOM 2943 C CA . TYR A 1 366 ? 13.390 21.932 9.482 1.00 78.75 366 TYR A CA 1
ATOM 2944 C C . TYR A 1 366 ? 13.582 20.841 8.425 1.00 78.75 366 TYR A C 1
ATOM 2946 O O . TYR A 1 366 ? 12.641 20.163 8.018 1.00 78.75 366 TYR A O 1
ATOM 2954 N N . ARG A 1 367 ? 14.826 20.625 7.983 1.00 71.00 367 ARG A N 1
ATOM 2955 C CA . ARG A 1 367 ? 15.147 19.645 6.917 1.00 71.00 367 ARG A CA 1
ATOM 2956 C C . ARG A 1 367 ? 14.745 18.199 7.220 1.00 71.00 367 ARG A C 1
ATOM 2958 O O . ARG A 1 367 ? 14.559 17.413 6.303 1.00 71.00 367 ARG A O 1
ATOM 2965 N N . HIS A 1 368 ? 14.638 17.847 8.498 1.00 73.38 368 HIS A N 1
ATOM 2966 C CA . HIS A 1 368 ? 14.289 16.502 8.958 1.00 73.38 368 HIS A CA 1
ATOM 2967 C C . HIS A 1 368 ? 12.774 16.283 9.103 1.00 73.38 368 HIS A C 1
ATOM 2969 O O . HIS A 1 368 ? 12.359 15.169 9.417 1.00 73.38 368 HIS A O 1
ATOM 2975 N N . LEU A 1 369 ? 11.956 17.325 8.901 1.00 75.12 369 LEU A N 1
ATOM 2976 C CA . LEU A 1 369 ? 10.500 17.264 9.002 1.00 75.12 369 LEU A CA 1
ATOM 2977 C C . LEU A 1 369 ? 9.877 17.436 7.609 1.00 75.12 369 LEU A C 1
ATOM 2979 O O . LEU A 1 369 ? 9.823 18.558 7.102 1.00 75.12 369 LEU A O 1
ATOM 2983 N N . PRO A 1 370 ? 9.398 16.346 6.984 1.00 72.50 370 PRO A N 1
ATOM 2984 C CA . PRO A 1 370 ? 8.686 16.436 5.717 1.00 72.50 370 PRO A CA 1
ATOM 2985 C C . PRO A 1 370 ? 7.364 17.197 5.866 1.00 72.50 370 PRO A C 1
ATOM 2987 O O . PRO A 1 370 ? 6.649 17.039 6.864 1.00 72.50 370 PRO A O 1
ATOM 2990 N N . VAL A 1 371 ? 7.024 17.985 4.843 1.00 77.06 371 VAL A N 1
ATOM 2991 C CA . VAL A 1 371 ? 5.804 18.809 4.764 1.00 77.06 371 VAL A CA 1
ATOM 2992 C C . VAL A 1 371 ? 4.531 17.982 4.972 1.00 77.06 371 VAL A C 1
ATOM 2994 O O . VAL A 1 371 ? 3.613 18.447 5.648 1.00 77.06 371 VAL A O 1
ATOM 2997 N N . PHE A 1 372 ? 4.476 16.751 4.447 1.00 75.00 372 PHE A N 1
ATOM 2998 C CA . PHE A 1 372 ? 3.275 15.909 4.486 1.00 75.00 372 PHE A CA 1
ATOM 2999 C C . PHE A 1 372 ? 3.273 14.874 5.621 1.00 75.00 372 PHE A C 1
ATOM 3001 O O . PHE A 1 372 ? 2.483 13.926 5.616 1.00 75.00 372 PHE A O 1
ATOM 3008 N N . THR A 1 373 ? 4.114 15.058 6.642 1.00 69.38 373 THR A N 1
ATOM 3009 C CA . THR A 1 373 ? 4.126 14.168 7.810 1.00 69.38 373 THR A CA 1
ATOM 3010 C C . THR A 1 373 ? 3.138 14.639 8.869 1.00 69.38 373 THR A C 1
ATOM 3012 O O . THR A 1 373 ? 3.334 15.666 9.516 1.00 69.38 373 THR A O 1
ATOM 3015 N N . PHE A 1 374 ? 2.106 13.837 9.124 1.00 65.88 374 PHE A N 1
ATOM 3016 C CA . PHE A 1 374 ? 1.201 14.022 10.260 1.00 65.88 374 PHE A CA 1
ATOM 3017 C C . PHE A 1 374 ? 1.834 13.456 11.536 1.00 65.88 374 PHE A C 1
ATOM 3019 O O . PHE A 1 374 ? 1.415 12.417 12.049 1.00 65.88 374 PHE A O 1
ATOM 3026 N N . ASN A 1 375 ? 2.899 14.092 12.020 1.00 67.75 375 ASN A N 1
ATOM 3027 C CA . ASN A 1 375 ? 3.467 13.765 13.323 1.00 67.75 375 ASN A CA 1
ATOM 3028 C C . ASN A 1 375 ? 2.858 14.672 14.412 1.00 67.75 375 ASN A C 1
ATOM 3030 O O . ASN A 1 375 ? 2.246 15.700 14.132 1.00 67.75 375 ASN A O 1
ATOM 3034 N N . THR A 1 376 ? 3.018 14.287 15.676 1.00 70.06 376 THR A N 1
ATOM 3035 C CA . THR A 1 376 ? 2.614 15.112 16.827 1.00 70.06 376 THR A CA 1
ATOM 3036 C C . THR A 1 376 ? 3.716 16.084 17.250 1.00 70.06 376 THR A C 1
ATOM 3038 O O . THR A 1 376 ? 3.729 16.532 18.396 1.00 70.06 376 THR A O 1
ATOM 3041 N N . ASP A 1 377 ? 4.685 16.362 16.375 1.00 79.62 377 ASP A N 1
ATOM 3042 C CA . ASP A 1 377 ? 5.744 17.314 16.683 1.00 79.62 377 ASP A CA 1
ATOM 3043 C C . ASP A 1 377 ? 5.149 18.723 16.704 1.00 79.62 377 ASP A C 1
ATOM 3045 O O . ASP A 1 377 ? 4.340 19.110 15.850 1.00 79.62 377 ASP A O 1
ATOM 3049 N N . ARG A 1 378 ? 5.561 19.501 17.699 1.00 81.62 378 ARG A N 1
ATOM 3050 C CA . ARG A 1 378 ? 5.190 20.904 17.846 1.00 81.62 378 ARG A CA 1
ATOM 3051 C C . ARG A 1 378 ? 5.731 21.747 16.692 1.00 81.62 378 ARG A C 1
ATOM 3053 O O . ARG A 1 378 ? 5.094 22.718 16.303 1.00 81.62 378 ARG A O 1
ATOM 3060 N N . ASN A 1 379 ? 6.869 21.349 16.128 1.00 83.25 379 ASN A N 1
ATOM 3061 C CA . ASN A 1 379 ? 7.500 22.040 15.007 1.00 83.25 379 ASN A CA 1
ATOM 3062 C C . ASN A 1 379 ? 6.990 21.561 13.643 1.00 83.25 379 ASN A C 1
ATOM 3064 O O . ASN A 1 379 ? 7.494 22.008 12.616 1.00 83.25 379 ASN A O 1
ATOM 3068 N N . SER A 1 380 ? 6.000 20.666 13.596 1.00 85.38 380 SER A N 1
ATOM 3069 C CA . SER A 1 380 ? 5.395 20.246 12.333 1.00 85.38 380 SER A CA 1
ATOM 3070 C C . SER A 1 380 ? 4.554 21.351 11.705 1.00 85.38 380 SER A C 1
ATOM 3072 O O . SER A 1 380 ? 4.009 22.213 12.401 1.00 85.38 380 SER A O 1
ATOM 3074 N N . LEU A 1 381 ? 4.437 21.307 10.376 1.00 86.50 381 LEU A N 1
ATOM 3075 C CA . LEU A 1 381 ? 3.666 22.289 9.623 1.00 86.50 381 LEU A CA 1
ATOM 3076 C C . LEU A 1 381 ? 2.206 22.372 10.113 1.00 86.50 381 LEU A C 1
ATOM 3078 O O . LEU A 1 381 ? 1.760 23.490 10.373 1.00 86.50 381 LEU A O 1
ATOM 3082 N N . PRO A 1 382 ? 1.468 21.256 10.329 1.00 87.06 382 PRO A N 1
ATOM 3083 C CA . PRO A 1 382 ? 0.096 21.331 10.831 1.00 87.06 382 PRO A CA 1
ATOM 3084 C C . PRO A 1 382 ? -0.007 21.970 12.221 1.00 87.06 382 PRO A C 1
ATOM 3086 O O . PRO A 1 382 ? -0.904 22.779 12.446 1.00 87.06 382 PRO A O 1
ATOM 3089 N N . SER A 1 383 ? 0.916 21.651 13.137 1.00 86.94 383 SER A N 1
ATOM 3090 C CA . SER A 1 383 ? 0.940 22.234 14.486 1.00 86.94 383 SER A CA 1
ATOM 3091 C C . SER A 1 383 ? 1.206 23.739 14.443 1.00 86.94 383 SER A C 1
ATOM 3093 O O . SER A 1 383 ? 0.451 24.510 15.029 1.00 86.94 383 SER A O 1
ATOM 3095 N N . ARG A 1 384 ? 2.228 24.182 13.696 1.00 87.69 384 ARG A N 1
ATOM 3096 C CA . ARG A 1 384 ? 2.558 25.613 13.575 1.00 87.69 384 ARG A CA 1
ATOM 3097 C C . ARG A 1 384 ? 1.481 26.403 12.834 1.00 87.69 384 ARG A C 1
ATOM 3099 O O . ARG A 1 384 ? 1.232 27.552 13.188 1.00 87.69 384 ARG A O 1
ATOM 3106 N N . TYR A 1 385 ? 0.832 25.796 11.842 1.00 89.25 385 TYR A N 1
ATOM 3107 C CA . TYR A 1 385 ? -0.293 26.406 11.135 1.00 89.25 385 TYR A CA 1
ATOM 3108 C C . TYR A 1 385 ? -1.534 26.534 12.032 1.00 89.25 385 TYR A C 1
ATOM 3110 O O . TYR A 1 385 ? -2.204 27.561 12.036 1.00 89.25 385 TYR A O 1
ATOM 3118 N N . PHE A 1 386 ? -1.820 25.523 12.854 1.00 88.56 386 PHE A N 1
ATOM 3119 C CA . PHE A 1 386 ? -2.887 25.602 13.852 1.00 88.56 386 PHE A CA 1
ATOM 3120 C C . PHE A 1 386 ? -2.599 26.662 14.928 1.00 88.56 386 PHE A C 1
ATOM 3122 O O . PHE A 1 386 ? -3.496 27.400 15.338 1.00 88.56 386 PHE A O 1
ATOM 3129 N N . ASP A 1 387 ? -1.348 26.765 15.378 1.00 88.69 387 ASP A N 1
ATOM 3130 C CA . ASP A 1 387 ? -0.937 27.748 16.384 1.00 88.69 387 ASP A CA 1
ATOM 3131 C C . ASP A 1 387 ? -1.007 29.194 15.854 1.00 88.69 387 ASP A C 1
ATOM 3133 O O . ASP A 1 387 ? -1.251 30.120 16.635 1.00 88.69 387 ASP A O 1
ATOM 3137 N N . SER A 1 388 ? -0.840 29.406 14.542 1.00 88.31 388 SER A N 1
ATOM 3138 C CA . SER A 1 388 ? -0.942 30.733 13.923 1.00 88.31 388 SER A CA 1
ATOM 3139 C C . SER A 1 388 ? -2.384 31.177 13.641 1.00 88.31 388 SER A C 1
ATOM 3141 O O . SER A 1 388 ? -2.649 32.382 13.638 1.00 88.31 388 SER A O 1
ATOM 3143 N N . ASP A 1 389 ? -3.327 30.245 13.458 1.00 92.12 389 ASP A N 1
ATOM 3144 C CA . ASP A 1 389 ? -4.719 30.548 13.109 1.00 92.12 389 ASP A CA 1
ATOM 3145 C C . ASP A 1 389 ? -5.683 30.471 14.315 1.00 92.12 389 ASP A C 1
ATOM 3147 O O . ASP A 1 389 ? -6.044 29.407 14.829 1.00 92.12 389 ASP A O 1
ATOM 3151 N N . ARG A 1 390 ? -6.192 31.638 14.734 1.00 92.88 390 ARG A N 1
ATOM 3152 C CA . ARG A 1 390 ? -7.174 31.751 15.828 1.00 92.88 390 ARG A CA 1
ATOM 3153 C C . ARG A 1 390 ? -8.553 31.186 15.489 1.00 92.88 390 ARG A C 1
ATOM 3155 O O . ARG A 1 390 ? -9.273 30.768 16.400 1.00 92.88 390 ARG A O 1
ATOM 3162 N N . CYS A 1 391 ? -8.952 31.181 14.221 1.00 94.31 391 CYS A N 1
ATOM 3163 C CA . CYS A 1 391 ? -10.225 30.607 13.801 1.00 94.31 391 CYS A CA 1
ATOM 3164 C C . CYS A 1 391 ? -10.207 29.088 13.989 1.00 94.31 391 CYS A C 1
ATOM 3166 O O . CYS A 1 391 ? -11.170 28.536 14.523 1.00 94.31 391 CYS A O 1
ATOM 3168 N N . LEU A 1 392 ? -9.093 28.425 13.657 1.00 92.38 392 LEU A N 1
ATOM 3169 C CA . LEU A 1 392 ? -8.920 26.989 13.904 1.00 92.38 392 LEU A CA 1
ATOM 3170 C C . LEU A 1 392 ? -8.940 26.651 15.401 1.00 92.38 392 LEU A C 1
ATOM 3172 O O . LEU A 1 392 ? -9.572 25.673 15.804 1.00 92.38 392 LEU A O 1
ATOM 3176 N N . GLN A 1 393 ? -8.321 27.483 16.241 1.00 93.94 393 GLN A N 1
ATOM 3177 C CA . GLN A 1 393 ? -8.354 27.316 17.701 1.00 93.94 393 GLN A CA 1
ATOM 3178 C C . GLN A 1 393 ? -9.772 27.469 18.261 1.00 93.94 393 GLN A C 1
ATOM 3180 O O . GLN A 1 393 ? -10.233 26.624 19.028 1.00 93.94 393 GLN A O 1
ATOM 3185 N N . THR A 1 394 ? -10.505 28.484 17.800 1.00 95.38 394 THR A N 1
ATOM 3186 C CA . THR A 1 394 ? -11.909 28.705 18.183 1.00 95.38 394 THR A CA 1
ATOM 3187 C C . THR A 1 394 ? -12.804 27.541 17.748 1.00 95.38 394 THR A C 1
ATOM 3189 O O . THR A 1 394 ? -13.682 27.097 18.494 1.00 95.38 394 THR A O 1
ATOM 3192 N N . LEU A 1 395 ? -12.570 27.004 16.547 1.00 95.25 395 LEU A N 1
ATOM 3193 C CA . LEU A 1 395 ? -13.281 25.834 16.040 1.00 95.25 395 LEU A CA 1
ATOM 3194 C C . LEU A 1 395 ? -12.993 24.593 16.896 1.00 95.25 395 LEU A C 1
ATOM 3196 O O . LEU A 1 395 ? -13.930 23.884 17.263 1.00 95.25 395 LEU A O 1
ATOM 3200 N N . ARG A 1 396 ? -11.728 24.353 17.274 1.00 94.50 396 ARG A N 1
ATOM 3201 C CA . ARG A 1 396 ? -11.355 23.267 18.196 1.00 94.50 396 ARG A CA 1
ATOM 3202 C C . ARG A 1 396 ? -12.104 23.393 19.519 1.00 94.50 396 ARG A C 1
ATOM 3204 O O . ARG A 1 396 ? -12.677 22.407 19.978 1.00 94.50 396 ARG A O 1
ATOM 3211 N N . ASP A 1 397 ? -12.119 24.583 20.112 1.00 95.38 397 ASP A N 1
ATOM 3212 C CA . ASP A 1 397 ? -12.775 24.817 21.401 1.00 95.38 397 ASP A CA 1
ATOM 3213 C C . ASP A 1 397 ? -14.290 24.584 21.298 1.00 95.38 397 ASP A C 1
ATOM 3215 O O . ASP A 1 397 ? -14.891 23.957 22.173 1.00 95.38 397 ASP A O 1
ATOM 3219 N N . THR A 1 398 ? -14.899 24.979 20.176 1.00 97.06 398 THR A N 1
ATOM 3220 C CA . THR A 1 398 ? -16.311 24.700 19.874 1.00 97.06 398 THR A CA 1
ATOM 3221 C C . THR A 1 398 ? -16.581 23.196 19.776 1.00 97.06 398 THR A C 1
ATOM 3223 O O . THR A 1 398 ? -17.513 22.694 20.408 1.00 97.06 398 THR A O 1
ATOM 3226 N N . ILE A 1 399 ? -15.747 22.455 19.039 1.00 95.50 399 ILE A N 1
ATOM 3227 C CA . ILE A 1 399 ? -15.860 20.995 18.894 1.00 95.50 399 ILE A CA 1
ATOM 3228 C C . ILE A 1 399 ? -15.695 20.305 20.254 1.00 95.50 399 ILE A C 1
ATOM 3230 O O . ILE A 1 399 ? -16.471 19.413 20.598 1.00 95.50 399 ILE A O 1
ATOM 3234 N N . GLN A 1 400 ? -14.719 20.724 21.063 1.00 96.56 400 GLN A N 1
ATOM 3235 C CA . GLN A 1 400 ? -14.486 20.167 22.398 1.00 96.56 400 GLN A CA 1
ATOM 3236 C C . GLN A 1 400 ? -15.640 20.464 23.361 1.00 96.56 400 GLN A C 1
ATOM 3238 O O . GLN A 1 400 ? -16.034 19.581 24.131 1.00 96.56 400 GLN A O 1
ATOM 3243 N N . ALA A 1 401 ? -16.221 21.664 23.300 1.00 96.00 401 ALA A N 1
ATOM 3244 C CA . ALA A 1 401 ? -17.399 22.023 24.081 1.00 96.00 401 ALA A CA 1
ATOM 3245 C C . ALA A 1 401 ? -18.616 21.173 23.681 1.00 96.00 401 ALA A C 1
ATOM 3247 O O . ALA A 1 401 ? -19.286 20.606 24.548 1.00 96.00 401 ALA A O 1
ATOM 3248 N N . GLN A 1 402 ? -18.864 21.004 22.378 1.00 96.12 402 GLN A N 1
ATOM 3249 C CA . GLN A 1 402 ? -19.933 20.142 21.864 1.00 96.12 402 GLN A CA 1
ATOM 3250 C C . GLN A 1 402 ? -19.734 18.679 22.275 1.00 96.12 402 GLN A C 1
ATOM 3252 O O . GLN A 1 402 ? -20.661 18.060 22.796 1.00 96.12 402 GLN A O 1
ATOM 3257 N N . ALA A 1 403 ? -18.522 18.139 22.123 1.00 92.62 403 ALA A N 1
ATOM 3258 C CA . ALA A 1 403 ? -18.196 16.773 22.526 1.00 92.62 403 ALA A CA 1
ATOM 3259 C C . ALA A 1 403 ? -18.376 16.560 24.040 1.00 92.62 403 ALA A C 1
ATOM 3261 O O . ALA A 1 403 ? -18.913 15.537 24.470 1.00 92.62 403 ALA A O 1
ATOM 3262 N N . SER A 1 404 ? -17.981 17.543 24.855 1.00 95.44 404 SER A N 1
ATOM 3263 C CA . SER A 1 404 ? -18.160 17.509 26.312 1.00 95.44 404 SER A CA 1
ATOM 3264 C C . SER A 1 404 ? -19.637 17.544 26.707 1.00 95.44 404 SER A C 1
ATOM 3266 O O . SER A 1 404 ? -20.053 16.801 27.599 1.00 95.44 404 SER A O 1
ATOM 3268 N N . ASN A 1 405 ? -20.446 18.352 26.016 1.00 95.62 405 ASN A N 1
ATOM 3269 C CA . ASN A 1 405 ? -21.894 18.400 26.212 1.00 95.62 405 ASN A CA 1
ATOM 3270 C C . ASN A 1 405 ? -22.561 17.078 25.823 1.00 95.62 405 ASN A C 1
ATOM 3272 O O . ASN A 1 405 ? -23.259 16.503 26.656 1.00 95.62 405 ASN A O 1
ATOM 3276 N N . CYS A 1 406 ? -22.252 16.530 24.645 1.00 93.31 406 CYS A N 1
ATOM 3277 C CA . CYS A 1 406 ? -22.773 15.231 24.205 1.00 93.31 406 CYS A CA 1
ATOM 3278 C C . CYS A 1 406 ? -22.405 14.113 25.193 1.00 93.31 406 CYS A C 1
ATOM 3280 O O . CYS A 1 406 ? -23.233 13.273 25.545 1.00 93.31 406 CYS A O 1
ATOM 3282 N N . ARG A 1 407 ? -21.163 14.112 25.702 1.00 92.00 407 ARG A N 1
ATOM 3283 C CA . ARG A 1 407 ? -20.722 13.146 26.720 1.00 92.00 407 ARG A CA 1
ATOM 3284 C C . ARG A 1 407 ? -21.518 13.283 28.018 1.00 92.00 407 ARG A C 1
ATOM 3286 O O . ARG A 1 407 ? -21.875 12.268 28.616 1.00 92.00 407 ARG A O 1
ATOM 3293 N N . ARG A 1 408 ? -21.778 14.513 28.469 1.00 95.12 408 ARG A N 1
ATOM 3294 C CA . ARG A 1 408 ? -22.555 14.796 29.685 1.00 95.12 408 ARG A CA 1
ATOM 3295 C C . ARG A 1 408 ? -24.009 14.354 29.533 1.00 95.12 408 ARG A C 1
ATOM 3297 O O . ARG A 1 408 ? -24.516 13.683 30.427 1.00 95.12 408 ARG A O 1
ATOM 3304 N N . GLU A 1 409 ? -24.633 14.656 28.400 1.00 93.56 409 GLU A N 1
ATOM 3305 C CA . GLU A 1 409 ? -25.988 14.206 28.065 1.00 93.56 409 GLU A CA 1
ATOM 3306 C C . GLU A 1 409 ? -26.073 12.679 28.043 1.00 93.56 409 GLU A C 1
ATOM 3308 O O . GLU A 1 409 ? -26.921 12.104 28.723 1.00 93.56 409 GLU A O 1
ATOM 3313 N N . LYS A 1 410 ? -25.126 12.000 27.380 1.00 89.50 410 LYS A N 1
ATOM 3314 C CA . LYS A 1 410 ? -25.111 10.531 27.332 1.00 89.50 410 LYS A CA 1
ATOM 3315 C C . LYS A 1 410 ? -24.874 9.895 28.701 1.00 89.50 410 LYS A C 1
ATOM 3317 O O . LYS A 1 410 ? -25.444 8.852 29.010 1.00 89.50 410 LYS A O 1
ATOM 3322 N N . MET A 1 411 ? -24.059 10.522 29.548 1.00 91.50 411 MET A N 1
ATOM 3323 C CA . MET A 1 411 ? -23.855 10.068 30.925 1.00 91.50 411 MET A CA 1
ATOM 3324 C C . MET A 1 411 ? -25.115 10.253 31.779 1.00 91.50 411 MET A C 1
ATOM 3326 O O . MET A 1 411 ? -25.406 9.406 32.623 1.00 91.50 411 MET A O 1
ATOM 3330 N N . GLN A 1 412 ? -25.866 11.334 31.568 1.00 94.44 412 GLN A N 1
ATOM 3331 C CA . GLN A 1 412 ? -27.144 11.553 32.239 1.00 94.44 412 GLN A CA 1
ATOM 3332 C C . GLN A 1 412 ? -28.193 10.540 31.773 1.00 94.44 412 GLN A C 1
ATOM 3334 O O . GLN A 1 412 ? -28.836 9.924 32.619 1.00 94.44 412 GLN A O 1
ATOM 3339 N N . GLU A 1 413 ? -28.289 10.290 30.466 1.00 93.06 413 GLU A N 1
ATOM 3340 C CA . GLU A 1 413 ? -29.142 9.241 29.899 1.00 93.06 413 GLU A CA 1
ATOM 3341 C C . GLU A 1 413 ? -28.807 7.872 30.512 1.00 93.06 413 GLU A C 1
ATOM 3343 O O . GLU A 1 413 ? -29.690 7.189 31.029 1.00 93.06 413 GLU A O 1
ATOM 3348 N N . LEU A 1 414 ? -27.520 7.508 30.566 1.00 89.31 414 LEU A N 1
ATOM 3349 C CA . LEU A 1 414 ? -27.069 6.261 31.188 1.00 89.31 414 LEU A CA 1
ATOM 3350 C C . LEU A 1 414 ? -27.495 6.167 32.660 1.00 89.31 414 LEU A C 1
ATOM 3352 O O . LEU A 1 414 ? -27.969 5.122 33.097 1.00 89.31 414 LEU A O 1
ATOM 3356 N N . ARG A 1 415 ? -27.359 7.254 33.431 1.00 94.44 415 ARG A N 1
ATOM 3357 C CA . ARG A 1 415 ? -27.809 7.293 34.833 1.00 94.44 415 ARG A CA 1
ATOM 3358 C C . ARG A 1 415 ? -29.317 7.092 34.944 1.00 94.44 415 ARG A C 1
ATOM 3360 O O . ARG A 1 415 ? -29.746 6.319 35.794 1.00 94.44 415 ARG A O 1
ATOM 3367 N N . THR A 1 416 ? -30.107 7.747 34.092 1.00 94.25 416 THR A N 1
ATOM 3368 C CA . THR A 1 416 ? -31.569 7.592 34.094 1.00 94.25 416 THR A CA 1
ATOM 3369 C C . THR A 1 416 ? -31.997 6.176 33.719 1.00 94.25 416 THR A C 1
ATOM 3371 O O . THR A 1 416 ? -32.836 5.602 34.406 1.00 94.25 416 THR A O 1
ATOM 3374 N N . MET A 1 417 ? -31.366 5.574 32.707 1.00 88.94 417 MET A N 1
ATOM 3375 C CA . MET A 1 417 ? -31.660 4.206 32.276 1.00 88.94 417 MET A CA 1
ATOM 3376 C C . MET A 1 417 ? -31.252 3.180 33.336 1.00 88.94 417 MET A C 1
ATOM 3378 O O . MET A 1 417 ? -32.023 2.274 33.630 1.00 88.94 417 MET A O 1
ATOM 3382 N N . ASN A 1 418 ? -30.093 3.354 33.978 1.00 89.56 418 ASN A N 1
ATOM 3383 C CA . ASN A 1 418 ? -29.670 2.487 35.079 1.00 89.56 418 ASN A CA 1
ATOM 3384 C C . ASN A 1 418 ? -30.595 2.603 36.298 1.00 89.56 418 ASN A C 1
ATOM 3386 O O . ASN A 1 418 ? -30.877 1.594 36.936 1.00 89.56 418 ASN A O 1
ATOM 3390 N N . ALA A 1 419 ? -31.075 3.808 36.622 1.00 92.62 419 ALA A N 1
ATOM 3391 C CA . ALA A 1 419 ? -32.033 4.007 37.708 1.00 92.62 419 ALA A CA 1
ATOM 3392 C C . ALA A 1 419 ? -33.390 3.359 37.394 1.00 92.62 419 ALA A C 1
ATOM 3394 O O . ALA A 1 419 ? -33.951 2.685 38.253 1.00 92.62 419 ALA A O 1
ATOM 3395 N N . ALA A 1 420 ? -33.884 3.504 36.161 1.00 90.19 420 ALA A N 1
ATOM 3396 C CA . ALA A 1 420 ? -35.105 2.842 35.707 1.00 90.19 420 ALA A CA 1
ATOM 3397 C C . ALA A 1 420 ? -34.959 1.313 35.732 1.00 90.19 420 ALA A C 1
ATOM 3399 O O . ALA A 1 420 ? -35.825 0.620 36.254 1.00 90.19 420 ALA A O 1
ATOM 3400 N N . HIS A 1 421 ? -33.831 0.789 35.250 1.00 84.44 421 HIS A N 1
ATOM 3401 C CA . HIS A 1 421 ? -33.516 -0.635 35.313 1.00 84.44 421 HIS A CA 1
ATOM 3402 C C . HIS A 1 421 ? -33.453 -1.148 36.760 1.00 84.44 421 HIS A C 1
ATOM 3404 O O . HIS A 1 421 ? -34.016 -2.192 37.067 1.00 84.44 421 HIS A O 1
ATOM 3410 N N . ALA A 1 422 ? -32.823 -0.402 37.674 1.00 87.69 422 ALA A N 1
ATOM 3411 C CA . ALA A 1 422 ? -32.787 -0.759 39.090 1.00 87.69 422 ALA A CA 1
ATOM 3412 C C . ALA A 1 422 ? -34.187 -0.759 39.728 1.00 87.69 422 ALA A C 1
ATOM 3414 O O . ALA A 1 422 ? -34.500 -1.670 40.488 1.00 87.69 422 ALA A O 1
ATOM 3415 N N . ALA A 1 423 ? -35.037 0.218 39.395 1.00 89.31 423 ALA A N 1
ATOM 3416 C CA . ALA A 1 423 ? -36.420 0.265 39.868 1.00 89.31 423 ALA A CA 1
ATOM 3417 C C . ALA A 1 423 ? -37.243 -0.930 39.360 1.00 89.31 423 ALA A C 1
ATOM 3419 O O . ALA A 1 423 ? -37.940 -1.561 40.149 1.00 89.31 423 ALA A O 1
ATOM 3420 N N . LEU A 1 424 ? -37.102 -1.288 38.078 1.00 86.69 424 LEU A N 1
ATOM 3421 C CA . LEU A 1 424 ? -37.742 -2.472 37.497 1.00 86.69 424 LEU A CA 1
ATOM 3422 C C . LEU A 1 424 ? -37.251 -3.766 38.158 1.00 86.69 424 LEU A C 1
ATOM 3424 O O . LEU A 1 424 ? -38.054 -4.645 38.448 1.00 86.69 424 LEU A O 1
ATOM 3428 N N . LEU A 1 425 ? -35.955 -3.883 38.461 1.00 83.19 425 LEU A N 1
ATOM 3429 C CA . LEU A 1 425 ? -35.432 -5.039 39.195 1.00 83.19 425 LEU A CA 1
ATOM 3430 C C . LEU A 1 425 ? -36.010 -5.149 40.611 1.00 83.19 425 LEU A C 1
ATOM 3432 O O . LEU A 1 425 ? -36.268 -6.263 41.064 1.00 83.19 425 LEU A O 1
ATOM 3436 N N . GLU A 1 426 ? -36.212 -4.033 41.315 1.00 86.50 426 GLU A N 1
ATOM 3437 C CA . GLU A 1 426 ? -36.874 -4.041 42.627 1.00 86.50 426 GLU A CA 1
ATOM 3438 C C . GLU A 1 426 ? -38.361 -4.409 42.521 1.00 86.50 426 GLU A C 1
ATOM 3440 O O . GLU A 1 426 ? -38.853 -5.194 43.331 1.00 86.50 426 GLU A O 1
ATOM 3445 N N . GLU A 1 427 ? -39.066 -3.934 41.491 1.00 85.06 427 GLU A N 1
ATOM 3446 C CA . GLU A 1 427 ? -40.450 -4.340 41.214 1.00 85.06 427 GLU A CA 1
ATOM 3447 C C . GLU A 1 427 ? -40.541 -5.849 40.942 1.00 85.06 427 GLU A C 1
ATOM 3449 O O . GLU A 1 427 ? -41.339 -6.545 41.571 1.00 85.06 427 GLU A O 1
ATOM 3454 N N . ILE A 1 428 ? -39.643 -6.381 40.105 1.00 80.00 428 ILE A N 1
ATOM 3455 C CA . ILE A 1 428 ? -39.546 -7.816 39.818 1.00 80.00 428 ILE A CA 1
ATOM 3456 C C . ILE A 1 428 ? -39.223 -8.612 41.090 1.00 80.00 428 ILE A C 1
ATOM 3458 O O . ILE A 1 428 ? -39.787 -9.683 41.300 1.00 80.00 428 ILE A O 1
ATOM 3462 N N . ARG A 1 429 ? -38.342 -8.118 41.973 1.00 78.50 429 ARG A N 1
ATOM 3463 C CA . ARG A 1 429 ? -38.041 -8.765 43.268 1.00 78.50 429 ARG A CA 1
ATOM 3464 C C . ARG A 1 429 ? -39.244 -8.795 44.208 1.00 78.50 429 ARG A C 1
ATOM 3466 O O . ARG A 1 429 ? -39.380 -9.757 44.960 1.00 78.50 429 ARG A O 1
ATOM 3473 N N . GLY A 1 430 ? -40.094 -7.770 44.160 1.00 78.50 430 GLY A N 1
ATOM 3474 C CA . GLY A 1 430 ? -41.316 -7.666 44.958 1.00 78.50 430 GLY A CA 1
ATOM 3475 C C . GLY A 1 430 ? -42.467 -8.561 44.486 1.00 78.50 430 GLY A C 1
ATOM 3476 O O . GLY A 1 430 ? -43.418 -8.766 45.242 1.00 78.50 430 GLY A O 1
ATOM 3477 N N . LEU A 1 431 ? -42.399 -9.114 43.270 1.00 81.62 431 LEU A N 1
ATOM 3478 C CA . LEU A 1 431 ? -43.391 -10.071 42.778 1.00 81.62 431 LEU A CA 1
ATOM 3479 C C . LEU A 1 431 ? -43.315 -11.388 43.562 1.00 81.62 431 LEU A C 1
ATOM 3481 O O . LEU A 1 431 ? -42.239 -11.906 43.855 1.00 81.62 431 LEU A O 1
ATOM 3485 N N . THR A 1 432 ? -44.473 -11.957 43.886 1.00 75.12 432 THR A N 1
ATOM 3486 C CA . THR A 1 432 ? -44.568 -13.265 44.535 1.00 75.12 432 THR A CA 1
ATOM 3487 C C . THR A 1 432 ? -44.434 -14.389 43.510 1.00 75.12 432 THR A C 1
ATOM 3489 O O . THR A 1 432 ? -45.072 -14.387 42.456 1.00 75.12 432 THR A O 1
ATOM 3492 N N . CYS A 1 433 ? -43.608 -15.388 43.826 1.00 76.25 433 CYS A N 1
ATOM 3493 C CA . CYS A 1 433 ? -43.485 -16.581 42.998 1.00 76.25 433 CYS A CA 1
ATOM 3494 C C . CYS A 1 433 ? -44.711 -17.486 43.121 1.00 76.25 433 CYS A C 1
ATOM 3496 O O . CYS A 1 433 ? -45.101 -17.881 44.220 1.00 76.25 433 CYS A O 1
ATOM 3498 N N . GLU A 1 434 ? -45.256 -17.887 41.975 1.00 78.69 434 GLU A N 1
ATOM 3499 C CA . GLU A 1 434 ? -46.268 -18.933 41.890 1.00 78.69 434 GLU A CA 1
ATOM 3500 C C . GLU A 1 434 ? -45.589 -20.281 41.645 1.00 78.69 434 GLU A C 1
ATOM 3502 O O . GLU A 1 434 ? -44.800 -20.439 40.709 1.00 78.69 434 GLU A O 1
ATOM 3507 N N . TYR A 1 435 ? -45.903 -21.258 42.492 1.00 77.50 435 TYR A N 1
ATOM 3508 C CA . TYR A 1 435 ? -45.365 -22.611 42.408 1.00 77.50 435 TYR A CA 1
ATOM 3509 C C . TYR A 1 435 ? -46.466 -23.579 41.998 1.00 77.50 435 TYR A C 1
ATOM 3511 O O . TYR A 1 435 ? -47.562 -23.567 42.560 1.00 77.50 435 TYR A O 1
ATOM 3519 N N . ARG A 1 436 ? -46.161 -24.460 41.045 1.00 80.12 436 ARG A N 1
ATOM 3520 C CA . ARG A 1 436 ? -47.007 -25.610 40.738 1.00 80.12 436 ARG A CA 1
ATOM 3521 C C . ARG A 1 436 ? -46.534 -26.783 41.584 1.00 80.12 436 ARG A C 1
ATOM 3523 O O . ARG A 1 436 ? -45.350 -27.110 41.587 1.00 80.12 436 ARG A O 1
ATOM 3530 N N . THR A 1 437 ? -47.459 -27.428 42.282 1.00 83.19 437 THR A N 1
ATOM 3531 C CA . THR A 1 437 ? -47.190 -28.651 43.041 1.00 83.19 437 THR A CA 1
ATOM 3532 C C . THR A 1 437 ? -47.795 -29.855 42.331 1.00 83.19 437 THR A C 1
ATOM 3534 O O . THR A 1 437 ? -48.899 -29.793 41.788 1.00 83.19 437 THR A O 1
ATOM 3537 N N . TRP A 1 438 ? -47.054 -30.959 42.297 1.00 81.12 438 TRP A N 1
ATOM 3538 C CA . TRP A 1 438 ? -47.550 -32.250 41.827 1.00 81.12 438 TRP A CA 1
ATOM 3539 C C . TRP A 1 438 ? -46.846 -33.379 42.575 1.00 81.12 438 TRP A C 1
ATOM 3541 O O . TRP A 1 438 ? -45.764 -33.214 43.142 1.00 81.12 438 TRP A O 1
ATOM 3551 N N . THR A 1 439 ? -47.486 -34.540 42.590 1.00 79.56 439 THR A N 1
ATOM 3552 C CA . THR A 1 439 ? -46.933 -35.759 43.175 1.00 79.56 439 THR A CA 1
ATOM 3553 C C . THR A 1 439 ? -46.301 -36.581 42.063 1.00 79.56 439 THR A C 1
ATOM 3555 O O . THR A 1 439 ? -46.921 -36.805 41.021 1.00 79.56 439 THR A O 1
ATOM 3558 N N . ASP A 1 440 ? -45.050 -36.997 42.244 1.00 75.75 440 ASP A N 1
ATOM 3559 C CA . ASP A 1 440 ? -44.388 -37.850 41.264 1.00 75.75 440 ASP A CA 1
ATOM 3560 C C . ASP A 1 440 ? -44.888 -39.303 41.344 1.00 75.75 440 ASP A C 1
ATOM 3562 O O . ASP A 1 440 ? -45.619 -39.706 42.251 1.00 75.75 440 ASP A O 1
ATOM 3566 N N . ARG A 1 441 ? -44.482 -40.121 40.368 1.00 73.62 441 ARG A N 1
ATOM 3567 C CA . ARG A 1 441 ? -44.850 -41.545 40.278 1.00 73.62 441 ARG A CA 1
ATOM 3568 C C . ARG A 1 441 ? -44.371 -42.404 41.461 1.00 73.62 441 ARG A C 1
ATOM 3570 O O . ARG A 1 441 ? -44.714 -43.581 41.508 1.00 73.62 441 ARG A O 1
ATOM 3577 N N . TRP A 1 442 ? -43.557 -41.850 42.360 1.00 78.69 442 TRP A N 1
ATOM 3578 C CA . TRP A 1 442 ? -43.057 -42.498 43.574 1.00 78.69 442 TRP A CA 1
ATOM 3579 C C . TRP A 1 442 ? -43.744 -41.964 44.841 1.00 78.69 442 TRP A C 1
ATOM 3581 O O . TRP A 1 442 ? -43.351 -42.324 45.947 1.00 78.69 442 TRP A O 1
ATOM 3591 N N . GLY A 1 443 ? -44.781 -41.132 44.693 1.00 77.25 443 GLY A N 1
ATOM 3592 C CA . GLY A 1 443 ? -45.527 -40.554 45.810 1.00 77.25 443 GLY A CA 1
ATOM 3593 C C . GLY A 1 443 ? -44.790 -39.415 46.518 1.00 77.25 443 GLY A C 1
ATOM 3594 O O . GLY A 1 443 ? -45.233 -38.973 47.577 1.00 77.25 443 GLY A O 1
ATOM 3595 N N . CYS A 1 444 ? -43.681 -38.917 45.960 1.00 79.25 444 CYS A N 1
ATOM 3596 C CA . CYS A 1 444 ? -42.973 -37.775 46.521 1.00 79.25 444 CYS A CA 1
ATOM 3597 C C . CYS A 1 444 ? -43.607 -36.459 46.057 1.00 79.25 444 CYS A C 1
ATOM 3599 O O . CYS A 1 444 ? -43.925 -36.273 44.879 1.00 79.25 444 CYS A O 1
ATOM 3601 N N . TRP A 1 445 ? -43.738 -35.515 46.989 1.00 76.38 445 TRP A N 1
ATOM 3602 C CA . TRP A 1 445 ? -44.164 -34.149 46.696 1.00 76.38 445 TRP A CA 1
ATOM 3603 C C . TRP A 1 445 ? -43.045 -33.379 45.993 1.00 76.38 445 TRP A C 1
ATOM 3605 O O . TRP A 1 445 ? -41.912 -33.329 46.479 1.00 76.38 445 TRP A O 1
ATOM 3615 N N . ARG A 1 446 ? -43.366 -32.772 44.848 1.00 78.75 446 ARG A N 1
ATOM 3616 C CA . ARG A 1 446 ? -42.479 -31.876 44.101 1.00 78.75 446 ARG A CA 1
ATOM 3617 C C . ARG A 1 446 ? -43.154 -30.519 43.914 1.00 78.75 446 ARG A C 1
ATOM 3619 O O . ARG A 1 446 ? -44.376 -30.433 43.780 1.00 78.75 446 ARG A O 1
ATOM 3626 N N . SER A 1 447 ? -42.341 -29.469 43.896 1.00 78.56 447 SER A N 1
ATOM 3627 C CA . SER A 1 447 ? -42.753 -28.106 43.566 1.00 78.56 447 SER A CA 1
ATOM 3628 C C . SER A 1 447 ? -41.737 -27.491 42.612 1.00 78.56 447 SER A C 1
ATOM 3630 O O . SER A 1 447 ? -40.543 -27.500 42.913 1.00 78.56 447 SER A O 1
ATOM 3632 N N . GLU A 1 448 ? -42.201 -26.926 41.504 1.00 77.94 448 GLU A N 1
ATOM 3633 C CA . GLU A 1 448 ? -41.397 -26.077 40.618 1.00 77.94 448 GLU A CA 1
ATOM 3634 C C . GLU A 1 448 ? -42.099 -24.738 40.406 1.00 77.94 448 GLU A C 1
ATOM 3636 O O . GLU A 1 448 ? -43.307 -24.616 40.642 1.00 77.94 448 GLU A O 1
ATOM 3641 N N . HIS A 1 449 ? -41.346 -23.725 39.975 1.00 75.00 449 HIS A N 1
ATOM 3642 C CA . HIS A 1 449 ? -41.943 -22.464 39.549 1.00 75.00 449 HIS A CA 1
ATOM 3643 C C . HIS A 1 449 ? -42.917 -22.731 38.407 1.00 75.00 449 HIS A C 1
ATOM 3645 O O . HIS A 1 449 ? -42.572 -23.387 37.425 1.00 75.00 449 HIS A O 1
ATOM 3651 N N . ALA A 1 450 ? -44.139 -22.220 38.530 1.00 75.25 450 ALA A N 1
ATOM 3652 C CA . ALA A 1 450 ? -45.097 -22.327 37.449 1.00 75.25 450 ALA A CA 1
ATOM 3653 C C . ALA A 1 450 ? -44.533 -21.640 36.195 1.00 75.25 450 ALA A C 1
ATOM 3655 O O . ALA A 1 450 ? -43.955 -20.559 36.287 1.00 75.25 450 ALA A O 1
ATOM 3656 N N . TYR A 1 451 ? -44.725 -22.230 35.013 1.00 71.44 451 TYR A N 1
ATOM 3657 C CA . TYR A 1 451 ? -44.204 -21.654 33.763 1.00 71.44 451 TYR A CA 1
ATOM 3658 C C . TYR A 1 451 ? -44.832 -20.290 33.413 1.00 71.44 451 TYR A C 1
ATOM 3660 O O . TYR A 1 451 ? -44.337 -19.583 32.542 1.00 71.44 451 TYR A O 1
ATOM 3668 N N . TRP A 1 452 ? -45.932 -19.920 34.076 1.00 76.06 452 TRP A N 1
ATOM 3669 C CA . TRP A 1 452 ? -46.576 -18.608 33.981 1.00 76.06 452 TRP A CA 1
ATOM 3670 C C . TRP A 1 452 ? -46.155 -17.644 35.103 1.00 76.06 452 TRP A C 1
ATOM 3672 O O . TRP A 1 452 ? -46.723 -16.558 35.219 1.00 76.06 452 TRP A O 1
ATOM 3682 N N . CYS A 1 453 ? -45.174 -18.012 35.935 1.00 76.88 453 CYS A N 1
ATOM 3683 C CA . CYS A 1 453 ? -44.672 -17.149 36.994 1.00 76.88 453 CYS A CA 1
ATOM 3684 C C . CYS A 1 453 ? -44.063 -15.880 36.388 1.00 76.88 453 CYS A C 1
ATOM 3686 O O . CYS A 1 453 ? -43.045 -15.910 35.694 1.00 76.88 453 CYS A O 1
ATOM 3688 N N . ARG A 1 454 ? -44.705 -14.749 36.686 1.00 72.12 454 ARG A N 1
ATOM 3689 C CA . ARG A 1 454 ? -44.346 -13.439 36.144 1.00 72.12 454 ARG A CA 1
ATOM 3690 C C . ARG A 1 454 ? -42.929 -13.012 36.526 1.00 72.12 454 ARG A C 1
ATOM 3692 O O . ARG A 1 454 ? -42.214 -12.495 35.680 1.00 72.12 454 ARG A O 1
ATOM 3699 N N . GLN A 1 455 ? -42.503 -13.319 37.753 1.00 75.19 455 GLN A N 1
ATOM 3700 C CA . GLN A 1 455 ? -41.158 -13.011 38.238 1.00 75.19 455 GLN A CA 1
ATOM 3701 C C . GLN A 1 455 ? -40.072 -13.732 37.429 1.00 75.19 455 GLN A C 1
ATOM 3703 O O . GLN A 1 455 ? -39.134 -13.087 36.980 1.00 75.19 455 GLN A O 1
ATOM 3708 N N . VAL A 1 456 ? -40.222 -15.041 37.189 1.00 70.44 456 VAL A N 1
ATOM 3709 C CA . VAL A 1 456 ? -39.246 -15.832 36.414 1.00 70.44 456 VAL A CA 1
ATOM 3710 C C . VAL A 1 456 ? -39.166 -15.326 34.974 1.00 70.44 456 VAL A C 1
ATOM 3712 O O . VAL A 1 456 ? -38.072 -15.084 34.468 1.00 70.44 456 VAL A O 1
ATOM 3715 N N . ARG A 1 457 ? -40.320 -15.068 34.349 1.00 71.25 457 ARG A N 1
ATOM 3716 C CA . ARG A 1 457 ? -40.395 -14.541 32.983 1.00 71.25 457 ARG A CA 1
ATOM 3717 C C . ARG A 1 457 ? -39.733 -13.164 32.843 1.00 71.25 457 ARG A C 1
ATOM 3719 O O . ARG A 1 457 ? -38.930 -12.965 31.940 1.00 71.25 457 ARG A O 1
ATOM 3726 N N . GLU A 1 458 ? -40.033 -12.229 33.743 1.00 70.44 458 GLU A N 1
ATOM 3727 C CA . GLU A 1 458 ? -39.466 -10.874 33.690 1.00 70.44 458 GLU A CA 1
ATOM 3728 C C . GLU A 1 458 ? -37.968 -10.853 34.073 1.00 70.44 458 GLU A C 1
ATOM 3730 O O . GLU A 1 458 ? -37.217 -10.047 33.523 1.00 70.44 458 GLU A O 1
ATOM 3735 N N . THR A 1 459 ? -37.478 -11.775 34.924 1.00 67.44 459 THR A N 1
ATOM 3736 C CA . THR A 1 459 ? -36.027 -11.952 35.177 1.00 67.44 459 THR A CA 1
ATOM 3737 C C . THR A 1 459 ? -35.249 -12.557 34.006 1.00 67.44 459 THR A C 1
ATOM 3739 O O . THR A 1 459 ? -34.052 -12.303 33.878 1.00 67.44 459 THR A O 1
ATOM 3742 N N . GLU A 1 460 ? -35.890 -13.374 33.166 1.00 62.47 460 GLU A N 1
ATOM 3743 C CA . GLU A 1 460 ? -35.263 -13.918 31.955 1.00 62.47 460 GLU A CA 1
ATOM 3744 C C . GLU A 1 460 ? -35.180 -12.870 30.840 1.00 62.47 460 GLU A C 1
ATOM 3746 O O . GLU A 1 460 ? -34.182 -12.833 30.130 1.00 62.47 460 GLU A O 1
ATOM 3751 N N . GLU A 1 461 ? -36.176 -11.985 30.722 1.00 59.41 461 GLU A N 1
ATOM 3752 C CA . GLU A 1 461 ? -36.188 -10.886 29.739 1.00 59.41 461 GLU A CA 1
ATOM 3753 C C . GLU A 1 461 ? -35.215 -9.736 30.087 1.00 59.41 461 GLU A C 1
ATOM 3755 O O . GLU A 1 461 ? -34.896 -8.921 29.222 1.00 59.41 461 GLU A O 1
ATOM 3760 N N . SER A 1 462 ? -34.732 -9.662 31.334 1.00 55.31 462 SER A N 1
ATOM 3761 C CA . SER A 1 462 ? -33.804 -8.623 31.821 1.00 55.31 462 SER A CA 1
ATOM 3762 C C . SER A 1 462 ? -32.324 -9.050 31.886 1.00 55.31 462 SER A C 1
ATOM 3764 O O . SER A 1 462 ? -31.475 -8.240 32.264 1.00 55.31 462 SER A O 1
ATOM 3766 N N . ARG A 1 463 ? -31.995 -10.291 31.500 1.00 48.09 463 ARG A N 1
ATOM 3767 C CA . ARG A 1 463 ? -30.616 -10.764 31.260 1.00 48.09 463 ARG A CA 1
ATOM 3768 C C . ARG A 1 463 ? -30.212 -10.568 29.806 1.00 48.09 463 ARG A C 1
ATOM 3770 O O . ARG A 1 463 ? -29.012 -10.276 29.594 1.00 48.09 463 ARG A O 1
#